Protein AF-A0A433PWE5-F1 (afdb_monomer)

Radius of gyration: 25.53 Å; Cα contacts (8 Å, |Δi|>4): 578; chains: 1; bounding box: 63×80×83 Å

pLDDT: mean 72.57, std 22.25, range [23.22, 97.75]

Nearest PDB structures (foldseek):
  6fn4-assembly1_A  TM=9.255E-01  e=8.788E-30  Homo sapiens
  5kpi-assembly2_B  TM=9.242E-01  e=2.710E-29  Mus musculus
  4m2s-assembly1_A  TM=9.228E-01  e=1.204E-27  Mus musculus
  4m2t-assembly2_B  TM=9.145E-01  e=4.396E-28  Mus musculus
  4m1m-assembly1_A  TM=9.199E-01  e=1.526E-27  Mus musculus

Mean predicted aligned error: 13.02 Å

Secondary structure (DSSP, 8-state):
-HHHHHHHHHHHHHHHHHHHHHHHHHHHHTPPPSS-SS-SB--S-----EEEEEEEEE-TTSTTSEEEEEEEEEE-TT-EEEEE---S-SS--HHHHHHHTTT---SHHHHHHHHTTSS--SEEEEEETTEEGGGB-HHHHHHHEEEE-SS----SSBHHHHHHTT-TT--HHHHHHHHHHTT-HHHHTTSTTGGG-BBSTTSB---HHHHHHHHHHHHHHHSGGGS---S--------EEEEE--HHHHHHHHHHHHHHHHHHHHHHHHTT---TTHHHHHHHHHHHHHHHHHHHHHHHHHHTTSEEEEE--SHHHHHH-SEEEEE-TTTT-EEEEEETTEEE-SSS-------HHHHHHHT-HHHHH-

Foldseek 3Di:
DVVVVVVVVVVVVVVVVVVVVVVVVVVVVPDDDPQDQWDFDDDLDAQFKKWFAQFWDDDPVGNVATLAGGATDIFDFLFEEEEAEFPPDDDDDPVVVVVSVVPFDLCQVVVVCVQLPVDDTPDTFMDGNNHTPSRDTSNLSVLLEQEQALQADADQFFLQVRLCVLPVPDDSVLLLLLLVLLVQQVVLVVDPCRRRFTDDPPGDDDDRLNSLSSSLSSSSSSAPVSDDDDDDDRDSGSAEYEAEHNPVPLVCCLVVCVVVVVVVVVVCVVVVHDDPPPPVVVVVNVVSVVSVVSNVSSVVSSSGRHRYYYHDDDPVSQLPGQKYFYFYRGNRYGQWIDHAFDTDGPDDDDDPTDGSVVVVVVCPPSNVSD

Sequence (370 aa):
MYWLHGSLGVLFGQTIKAMGSAARVFEFIHLQPVIPTHGGIIPDSIEGNIEFRNVYFSYPTRPDHQVLSNFSLIIRKGTMVALCGPSGMVNMSIALQIVCLFVTGSGKSTVGSLIERFYEANKGGIYVDGLPIESLDPAWLRQQIGYINQEPTLFATTILENIRYGRPQATKEEVVAAARRANADAFIESFPDEYDTIVGERGVTLSGGQKQRIAIARAILKDPKSSIKKIYQEKVDLLILILDEATSALGMISYFILFEFSDICYRAHNANMRIYGHLMITTNIILDTQSEELVQEALDKLMEGRTVIVIAHRLSTIQAADTIIVMGRVAGNIIEQVVSGHLLLLSYILCPEGSHKELLSKRGLYFQLY

Structure (mmCIF, N/CA/C/O backbone):
data_AF-A0A433PWE5-F1
#
_entry.id   AF-A0A433PWE5-F1
#
loop_
_atom_site.group_PDB
_atom_site.id
_atom_site.type_symbol
_atom_site.label_atom_id
_atom_site.label_alt_id
_atom_site.label_comp_id
_atom_site.label_asym_id
_atom_site.label_entity_id
_atom_site.label_seq_id
_atom_site.pdbx_PD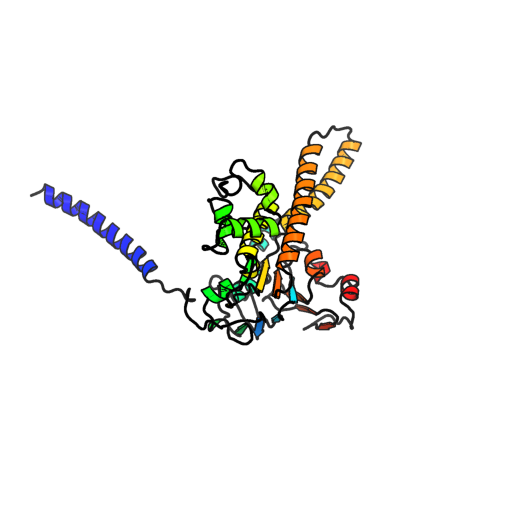B_ins_code
_atom_site.Cartn_x
_atom_site.Cartn_y
_atom_site.Cartn_z
_atom_site.occupancy
_atom_site.B_iso_or_equiv
_atom_site.auth_seq_id
_atom_site.auth_comp_id
_atom_site.auth_asym_id
_atom_site.auth_atom_id
_atom_site.pdbx_PDB_model_num
ATOM 1 N N . MET A 1 1 ? 32.394 46.634 -34.255 1.00 55.91 1 MET A N 1
ATOM 2 C CA . MET A 1 1 ? 32.719 45.246 -34.664 1.00 55.91 1 MET A CA 1
ATOM 3 C C . MET A 1 1 ? 33.329 44.414 -33.531 1.00 55.91 1 MET A C 1
ATOM 5 O O . MET A 1 1 ? 32.814 43.338 -33.273 1.00 55.91 1 MET A O 1
ATOM 9 N N . TYR A 1 2 ? 34.335 44.900 -32.791 1.00 58.41 2 TYR A N 1
ATOM 10 C CA . TYR A 1 2 ? 35.007 44.125 -31.725 1.00 58.41 2 TYR A CA 1
ATOM 11 C C . TYR A 1 2 ? 34.113 43.671 -30.545 1.00 58.41 2 TYR A C 1
ATOM 13 O O . TYR A 1 2 ? 34.262 42.553 -30.061 1.00 58.41 2 TYR A O 1
ATOM 21 N N . TRP A 1 3 ? 33.124 44.474 -30.135 1.00 59.31 3 TRP A N 1
ATOM 22 C CA . TRP A 1 3 ? 32.178 44.120 -29.059 1.00 59.31 3 TRP A CA 1
ATOM 23 C C . TRP A 1 3 ? 31.237 42.951 -29.400 1.00 59.31 3 TRP A C 1
ATOM 25 O O . TRP A 1 3 ? 30.878 42.160 -28.526 1.00 59.31 3 TRP A O 1
ATOM 35 N N . LEU A 1 4 ? 30.868 42.806 -30.676 1.00 61.75 4 LEU A N 1
ATOM 36 C CA . LEU A 1 4 ? 30.011 41.714 -31.149 1.00 61.75 4 LEU A CA 1
ATOM 37 C C . LEU A 1 4 ? 30.746 40.367 -31.109 1.00 61.75 4 LEU A C 1
ATOM 39 O O . LEU A 1 4 ? 30.163 39.376 -30.683 1.00 61.75 4 LEU A O 1
ATOM 43 N N . HIS A 1 5 ? 32.035 40.336 -31.464 1.00 64.25 5 HIS A N 1
ATOM 44 C CA . HIS A 1 5 ? 32.844 39.113 -31.402 1.00 64.25 5 HIS A CA 1
ATOM 45 C C . HIS A 1 5 ? 33.061 38.616 -29.966 1.00 64.25 5 HIS A C 1
ATOM 47 O O . HIS A 1 5 ? 32.918 37.421 -29.712 1.00 64.25 5 HIS A O 1
ATOM 53 N N . GLY A 1 6 ? 33.335 39.519 -29.016 1.00 70.06 6 GLY A N 1
ATOM 54 C CA . GLY A 1 6 ? 33.438 39.158 -27.595 1.00 70.06 6 GLY A CA 1
ATOM 55 C C . GLY A 1 6 ? 32.120 38.617 -27.027 1.00 70.06 6 GLY A C 1
ATOM 56 O O . GLY A 1 6 ? 32.112 37.609 -26.322 1.00 70.06 6 GLY A O 1
ATOM 57 N N . SER A 1 7 ? 30.995 39.227 -27.410 1.00 73.12 7 SER A N 1
ATOM 58 C CA . SER A 1 7 ? 29.654 38.782 -27.001 1.00 73.12 7 SER A CA 1
ATOM 59 C C . SER A 1 7 ? 29.300 37.397 -27.563 1.00 73.12 7 SER A C 1
ATOM 61 O O . SER A 1 7 ? 28.714 36.575 -26.858 1.00 73.12 7 SER A O 1
ATOM 63 N N . LEU A 1 8 ? 29.710 37.095 -28.802 1.00 79.69 8 LEU A N 1
ATOM 64 C CA . LEU A 1 8 ? 29.503 35.783 -29.424 1.00 79.69 8 LEU A CA 1
ATOM 65 C C . LEU A 1 8 ? 30.302 34.671 -28.718 1.00 79.69 8 LEU A C 1
ATOM 67 O O . LEU A 1 8 ? 29.793 33.567 -28.539 1.00 79.69 8 LEU A O 1
ATOM 71 N N . GLY A 1 9 ? 31.528 34.968 -28.270 1.00 82.44 9 GLY A N 1
ATOM 72 C CA . GLY A 1 9 ? 32.357 34.025 -27.510 1.00 82.44 9 GLY A CA 1
ATOM 73 C C . GLY A 1 9 ? 31.742 33.639 -26.160 1.00 82.44 9 GLY A C 1
ATOM 74 O O . GLY A 1 9 ? 31.738 32.464 -25.792 1.00 82.44 9 GLY A O 1
ATOM 75 N N . VAL A 1 10 ? 31.144 34.604 -25.451 1.00 83.69 10 VAL A N 1
ATOM 76 C CA . VAL A 1 10 ? 30.406 34.345 -24.200 1.00 83.69 10 VAL A CA 1
ATOM 77 C C . VAL A 1 10 ? 29.159 33.492 -24.463 1.00 83.69 10 VAL A C 1
ATOM 79 O O . VAL A 1 10 ? 28.909 32.526 -23.737 1.00 83.69 10 VAL A O 1
ATOM 82 N N . LEU A 1 11 ? 28.402 33.799 -25.521 1.00 89.56 11 LEU A N 1
ATOM 83 C CA . LEU A 1 11 ? 27.211 33.035 -25.910 1.00 89.56 11 LEU A CA 1
ATOM 84 C C . LEU A 1 11 ? 27.539 31.601 -26.331 1.00 89.56 11 LEU A C 1
ATOM 86 O O . LEU A 1 11 ? 26.770 30.693 -26.022 1.00 89.56 11 LEU A O 1
ATOM 90 N N . PHE A 1 12 ? 28.679 31.365 -26.981 1.00 88.88 12 PHE A N 1
ATOM 91 C CA . PHE A 1 12 ? 29.096 30.021 -27.380 1.00 88.88 12 PHE A CA 1
ATOM 92 C C . PHE A 1 12 ? 29.260 29.097 -26.166 1.00 88.88 12 PHE A C 1
ATOM 94 O O . PHE A 1 12 ? 28.680 28.012 -26.129 1.00 88.88 12 PHE A O 1
ATOM 101 N N . GLY A 1 13 ? 29.959 29.557 -25.121 1.00 89.75 13 GLY A N 1
ATOM 102 C CA . GLY A 1 13 ? 30.114 28.790 -23.881 1.00 89.75 13 GLY A CA 1
ATOM 103 C C . GLY A 1 13 ? 28.778 28.482 -23.195 1.00 89.75 13 GLY A C 1
ATOM 104 O O . GLY A 1 13 ? 28.579 27.373 -22.699 1.00 89.75 13 GLY A O 1
ATOM 105 N N . GLN A 1 14 ? 27.836 29.433 -23.204 1.00 93.81 14 GLN A N 1
ATOM 106 C CA . GLN A 1 14 ? 26.481 29.212 -22.682 1.00 93.81 14 GLN A CA 1
ATOM 107 C C . GLN A 1 14 ? 25.681 28.237 -23.548 1.00 93.81 14 GLN A C 1
ATOM 109 O O . GLN A 1 14 ? 24.983 27.383 -23.013 1.00 93.81 14 GLN A O 1
ATOM 114 N N . THR A 1 15 ? 25.832 28.303 -24.870 1.00 94.38 15 THR A N 1
ATOM 115 C CA . THR A 1 15 ? 25.149 27.409 -25.813 1.00 94.38 15 THR A CA 1
ATOM 116 C C . THR A 1 15 ? 25.595 25.964 -25.613 1.00 94.38 15 THR A C 1
ATOM 118 O O . THR A 1 15 ? 24.752 25.083 -25.499 1.00 94.38 15 THR A O 1
ATOM 121 N N . ILE A 1 16 ? 26.899 25.707 -25.463 1.00 94.81 16 ILE A N 1
ATOM 122 C CA . ILE A 1 16 ? 27.406 24.354 -25.182 1.00 94.81 16 ILE A CA 1
ATOM 123 C C . ILE A 1 16 ? 26.899 23.836 -23.829 1.00 94.81 16 ILE A C 1
ATOM 125 O O . ILE A 1 16 ? 26.464 22.688 -23.736 1.00 94.81 16 ILE A O 1
ATOM 129 N N . LYS A 1 17 ? 26.880 24.678 -22.784 1.00 93.81 17 LYS A N 1
ATOM 130 C CA . LYS A 1 17 ? 26.294 24.312 -21.480 1.00 93.81 17 LYS A CA 1
ATOM 131 C C . LYS A 1 17 ? 24.801 24.004 -21.592 1.00 93.81 17 LYS A C 1
ATOM 133 O O . LYS A 1 17 ? 24.337 23.030 -20.996 1.00 93.81 17 LYS A O 1
ATOM 138 N N . ALA A 1 18 ? 24.065 24.807 -22.357 1.00 96.12 18 ALA A N 1
ATOM 139 C CA . ALA A 1 18 ? 22.642 24.620 -22.600 1.00 96.12 18 ALA A CA 1
ATOM 140 C C . ALA A 1 18 ? 22.389 23.315 -23.359 1.00 96.12 18 ALA A C 1
ATOM 142 O O . ALA A 1 18 ? 21.561 22.527 -22.922 1.00 96.12 18 ALA A O 1
ATOM 143 N N . MET A 1 19 ? 23.156 23.030 -24.415 1.00 95.00 19 MET A N 1
ATOM 144 C CA . MET A 1 19 ? 23.063 21.778 -25.169 1.00 95.00 19 MET A CA 1
ATOM 145 C C . MET A 1 19 ? 23.388 20.559 -24.300 1.00 95.00 19 MET A C 1
ATOM 147 O O . MET A 1 19 ? 22.625 19.599 -24.298 1.00 95.00 19 MET A O 1
ATOM 151 N N . GLY A 1 20 ? 24.466 20.601 -23.511 1.00 94.88 20 GLY A N 1
ATOM 152 C CA . GLY A 1 20 ? 24.820 19.504 -22.602 1.00 94.88 20 GLY A CA 1
ATOM 153 C C . GLY A 1 20 ? 23.793 19.288 -21.483 1.00 94.88 20 GLY A C 1
ATOM 154 O O . GLY A 1 20 ? 23.542 18.160 -21.063 1.00 94.88 20 GLY A O 1
ATOM 155 N N . SER A 1 21 ? 23.160 20.361 -21.006 1.00 96.00 21 SER A N 1
ATOM 156 C CA . SER A 1 21 ? 22.075 20.270 -20.021 1.00 96.00 21 SER A CA 1
ATOM 157 C C . SER A 1 21 ? 20.792 19.737 -20.655 1.00 96.00 21 SER A C 1
ATOM 159 O O . SER A 1 21 ? 20.177 18.835 -20.097 1.00 96.00 21 SER A O 1
ATOM 161 N N . ALA A 1 22 ? 20.436 20.227 -21.844 1.00 96.44 22 ALA A N 1
ATOM 162 C CA . ALA A 1 22 ? 19.278 19.773 -22.602 1.00 96.44 22 ALA A CA 1
ATOM 163 C C . ALA A 1 22 ? 19.387 18.288 -22.965 1.00 96.44 22 ALA A C 1
ATOM 165 O O . ALA A 1 22 ? 18.412 17.566 -22.795 1.00 96.44 22 ALA A O 1
ATOM 166 N N . ALA A 1 23 ? 20.566 17.809 -23.378 1.00 95.06 23 ALA A N 1
ATOM 167 C CA . ALA A 1 23 ? 20.791 16.397 -23.685 1.00 95.06 23 ALA A CA 1
ATOM 168 C C . ALA A 1 23 ? 20.420 15.480 -22.506 1.00 95.06 23 ALA A C 1
ATOM 170 O O . ALA A 1 23 ? 19.684 14.518 -22.698 1.00 95.06 23 ALA A O 1
ATOM 171 N N . ARG A 1 24 ? 20.836 15.831 -21.278 1.00 94.94 24 ARG A N 1
ATOM 172 C CA . ARG A 1 24 ? 20.459 15.089 -20.060 1.00 94.94 24 ARG A CA 1
ATOM 173 C C . ARG A 1 24 ? 18.961 15.164 -19.763 1.00 94.94 24 ARG A C 1
ATOM 175 O O . ARG A 1 24 ? 18.384 14.185 -19.315 1.00 94.94 24 ARG A O 1
ATOM 182 N N . VAL A 1 25 ? 18.312 16.305 -20.010 1.00 96.00 25 VAL A N 1
ATOM 183 C CA . VAL A 1 25 ? 16.852 16.426 -19.833 1.00 96.00 25 VAL A CA 1
ATOM 184 C C . VAL A 1 25 ? 16.111 15.515 -20.816 1.00 96.00 25 VAL A C 1
ATOM 186 O O . VAL A 1 25 ? 15.214 14.780 -20.406 1.00 96.00 25 VAL A O 1
ATOM 189 N N . PHE A 1 26 ? 16.499 15.521 -22.095 1.00 95.25 26 PHE A N 1
ATOM 190 C CA . PHE A 1 26 ? 15.879 14.671 -23.114 1.00 95.25 26 PHE A CA 1
ATOM 191 C C . PHE A 1 26 ? 16.127 13.178 -22.871 1.00 95.25 26 PHE A C 1
ATOM 193 O O . PHE A 1 26 ? 15.234 12.378 -23.135 1.00 95.25 26 PHE A O 1
ATOM 200 N N . GLU A 1 27 ? 17.280 12.804 -22.309 1.00 94.75 27 GLU A N 1
ATOM 201 C CA . GLU A 1 27 ? 17.560 11.427 -21.883 1.00 94.75 27 GLU A CA 1
ATOM 202 C C . GLU A 1 27 ? 16.487 10.899 -20.913 1.00 94.75 27 GLU A C 1
ATOM 204 O O . GLU A 1 27 ? 15.970 9.802 -21.113 1.00 94.75 27 GLU A O 1
ATOM 209 N N . PHE A 1 28 ? 16.068 11.703 -19.927 1.00 93.19 28 PHE A N 1
ATOM 210 C CA . PHE A 1 28 ? 15.002 11.319 -18.993 1.00 93.19 28 PHE A CA 1
ATOM 211 C C . PHE A 1 28 ? 13.597 11.390 -19.599 1.00 93.19 28 PHE A C 1
ATOM 213 O O . PHE A 1 28 ? 12.779 10.520 -19.317 1.00 93.19 28 PHE A O 1
ATOM 220 N N . ILE A 1 29 ? 13.302 12.395 -20.433 1.00 94.00 29 ILE A N 1
ATOM 221 C CA . ILE A 1 29 ? 11.980 12.539 -21.076 1.00 94.00 29 ILE A CA 1
ATOM 222 C C . ILE A 1 29 ? 11.655 11.328 -21.957 1.00 94.00 29 ILE A C 1
ATOM 224 O O . ILE A 1 29 ? 10.500 10.916 -22.046 1.00 94.00 29 ILE A O 1
ATOM 228 N N . HIS A 1 30 ? 12.663 10.764 -22.622 1.00 92.81 30 HIS A N 1
ATOM 229 C CA . HIS A 1 30 ? 12.481 9.638 -23.534 1.00 92.81 30 HIS A CA 1
ATOM 230 C C . HIS A 1 30 ? 12.608 8.266 -22.863 1.00 92.81 30 HIS A C 1
ATOM 232 O O . HIS A 1 30 ? 12.393 7.250 -23.528 1.00 92.81 30 HIS A O 1
ATOM 238 N N . LEU A 1 31 ? 12.915 8.215 -21.564 1.00 93.06 31 LEU A N 1
ATOM 239 C CA . LEU A 1 31 ? 13.055 6.968 -20.825 1.00 93.06 31 LEU A CA 1
ATOM 240 C C . LEU A 1 31 ? 11.688 6.282 -20.694 1.00 93.06 31 LEU A C 1
ATOM 242 O O . LEU A 1 31 ? 10.749 6.832 -20.123 1.00 93.06 31 LEU A O 1
ATOM 246 N N . GLN A 1 32 ? 11.577 5.071 -21.238 1.00 89.75 32 GLN A N 1
ATOM 247 C CA . GLN A 1 32 ? 10.371 4.253 -21.122 1.00 89.75 32 GLN A CA 1
ATOM 248 C C . GLN A 1 32 ? 10.494 3.335 -19.900 1.00 89.75 32 GLN A C 1
ATOM 250 O O . GLN A 1 32 ? 11.486 2.606 -19.796 1.00 89.75 32 GLN A O 1
ATOM 255 N N . PRO A 1 33 ? 9.530 3.355 -18.962 1.00 91.75 33 PRO A N 1
ATOM 256 C CA . PRO A 1 33 ? 9.556 2.452 -17.823 1.00 91.75 33 PRO A CA 1
ATOM 257 C C . PRO A 1 33 ? 9.312 1.010 -18.283 1.00 91.75 33 PRO A C 1
ATOM 259 O O . PRO A 1 33 ? 8.540 0.766 -19.207 1.00 91.75 33 PRO A O 1
ATOM 262 N N . VAL A 1 34 ? 9.952 0.049 -17.611 1.00 90.56 34 VAL A N 1
ATOM 263 C CA . VAL A 1 34 ? 9.774 -1.386 -17.903 1.00 90.56 34 VAL A CA 1
ATOM 264 C C . VAL A 1 34 ? 8.329 -1.817 -17.651 1.00 90.56 34 VAL A C 1
ATOM 266 O O . VAL A 1 34 ? 7.742 -2.522 -18.465 1.00 90.56 34 VAL A O 1
ATOM 269 N N . ILE A 1 35 ? 7.753 -1.359 -16.538 1.00 92.19 35 ILE A N 1
ATOM 270 C CA . ILE A 1 35 ? 6.352 -1.590 -16.188 1.00 92.19 35 ILE A CA 1
ATOM 271 C C . ILE A 1 35 ? 5.592 -0.293 -16.482 1.00 92.19 35 ILE A C 1
ATOM 273 O O . ILE A 1 35 ? 5.941 0.747 -15.911 1.00 92.19 35 ILE A O 1
ATOM 277 N N . PRO A 1 36 ? 4.569 -0.313 -17.349 1.00 90.88 36 PRO A N 1
ATOM 278 C CA . PRO A 1 36 ? 3.788 0.879 -17.633 1.00 90.88 36 PRO A CA 1
ATOM 279 C C . PRO A 1 36 ? 2.953 1.288 -16.409 1.00 90.88 36 PRO A C 1
ATOM 281 O O . PRO A 1 36 ? 2.682 0.492 -15.512 1.00 90.88 36 PRO A O 1
ATOM 284 N N . THR A 1 37 ? 2.530 2.548 -16.342 1.00 89.25 37 THR A N 1
ATOM 285 C CA . THR A 1 37 ? 1.638 3.015 -15.264 1.00 89.25 37 THR A CA 1
ATOM 286 C C . THR A 1 37 ? 0.185 2.605 -15.492 1.00 89.25 37 THR A C 1
ATOM 288 O O . THR A 1 37 ? -0.536 2.383 -14.524 1.00 89.25 37 THR A O 1
ATOM 291 N N . HIS A 1 38 ? -0.206 2.473 -16.760 1.00 91.25 38 HIS A N 1
ATOM 292 C CA . HIS A 1 38 ? -1.532 2.093 -17.238 1.00 91.25 38 HIS A CA 1
ATOM 293 C C . HIS A 1 38 ? -1.406 1.188 -18.470 1.00 91.25 38 HIS A C 1
ATOM 295 O O . HIS A 1 38 ? -0.377 1.187 -19.145 1.00 91.25 38 HIS A O 1
ATOM 301 N N . GLY A 1 39 ? -2.478 0.483 -18.806 1.00 88.31 39 GLY A N 1
ATOM 302 C CA . GLY A 1 39 ? -2.557 -0.457 -19.915 1.00 88.31 39 GLY A CA 1
ATOM 303 C C . GLY A 1 39 ? -2.621 -1.900 -19.427 1.00 88.31 39 GLY A C 1
ATOM 304 O O . GLY A 1 39 ? -1.941 -2.284 -18.480 1.00 88.31 39 GLY A O 1
ATOM 305 N N . GLY A 1 40 ? -3.448 -2.698 -20.096 1.00 92.00 40 GLY A N 1
ATOM 306 C CA . GLY A 1 40 ? -3.767 -4.064 -19.696 1.00 92.00 40 GLY A CA 1
ATOM 307 C C . GLY A 1 40 ? -5.273 -4.271 -19.598 1.00 92.00 40 GLY A C 1
ATOM 308 O O . GLY A 1 40 ? -6.070 -3.450 -20.055 1.00 92.00 40 GLY A O 1
ATOM 309 N N . ILE A 1 41 ? -5.652 -5.399 -19.018 1.00 92.00 41 ILE A N 1
ATOM 310 C CA . ILE A 1 41 ? -7.034 -5.795 -18.780 1.00 92.00 41 ILE A CA 1
ATOM 311 C C . ILE A 1 41 ? -7.503 -5.158 -17.470 1.00 92.00 41 ILE A C 1
ATOM 313 O O . ILE A 1 41 ? -6.782 -5.164 -16.471 1.00 92.00 41 ILE A O 1
ATOM 317 N N . ILE A 1 42 ? -8.729 -4.641 -17.480 1.00 92.19 42 ILE A N 1
ATOM 318 C CA . ILE A 1 42 ? -9.447 -4.174 -16.294 1.00 92.19 42 ILE A CA 1
ATOM 319 C C . ILE A 1 42 ? -10.637 -5.122 -16.100 1.00 92.19 42 ILE A C 1
ATOM 321 O O . ILE A 1 42 ? -11.611 -5.016 -16.843 1.00 92.19 42 ILE A O 1
ATOM 325 N N . PRO A 1 43 ? -10.545 -6.099 -15.184 1.00 86.56 43 PRO A N 1
ATOM 326 C CA . PRO A 1 43 ? -11.657 -6.983 -14.857 1.00 86.56 43 PRO A CA 1
ATOM 327 C C . PRO A 1 43 ? -12.837 -6.218 -14.247 1.00 86.56 43 PRO A C 1
ATOM 329 O O . PRO A 1 43 ? -12.635 -5.316 -13.436 1.00 86.56 43 PRO A O 1
ATOM 332 N N . ASP A 1 44 ? -14.065 -6.650 -14.553 1.00 80.81 44 ASP A N 1
ATOM 333 C CA . ASP A 1 44 ? -15.288 -6.082 -13.960 1.00 80.81 44 ASP A CA 1
ATOM 334 C C . ASP A 1 44 ? -15.334 -6.267 -12.434 1.00 80.81 44 ASP A C 1
ATOM 336 O O . ASP A 1 44 ? -15.885 -5.449 -11.699 1.00 80.81 44 ASP A O 1
ATOM 340 N N . SER A 1 45 ? -14.766 -7.371 -11.941 1.00 75.25 45 SER A N 1
ATOM 341 C CA . SER A 1 45 ? -14.579 -7.615 -10.514 1.00 75.25 45 SER A CA 1
ATOM 342 C C . SER A 1 45 ? -13.516 -8.679 -10.276 1.00 75.25 45 SER A C 1
ATOM 344 O O . SER A 1 45 ? -13.332 -9.572 -11.103 1.00 75.25 45 SER A O 1
ATOM 346 N N . ILE A 1 46 ? -12.881 -8.609 -9.112 1.00 83.50 46 ILE A N 1
ATOM 347 C CA . ILE A 1 46 ? -12.051 -9.678 -8.558 1.00 83.50 46 ILE A CA 1
ATOM 348 C C . ILE A 1 46 ? -12.658 -10.165 -7.238 1.00 83.50 46 ILE A C 1
ATOM 350 O O . ILE A 1 46 ? -13.452 -9.471 -6.605 1.00 83.50 46 ILE A O 1
ATOM 354 N N . GLU A 1 47 ? -12.330 -11.387 -6.846 1.00 84.62 47 GLU A N 1
ATOM 355 C CA . GLU A 1 47 ? -12.676 -11.965 -5.550 1.00 84.62 47 GLU A CA 1
ATOM 356 C C . GLU A 1 47 ? -11.533 -11.843 -4.535 1.00 84.62 47 GLU A C 1
ATOM 358 O O . GLU A 1 47 ? -11.783 -11.921 -3.333 1.00 84.62 47 GLU A O 1
ATOM 363 N N . GLY A 1 48 ? -10.295 -11.648 -5.003 1.00 86.56 48 GLY A N 1
ATOM 364 C CA . GLY A 1 48 ? -9.123 -11.444 -4.154 1.00 86.56 48 GLY A CA 1
ATOM 365 C C . GLY A 1 48 ? -8.356 -12.722 -3.809 1.00 86.56 48 GLY A C 1
ATOM 366 O O . GLY A 1 48 ? -7.701 -12.758 -2.767 1.00 86.56 48 GLY A O 1
ATOM 367 N N . ASN A 1 49 ? -8.425 -13.771 -4.638 1.00 90.44 49 ASN A N 1
ATOM 368 C CA . ASN A 1 49 ? -7.503 -14.905 -4.530 1.00 90.44 49 ASN A CA 1
ATOM 369 C C . ASN A 1 49 ? -6.167 -14.550 -5.195 1.00 90.44 49 ASN A C 1
ATOM 371 O O . ASN A 1 49 ? -6.151 -14.031 -6.310 1.00 90.44 49 ASN A O 1
ATOM 375 N N . ILE A 1 50 ? -5.048 -14.868 -4.544 1.00 94.00 50 ILE A N 1
ATOM 376 C CA . ILE A 1 50 ? -3.698 -14.613 -5.065 1.00 94.00 50 ILE A CA 1
ATOM 377 C C . ILE A 1 50 ? -2.931 -15.929 -5.112 1.00 94.00 50 ILE A C 1
ATOM 379 O O . ILE A 1 50 ? -2.932 -16.696 -4.150 1.00 94.00 50 ILE A O 1
ATOM 383 N N . GLU A 1 51 ? -2.248 -16.187 -6.220 1.00 94.75 51 GLU A N 1
ATOM 384 C CA . GLU A 1 51 ? -1.472 -17.404 -6.415 1.00 94.75 51 GLU A CA 1
ATOM 385 C C . GLU A 1 51 ? -0.091 -17.099 -6.998 1.00 94.75 51 GLU A C 1
ATOM 387 O O . GLU A 1 51 ? 0.041 -16.510 -8.067 1.00 94.75 51 GLU A O 1
ATOM 392 N N . PHE A 1 52 ? 0.949 -17.557 -6.308 1.00 94.31 52 PHE A N 1
ATOM 393 C CA . PHE A 1 52 ? 2.321 -17.604 -6.796 1.00 94.31 52 PHE A CA 1
ATOM 394 C C . PHE A 1 52 ? 2.608 -19.014 -7.310 1.00 94.31 52 PHE A C 1
ATOM 396 O O . PHE A 1 52 ? 2.448 -19.983 -6.564 1.00 94.31 52 PHE A O 1
ATOM 403 N N . ARG A 1 53 ? 3.070 -19.136 -8.559 1.00 94.00 53 ARG A N 1
ATOM 404 C CA . ARG A 1 53 ? 3.455 -20.413 -9.177 1.00 94.00 53 ARG A CA 1
ATOM 405 C C . ARG A 1 53 ? 4.936 -20.409 -9.534 1.00 94.00 53 ARG A C 1
ATOM 407 O O . ARG A 1 53 ? 5.332 -19.752 -10.498 1.00 94.00 53 ARG A O 1
ATOM 414 N N . ASN A 1 54 ? 5.737 -21.159 -8.774 1.00 92.88 54 ASN A N 1
ATOM 415 C CA . ASN A 1 54 ? 7.161 -21.401 -9.037 1.00 92.88 54 ASN A CA 1
ATOM 416 C C . ASN A 1 54 ? 7.961 -20.112 -9.292 1.00 92.88 54 ASN A C 1
ATOM 418 O O . ASN A 1 54 ? 8.731 -20.030 -10.247 1.00 92.88 54 ASN A O 1
ATOM 422 N N . VAL A 1 55 ? 7.750 -19.090 -8.463 1.00 93.06 55 VAL A N 1
ATOM 423 C CA . VAL A 1 55 ? 8.291 -17.745 -8.669 1.00 93.06 55 VAL A CA 1
ATOM 424 C C . VAL A 1 55 ? 9.771 -17.667 -8.296 1.00 93.06 55 VAL A C 1
ATOM 426 O O . VAL A 1 55 ? 10.188 -18.092 -7.218 1.00 93.06 55 VAL A O 1
ATOM 429 N N . TYR A 1 56 ? 10.565 -17.084 -9.192 1.00 92.69 56 TYR A N 1
ATOM 430 C CA . TYR A 1 56 ? 11.967 -16.731 -8.971 1.00 92.69 56 TYR A CA 1
ATOM 431 C C . TYR A 1 56 ? 12.124 -15.224 -9.106 1.00 92.69 56 TYR A C 1
ATOM 433 O O . TYR A 1 56 ? 11.638 -14.645 -10.080 1.00 92.69 56 TYR A O 1
ATOM 441 N N . PHE A 1 57 ? 12.818 -14.594 -8.160 1.00 93.06 57 PHE A N 1
ATOM 442 C CA . PHE A 1 57 ? 12.993 -13.146 -8.169 1.00 93.06 57 PHE A CA 1
ATOM 443 C C . PHE A 1 57 ? 14.339 -12.689 -7.590 1.00 93.06 57 PHE A C 1
ATOM 445 O O . PHE A 1 57 ? 14.736 -13.131 -6.510 1.00 93.06 57 PHE A O 1
ATOM 452 N N . SER A 1 58 ? 14.970 -11.738 -8.278 1.00 89.00 58 SER A N 1
ATOM 453 C CA . SER A 1 58 ? 16.125 -10.936 -7.873 1.00 89.00 58 SER A CA 1
ATOM 454 C C . SER A 1 58 ? 15.842 -9.467 -8.191 1.00 89.00 58 SER A C 1
ATOM 456 O O . SER A 1 58 ? 15.337 -9.144 -9.269 1.00 89.00 58 SER A O 1
ATOM 458 N N . TYR A 1 59 ? 16.221 -8.555 -7.294 1.00 88.88 59 TYR A N 1
ATOM 459 C CA . TYR A 1 59 ? 16.105 -7.122 -7.577 1.00 88.88 59 TYR A CA 1
ATOM 460 C C . TYR A 1 59 ? 17.061 -6.707 -8.709 1.00 88.88 59 TYR A C 1
ATOM 462 O O . TYR A 1 59 ? 18.218 -7.136 -8.696 1.00 88.88 59 TYR A O 1
ATOM 470 N N . PRO A 1 60 ? 16.657 -5.804 -9.628 1.00 88.38 60 PRO A N 1
ATOM 471 C CA . PRO A 1 60 ? 17.521 -5.344 -10.722 1.00 88.38 60 PRO A CA 1
ATOM 472 C C . PRO A 1 60 ? 18.846 -4.721 -10.261 1.00 88.38 60 PRO A C 1
ATOM 474 O O . PRO A 1 60 ? 19.849 -4.800 -10.961 1.00 88.38 60 PRO A O 1
ATOM 477 N N . THR A 1 61 ? 18.867 -4.119 -9.069 1.00 88.00 61 THR A N 1
ATOM 478 C CA . THR A 1 61 ? 20.068 -3.523 -8.461 1.00 88.00 61 THR A CA 1
ATOM 479 C C . THR A 1 61 ? 21.052 -4.557 -7.907 1.00 88.00 61 THR A C 1
ATOM 481 O O . THR A 1 61 ? 22.205 -4.217 -7.650 1.00 88.00 61 THR A O 1
ATOM 484 N N . ARG A 1 62 ? 20.613 -5.805 -7.694 1.00 86.25 62 ARG A N 1
ATOM 485 C CA . ARG A 1 62 ? 21.415 -6.927 -7.178 1.00 86.25 62 ARG A CA 1
ATOM 486 C C . ARG A 1 62 ? 21.005 -8.236 -7.882 1.00 86.25 62 ARG A C 1
ATOM 488 O O . ARG A 1 62 ? 20.455 -9.123 -7.228 1.00 86.25 62 ARG A O 1
ATOM 495 N N . PRO A 1 63 ? 21.252 -8.375 -9.198 1.00 85.00 63 PRO A N 1
ATOM 496 C CA . PRO A 1 63 ? 20.750 -9.503 -9.991 1.00 85.00 63 PRO A CA 1
ATOM 497 C C . PRO A 1 63 ? 21.305 -10.859 -9.526 1.00 85.00 63 PRO A C 1
ATOM 499 O O . PRO A 1 63 ? 20.579 -11.853 -9.533 1.00 85.00 63 PRO A O 1
ATOM 502 N N . ASP A 1 64 ? 22.553 -10.880 -9.048 1.00 83.38 64 ASP A N 1
ATOM 503 C CA . ASP A 1 64 ? 23.233 -12.086 -8.552 1.00 83.38 64 ASP A CA 1
ATOM 504 C C . ASP A 1 64 ? 22.702 -12.568 -7.193 1.00 83.38 64 ASP A C 1
ATOM 506 O O . ASP A 1 64 ? 22.993 -13.682 -6.757 1.00 83.38 64 ASP A O 1
ATOM 510 N N . HIS A 1 65 ? 21.923 -11.733 -6.500 1.00 82.69 65 HIS A N 1
ATOM 511 C CA . HIS A 1 65 ? 21.356 -12.061 -5.201 1.00 82.69 65 HIS A CA 1
ATOM 512 C C . HIS A 1 65 ? 19.888 -12.464 -5.343 1.00 82.69 65 HIS A C 1
ATOM 514 O O . HIS A 1 65 ? 18.977 -11.630 -5.299 1.00 82.69 65 HIS A O 1
ATOM 520 N N . GLN A 1 66 ? 19.660 -13.769 -5.453 1.00 82.19 66 GLN A N 1
ATOM 521 C CA . GLN A 1 66 ? 18.319 -14.319 -5.559 1.00 82.19 66 GLN A CA 1
ATOM 522 C C . GLN A 1 66 ? 17.541 -14.185 -4.243 1.00 82.19 66 GLN A C 1
ATOM 524 O O . GLN A 1 66 ? 17.940 -14.712 -3.204 1.00 82.19 66 GLN A O 1
ATOM 529 N N . VAL A 1 67 ? 16.415 -13.474 -4.300 1.00 85.19 67 VAL A N 1
ATOM 530 C CA . VAL A 1 67 ? 15.554 -13.181 -3.147 1.00 85.19 67 VAL A CA 1
ATOM 531 C C . VAL A 1 67 ? 14.465 -14.231 -2.976 1.00 85.19 67 VAL A C 1
ATOM 533 O O . VAL A 1 67 ? 14.229 -14.640 -1.847 1.00 85.19 67 VAL A O 1
ATOM 536 N N . LEU A 1 68 ? 13.830 -14.674 -4.066 1.00 84.62 68 LEU A N 1
ATOM 537 C CA . LEU A 1 68 ? 12.844 -15.763 -4.071 1.00 84.62 68 LEU A CA 1
ATOM 538 C C . LEU A 1 68 ? 13.305 -16.881 -5.016 1.00 84.62 68 LEU A C 1
ATOM 540 O O . LEU A 1 68 ? 13.734 -16.604 -6.139 1.00 84.62 68 LEU A O 1
ATOM 544 N N . SER A 1 69 ? 13.207 -18.140 -4.591 1.00 85.38 69 SER A N 1
ATOM 545 C CA . SER A 1 69 ? 13.495 -19.327 -5.400 1.00 85.38 69 SER A CA 1
ATOM 546 C C . SER A 1 69 ? 12.353 -20.317 -5.322 1.00 85.38 69 SER A C 1
ATOM 548 O O . SER A 1 69 ? 11.985 -20.768 -4.243 1.00 85.38 69 SER A O 1
ATOM 550 N N . ASN A 1 70 ? 11.798 -20.672 -6.481 1.00 85.25 70 ASN A N 1
ATOM 551 C CA . ASN A 1 70 ? 10.691 -21.619 -6.584 1.00 85.25 70 ASN A CA 1
ATOM 552 C C . ASN A 1 70 ? 9.524 -21.318 -5.615 1.00 85.25 70 ASN A C 1
ATOM 554 O O . ASN A 1 70 ? 8.881 -22.228 -5.089 1.00 85.25 70 ASN A O 1
ATOM 558 N N . PHE A 1 71 ? 9.266 -20.039 -5.346 1.00 85.25 71 PHE A N 1
ATOM 559 C CA . PHE A 1 71 ? 8.284 -19.611 -4.361 1.00 85.25 71 PHE A CA 1
ATOM 560 C C . PHE A 1 71 ? 6.871 -19.886 -4.884 1.00 85.25 71 PHE A C 1
ATOM 562 O O . PHE A 1 71 ? 6.494 -19.397 -5.950 1.00 85.25 71 PHE A O 1
ATOM 569 N N . SER A 1 72 ? 6.099 -20.690 -4.152 1.00 85.62 72 SER A N 1
ATOM 570 C CA . SER A 1 72 ? 4.724 -21.041 -4.516 1.00 85.62 72 SER A CA 1
ATOM 571 C C . SER A 1 72 ? 3.818 -20.902 -3.304 1.00 85.62 72 SER A C 1
ATOM 573 O O . SER A 1 72 ? 4.086 -21.496 -2.266 1.00 85.62 72 SER A O 1
ATOM 575 N N . LEU A 1 73 ? 2.760 -20.108 -3.428 1.00 87.06 73 LEU A N 1
ATOM 576 C CA . LEU A 1 73 ? 1.864 -19.762 -2.328 1.00 87.06 73 LEU A CA 1
ATOM 577 C C . LEU A 1 73 ? 0.467 -19.505 -2.882 1.00 87.06 73 LEU A C 1
ATOM 579 O O . LEU A 1 73 ? 0.324 -18.804 -3.879 1.00 87.06 73 LEU A O 1
ATOM 583 N N . ILE A 1 74 ? -0.553 -20.033 -2.211 1.00 87.94 74 ILE A N 1
ATOM 584 C CA . ILE A 1 74 ? -1.957 -19.764 -2.525 1.00 87.94 74 ILE A CA 1
ATOM 585 C C . ILE A 1 74 ? -2.570 -19.028 -1.339 1.00 87.94 74 ILE A C 1
ATOM 587 O O . ILE A 1 74 ? -2.574 -19.541 -0.221 1.00 87.94 74 ILE A O 1
ATOM 591 N N . ILE A 1 75 ? -3.109 -17.845 -1.602 1.00 88.50 75 ILE A N 1
ATOM 592 C CA . ILE A 1 75 ? -3.805 -16.991 -0.645 1.00 88.50 75 ILE A CA 1
ATOM 593 C C . ILE A 1 75 ? -5.265 -16.949 -1.084 1.00 88.50 75 ILE A C 1
ATOM 595 O O . ILE A 1 75 ? -5.586 -16.480 -2.178 1.00 88.50 75 ILE A O 1
ATOM 599 N N . ARG A 1 76 ? -6.154 -17.490 -0.251 1.00 88.12 76 ARG A N 1
ATOM 600 C CA . ARG A 1 76 ? -7.585 -17.562 -0.564 1.00 88.12 76 ARG A CA 1
ATOM 601 C C . ARG A 1 76 ? -8.288 -16.282 -0.140 1.00 88.12 76 ARG A C 1
ATOM 603 O O . ARG A 1 76 ? -7.905 -15.656 0.851 1.00 88.12 76 ARG A O 1
ATOM 610 N N . LYS A 1 77 ? -9.353 -15.935 -0.859 1.00 89.00 77 LYS A N 1
ATOM 611 C CA . LYS A 1 77 ? -10.176 -14.777 -0.522 1.00 89.00 77 LYS A CA 1
ATOM 612 C C . LYS A 1 77 ? -10.663 -14.812 0.927 1.00 89.00 77 LYS A C 1
ATOM 614 O O . LYS A 1 77 ? -11.077 -15.867 1.408 1.00 89.00 77 LYS A O 1
ATOM 619 N N . GLY A 1 78 ? -10.628 -13.664 1.600 1.00 85.50 78 GLY A N 1
ATOM 620 C CA . GLY A 1 78 ? -11.151 -13.525 2.964 1.00 85.50 78 GLY A CA 1
ATOM 621 C C . GLY A 1 78 ? -10.328 -14.220 4.054 1.00 85.50 78 GLY A C 1
ATOM 622 O O . GLY A 1 78 ? -10.831 -14.362 5.163 1.00 85.50 78 GLY A O 1
ATOM 623 N N . THR A 1 79 ? -9.113 -14.686 3.740 1.00 84.56 79 THR A N 1
ATOM 624 C CA . THR A 1 79 ? -8.197 -15.286 4.724 1.00 84.56 79 THR A CA 1
ATOM 625 C C . THR A 1 79 ? -7.070 -14.327 5.089 1.00 84.56 79 THR A C 1
ATOM 627 O O . THR A 1 79 ? -6.639 -13.517 4.263 1.00 84.56 79 THR A O 1
ATOM 630 N N . MET A 1 80 ? -6.578 -14.446 6.320 1.00 84.06 80 MET A N 1
ATOM 631 C CA . MET A 1 80 ? -5.394 -13.761 6.822 1.00 84.06 80 MET A CA 1
ATOM 632 C C . MET A 1 80 ? -4.175 -14.685 6.740 1.00 84.06 80 MET A C 1
ATOM 634 O O . MET A 1 80 ? -4.105 -15.717 7.411 1.00 84.06 80 MET A O 1
ATOM 638 N N . VAL A 1 81 ? -3.185 -14.299 5.937 1.00 84.56 81 VAL A N 1
ATOM 639 C CA . VAL A 1 81 ? -1.915 -15.016 5.779 1.00 84.56 81 VAL A CA 1
ATOM 640 C C . VAL A 1 81 ? -0.785 -14.209 6.409 1.00 84.56 81 VAL A C 1
ATOM 642 O O . VAL A 1 81 ? -0.477 -13.107 5.959 1.00 84.56 81 VAL A O 1
ATOM 645 N N . ALA A 1 82 ? -0.131 -14.768 7.425 1.00 77.44 82 ALA A N 1
ATOM 646 C CA . ALA A 1 82 ? 1.044 -14.181 8.057 1.00 77.44 82 ALA A CA 1
ATOM 647 C C . ALA A 1 82 ? 2.336 -14.684 7.395 1.00 77.44 82 ALA A C 1
ATOM 649 O O . ALA A 1 82 ? 2.668 -15.867 7.465 1.00 77.44 82 ALA A O 1
ATOM 650 N N . LEU A 1 83 ? 3.098 -13.774 6.793 1.00 76.31 83 LEU A N 1
ATOM 651 C CA . LEU A 1 83 ? 4.455 -13.997 6.310 1.00 7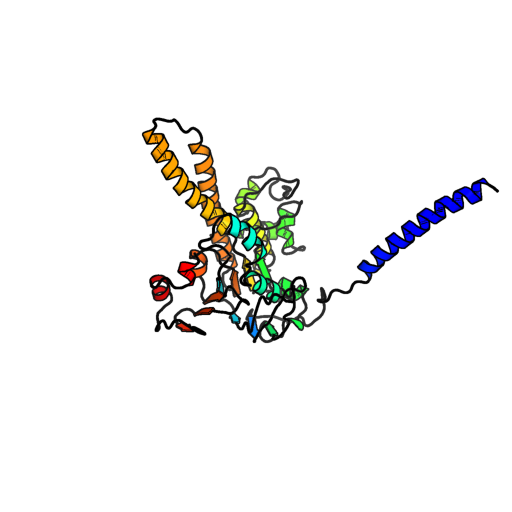6.31 83 LEU A CA 1
ATOM 652 C C . LEU A 1 83 ? 5.443 -13.731 7.447 1.00 76.31 83 LEU A C 1
ATOM 654 O O . LEU A 1 83 ? 5.686 -12.593 7.845 1.00 76.31 83 LEU A O 1
ATOM 658 N N . CYS A 1 84 ? 6.038 -14.805 7.940 1.00 71.31 84 CYS A N 1
ATOM 659 C CA . CYS A 1 84 ? 7.066 -14.812 8.965 1.00 71.31 84 CYS A CA 1
ATOM 660 C C . CYS A 1 84 ? 8.394 -15.206 8.336 1.00 71.31 84 CYS A C 1
ATOM 662 O O . CYS A 1 84 ? 8.459 -15.801 7.266 1.00 71.31 84 CYS A O 1
ATOM 664 N N . GLY A 1 85 ? 9.489 -14.917 9.011 1.00 64.31 85 GLY A N 1
ATOM 665 C CA . GLY A 1 85 ? 10.796 -15.379 8.574 1.00 64.31 85 GLY A CA 1
ATOM 666 C C . GLY A 1 85 ? 11.872 -14.523 9.200 1.00 64.31 85 GLY A C 1
ATOM 667 O O . GLY A 1 85 ? 11.567 -13.397 9.602 1.00 64.31 85 GLY A O 1
ATOM 668 N N . PRO A 1 86 ? 13.117 -15.010 9.280 1.00 56.22 86 PRO A N 1
ATOM 669 C CA . PRO A 1 86 ? 14.161 -14.339 10.031 1.00 56.22 86 PRO A CA 1
ATOM 670 C C . PRO A 1 86 ? 14.391 -12.937 9.469 1.00 56.22 86 PRO A C 1
ATOM 672 O O . PRO A 1 86 ? 15.029 -12.753 8.436 1.00 56.22 86 PRO A O 1
ATOM 675 N N . SER A 1 87 ? 13.835 -11.942 10.147 1.00 49.12 87 SER A N 1
ATOM 676 C CA . SER A 1 87 ? 14.300 -10.566 10.078 1.00 49.12 87 SER A CA 1
ATOM 677 C C . SER A 1 87 ? 15.633 -10.605 10.797 1.00 49.12 87 SER A C 1
ATOM 679 O O . SER A 1 87 ? 15.670 -11.115 11.912 1.00 49.12 87 SER A O 1
ATOM 681 N N . GLY A 1 88 ? 16.737 -10.257 10.138 1.00 48.41 88 GLY A N 1
ATOM 682 C CA . GLY A 1 88 ? 18.075 -10.494 10.678 1.00 48.41 88 GLY A CA 1
ATOM 683 C C . GLY A 1 88 ? 18.243 -9.960 12.099 1.00 48.41 88 GLY A C 1
ATOM 684 O O . GLY A 1 88 ? 18.540 -8.792 12.256 1.00 48.41 88 GLY A O 1
ATOM 685 N N . MET A 1 89 ? 18.038 -10.806 13.111 1.00 41.31 89 MET A N 1
ATOM 686 C CA . MET A 1 89 ? 18.263 -10.553 14.534 1.00 41.31 89 MET A CA 1
ATOM 687 C C . MET A 1 89 ? 17.913 -11.827 15.306 1.00 41.31 89 MET A C 1
ATOM 689 O O . MET A 1 89 ? 16.809 -12.005 15.794 1.00 41.31 89 MET A O 1
ATOM 693 N N . VAL A 1 90 ? 18.873 -12.740 15.409 1.00 32.94 90 VAL A N 1
ATOM 694 C CA . VAL A 1 90 ? 18.938 -13.678 16.538 1.00 32.94 90 VAL A CA 1
ATOM 695 C C . VAL A 1 90 ? 20.409 -14.026 16.750 1.00 32.94 90 VAL A C 1
ATOM 697 O O . VAL A 1 90 ? 21.056 -14.570 15.855 1.00 32.94 90 VAL A O 1
ATOM 700 N N . ASN A 1 91 ? 20.909 -13.649 17.931 1.00 35.47 91 ASN A N 1
ATOM 701 C CA . ASN A 1 91 ? 22.233 -13.928 18.501 1.00 35.47 91 ASN A CA 1
ATOM 702 C C . ASN A 1 91 ? 23.450 -13.446 17.700 1.00 35.47 91 ASN A C 1
ATOM 704 O O . ASN A 1 91 ? 24.284 -14.247 17.281 1.00 35.47 91 ASN A O 1
ATOM 708 N N . MET A 1 92 ? 23.607 -12.130 17.539 1.00 36.62 92 MET A N 1
ATOM 709 C CA . MET A 1 92 ? 24.829 -11.579 16.955 1.00 36.62 92 MET A CA 1
ATOM 710 C C . MET A 1 92 ? 25.286 -10.297 17.645 1.00 36.62 92 MET A C 1
ATOM 712 O O . MET A 1 92 ? 24.471 -9.467 18.032 1.00 36.62 92 MET A O 1
ATOM 716 N N . SER A 1 93 ? 26.605 -10.166 17.809 1.00 35.62 93 SER A N 1
ATOM 717 C CA . SER A 1 93 ? 27.258 -8.992 18.400 1.00 35.62 93 SER A CA 1
ATOM 718 C C . SER A 1 93 ? 26.865 -7.703 17.661 1.00 35.62 93 SER A C 1
ATOM 720 O O . SER A 1 93 ? 26.631 -7.740 16.452 1.00 35.62 93 SER A O 1
ATOM 722 N N . ILE A 1 94 ? 26.851 -6.564 18.365 1.00 40.12 94 ILE A N 1
ATOM 723 C CA . ILE A 1 94 ? 26.453 -5.227 17.866 1.00 40.12 94 ILE A CA 1
ATOM 724 C C . ILE A 1 94 ? 27.150 -4.870 16.535 1.00 40.12 94 ILE A C 1
ATOM 726 O O . ILE A 1 94 ? 26.553 -4.256 15.653 1.00 40.12 94 ILE A O 1
ATOM 730 N N . ALA A 1 95 ? 28.387 -5.335 16.330 1.00 34.22 95 ALA A N 1
ATOM 731 C CA . ALA A 1 95 ? 29.122 -5.143 15.079 1.00 34.22 95 ALA A CA 1
ATOM 732 C C . ALA A 1 95 ? 28.513 -5.889 13.866 1.00 34.22 95 ALA A C 1
ATOM 734 O O . ALA A 1 95 ? 28.579 -5.382 12.749 1.00 34.22 95 ALA A O 1
ATOM 735 N N . LEU A 1 96 ? 27.888 -7.061 14.058 1.00 31.94 96 LEU A N 1
ATOM 736 C CA . LEU A 1 96 ? 27.219 -7.811 12.982 1.00 31.94 96 LEU A CA 1
ATOM 737 C C . LEU A 1 96 ? 25.793 -7.313 12.704 1.00 31.94 96 LEU A C 1
ATOM 739 O O . LEU A 1 96 ? 25.315 -7.474 11.583 1.00 31.94 96 LEU A O 1
ATOM 743 N N . GLN A 1 97 ? 25.132 -6.672 13.675 1.00 36.78 97 GLN A N 1
ATOM 744 C CA . GLN A 1 97 ? 23.832 -6.015 13.471 1.00 36.78 97 GLN A CA 1
ATOM 745 C C . GLN A 1 97 ? 23.921 -4.879 12.441 1.00 36.78 97 GLN A C 1
ATOM 747 O O . GLN A 1 97 ? 23.070 -4.786 11.559 1.00 36.78 97 GLN A O 1
ATOM 752 N N . ILE A 1 98 ? 24.996 -4.084 12.481 1.00 31.94 98 ILE A N 1
ATOM 753 C CA . ILE A 1 98 ? 25.228 -2.980 11.532 1.00 31.94 98 ILE A CA 1
ATOM 754 C C . ILE A 1 98 ? 25.479 -3.505 10.106 1.00 31.94 98 ILE A C 1
ATOM 756 O O . ILE A 1 98 ? 25.060 -2.881 9.136 1.00 31.94 98 ILE A O 1
ATOM 760 N N . VAL A 1 99 ? 26.093 -4.685 9.962 1.00 27.83 99 VAL A N 1
ATOM 761 C CA . VAL A 1 99 ? 26.320 -5.335 8.657 1.00 27.83 99 VAL A CA 1
ATOM 762 C C . VAL A 1 99 ? 25.050 -6.030 8.136 1.00 27.83 99 VAL A C 1
ATOM 764 O O . VAL A 1 99 ? 24.759 -5.975 6.941 1.00 27.83 99 VAL A O 1
ATOM 767 N N . CYS A 1 100 ? 24.248 -6.644 9.014 1.00 30.78 100 CYS A N 1
ATOM 768 C CA . CYS A 1 100 ? 23.034 -7.380 8.629 1.00 30.78 100 CYS A CA 1
ATOM 769 C C . CYS A 1 100 ? 21.843 -6.481 8.265 1.00 30.78 100 CYS A C 1
ATOM 771 O O . CYS A 1 100 ? 21.001 -6.918 7.472 1.00 30.78 100 CYS A O 1
ATOM 773 N N . LEU A 1 101 ? 21.821 -5.230 8.750 1.00 34.72 101 LEU A N 1
ATOM 774 C CA . LEU A 1 101 ? 20.893 -4.176 8.312 1.00 34.72 101 LEU A CA 1
ATOM 775 C C . LEU A 1 101 ? 20.898 -3.976 6.784 1.00 34.72 101 LEU A C 1
ATOM 777 O O . LEU A 1 101 ? 19.894 -3.554 6.220 1.00 34.72 101 LEU A O 1
ATOM 781 N N . PHE A 1 102 ? 21.988 -4.339 6.095 1.00 31.44 102 PHE A N 1
ATOM 782 C CA . PHE A 1 102 ? 22.123 -4.179 4.642 1.00 31.44 102 PHE A CA 1
ATOM 783 C C . PHE A 1 102 ? 21.971 -5.479 3.825 1.00 31.44 102 PHE A C 1
ATOM 785 O O . PHE A 1 102 ? 21.985 -5.419 2.586 1.00 31.44 102 PHE A O 1
ATOM 792 N N . VAL A 1 103 ? 21.846 -6.648 4.477 1.00 30.81 103 VAL A N 1
ATOM 793 C CA . VAL A 1 103 ? 22.067 -7.957 3.817 1.00 30.81 103 VAL A CA 1
ATOM 794 C C . VAL A 1 103 ? 20.986 -9.021 4.080 1.00 30.81 103 VAL A C 1
ATOM 796 O O . VAL A 1 103 ? 20.944 -10.008 3.357 1.00 30.81 103 VAL A O 1
ATOM 799 N N . THR A 1 104 ? 20.051 -8.860 5.021 1.00 39.62 104 THR A N 1
ATOM 800 C CA . THR A 1 104 ? 19.113 -9.963 5.353 1.00 39.62 104 THR A CA 1
ATOM 801 C C . THR A 1 104 ? 17.639 -9.569 5.306 1.00 39.62 104 THR A C 1
ATOM 803 O O . THR A 1 104 ? 16.967 -9.453 6.325 1.00 39.62 104 THR A O 1
ATOM 806 N N . GLY A 1 105 ? 17.113 -9.404 4.091 1.00 53.94 105 GLY A N 1
ATOM 807 C CA . GLY A 1 105 ? 15.673 -9.409 3.845 1.00 53.94 105 GLY A CA 1
ATOM 808 C C . GLY A 1 105 ? 15.248 -10.802 3.399 1.00 53.94 105 GLY A C 1
ATOM 809 O O . GLY A 1 105 ? 15.511 -11.172 2.261 1.00 53.94 105 GLY A O 1
ATOM 810 N N . SER A 1 106 ? 14.569 -11.572 4.251 1.00 58.16 106 SER A N 1
ATOM 811 C CA . SER A 1 106 ? 14.042 -12.915 3.933 1.00 58.16 106 SER A CA 1
ATOM 812 C C . SER A 1 106 ? 12.955 -12.929 2.835 1.00 58.16 106 SER A C 1
ATOM 814 O O . SER A 1 106 ? 12.191 -13.880 2.739 1.00 58.16 106 SER A O 1
ATOM 816 N N . GLY A 1 107 ? 12.829 -11.855 2.049 1.00 70.44 107 GLY A N 1
ATOM 817 C CA . GLY A 1 107 ? 11.879 -11.717 0.948 1.00 70.44 107 GLY A CA 1
ATOM 818 C C . GLY A 1 107 ? 10.451 -11.329 1.341 1.00 70.44 107 GLY A C 1
ATOM 819 O O . GLY A 1 107 ? 9.621 -11.236 0.448 1.00 70.44 107 GLY A O 1
ATOM 820 N N . LYS A 1 108 ? 10.145 -11.064 2.621 1.00 77.56 108 LYS A N 1
ATOM 821 C CA . LYS A 1 108 ? 8.764 -10.799 3.084 1.00 77.56 108 LYS A CA 1
ATOM 822 C C . LYS A 1 108 ? 8.115 -9.600 2.381 1.00 77.56 108 LYS A C 1
ATOM 824 O O . LYS A 1 108 ? 7.128 -9.774 1.676 1.00 77.56 108 LYS A O 1
ATOM 829 N N . SER A 1 109 ? 8.717 -8.413 2.479 1.00 82.19 109 SER A N 1
ATOM 830 C CA . SER A 1 109 ? 8.213 -7.203 1.801 1.00 82.19 109 SER A CA 1
ATOM 831 C C . SER A 1 109 ? 8.300 -7.300 0.273 1.00 82.19 109 SER A C 1
ATOM 833 O O . SER A 1 109 ? 7.520 -6.674 -0.443 1.00 82.19 109 SER A O 1
ATOM 835 N N . THR A 1 110 ? 9.187 -8.159 -0.246 1.00 88.12 110 THR A N 1
ATOM 836 C CA . THR A 1 110 ? 9.260 -8.466 -1.681 1.00 88.12 110 THR A CA 1
ATOM 837 C C . THR A 1 110 ? 7.978 -9.130 -2.183 1.00 88.12 110 THR A C 1
ATOM 839 O O . THR A 1 110 ? 7.558 -8.836 -3.297 1.00 88.12 110 THR A O 1
ATOM 842 N N . VAL A 1 111 ? 7.322 -9.975 -1.375 1.00 89.25 111 VAL A N 1
ATOM 843 C CA . VAL A 1 111 ? 6.022 -10.570 -1.736 1.00 89.25 111 VAL A CA 1
ATOM 844 C C . VAL A 1 111 ? 4.988 -9.470 -1.981 1.00 89.25 111 VAL A C 1
ATOM 846 O O . VAL A 1 111 ? 4.329 -9.486 -3.018 1.00 89.25 111 VAL A O 1
ATOM 849 N N . GLY A 1 112 ? 4.906 -8.473 -1.093 1.00 90.75 112 GLY A N 1
ATOM 850 C CA . GLY A 1 112 ? 4.015 -7.324 -1.273 1.00 90.75 112 GLY A CA 1
ATOM 851 C C . GLY A 1 112 ? 4.349 -6.508 -2.524 1.00 90.75 112 GLY A C 1
ATOM 852 O O . GLY A 1 112 ? 3.473 -6.251 -3.345 1.00 90.75 112 GLY A O 1
ATOM 853 N N . SER A 1 113 ? 5.636 -6.219 -2.744 1.00 91.75 113 SER A N 1
ATOM 854 C CA . SER A 1 113 ? 6.099 -5.472 -3.925 1.00 91.75 113 SER A CA 1
ATOM 855 C C . SER A 1 113 ? 5.783 -6.167 -5.257 1.00 91.75 113 SER A C 1
ATOM 857 O O . SER A 1 113 ? 5.546 -5.499 -6.265 1.00 91.75 113 SER A O 1
ATOM 859 N N . LEU A 1 114 ? 5.789 -7.503 -5.279 1.00 94.50 114 LEU A N 1
ATOM 860 C CA . LEU A 1 114 ? 5.412 -8.289 -6.454 1.00 94.50 114 LEU A CA 1
ATOM 861 C C . LEU A 1 114 ? 3.889 -8.303 -6.673 1.00 94.50 114 LEU A C 1
ATOM 863 O O . LEU A 1 114 ? 3.447 -8.216 -7.815 1.00 94.50 114 LEU A O 1
ATOM 867 N N . ILE A 1 115 ? 3.086 -8.339 -5.602 1.00 94.06 115 ILE A N 1
ATOM 868 C CA . ILE A 1 115 ? 1.612 -8.239 -5.680 1.00 94.06 115 ILE A CA 1
ATOM 869 C C . ILE A 1 115 ? 1.171 -6.848 -6.146 1.00 94.06 115 ILE A C 1
ATOM 871 O O . ILE A 1 115 ? 0.217 -6.724 -6.904 1.00 94.06 115 ILE A O 1
ATOM 875 N N . GLU A 1 116 ? 1.883 -5.792 -5.756 1.00 93.38 116 GLU A N 1
ATOM 876 C CA . GLU A 1 116 ? 1.650 -4.429 -6.260 1.00 93.38 116 GLU A CA 1
ATOM 877 C C . GLU A 1 116 ? 2.229 -4.192 -7.665 1.00 93.38 116 GLU A C 1
ATOM 879 O O . GLU A 1 116 ? 2.126 -3.085 -8.214 1.00 93.38 116 GLU A O 1
ATOM 884 N N . ARG A 1 117 ? 2.852 -5.225 -8.252 1.00 95.12 117 ARG A N 1
ATOM 885 C CA . ARG A 1 117 ? 3.530 -5.186 -9.550 1.00 95.12 117 ARG A CA 1
ATOM 886 C C . ARG A 1 117 ? 4.486 -3.989 -9.650 1.00 95.12 117 ARG A C 1
ATOM 888 O O . ARG A 1 117 ? 4.488 -3.252 -10.637 1.00 95.12 117 ARG A O 1
ATOM 895 N N . PHE A 1 118 ? 5.267 -3.734 -8.598 1.00 94.00 118 PHE A N 1
ATOM 896 C CA . PHE A 1 118 ? 6.413 -2.816 -8.675 1.00 94.00 118 PHE A CA 1
ATOM 897 C C . PHE A 1 118 ? 7.608 -3.467 -9.366 1.00 94.00 118 PHE A C 1
ATOM 899 O O . PHE A 1 118 ? 8.442 -2.777 -9.948 1.00 94.00 118 PHE A O 1
ATOM 906 N N . TYR A 1 119 ? 7.657 -4.797 -9.328 1.00 94.25 119 TYR A N 1
ATOM 907 C CA . TYR A 1 119 ? 8.610 -5.617 -10.051 1.00 94.25 119 TYR A CA 1
ATOM 908 C C . TYR A 1 119 ? 7.880 -6.798 -10.690 1.00 94.25 119 TYR A C 1
ATOM 910 O O . TYR A 1 119 ? 6.815 -7.201 -10.221 1.00 94.25 119 TYR A O 1
ATOM 918 N N . GLU A 1 120 ? 8.472 -7.364 -11.735 1.00 93.50 120 GLU A N 1
ATOM 919 C CA . GLU A 1 120 ? 8.013 -8.609 -12.352 1.00 93.50 120 GLU A CA 1
ATOM 920 C C . GLU A 1 120 ? 8.962 -9.751 -11.971 1.00 93.50 120 GLU A C 1
ATOM 922 O O . GLU A 1 120 ? 10.160 -9.545 -11.745 1.00 93.50 120 GLU A O 1
ATOM 927 N N . ALA A 1 121 ? 8.418 -10.962 -11.855 1.00 94.00 121 ALA A N 1
ATOM 928 C CA . ALA A 1 121 ? 9.206 -12.144 -11.538 1.00 94.00 121 ALA A CA 1
ATOM 929 C C . ALA A 1 121 ? 10.194 -12.471 -12.673 1.00 94.00 121 ALA A C 1
ATOM 931 O O . ALA A 1 121 ? 9.884 -12.315 -13.850 1.00 94.00 121 ALA A O 1
ATOM 932 N N . ASN A 1 122 ? 11.380 -12.992 -12.339 1.00 94.00 122 ASN A N 1
ATOM 933 C CA . ASN A 1 122 ? 12.326 -13.459 -13.357 1.00 94.00 122 ASN A CA 1
ATOM 934 C C . ASN A 1 122 ? 11.864 -14.773 -14.009 1.00 94.00 122 ASN A C 1
ATOM 936 O O . ASN A 1 122 ? 12.160 -15.011 -15.179 1.00 94.00 122 ASN A O 1
ATOM 940 N N . LYS A 1 123 ? 11.199 -15.651 -13.242 1.00 94.88 123 LYS A N 1
ATOM 941 C CA . LYS A 1 123 ? 10.569 -16.902 -13.706 1.00 94.88 123 LYS A CA 1
ATOM 942 C C . LYS A 1 123 ? 9.339 -17.219 -12.856 1.00 94.88 123 LYS A C 1
ATOM 944 O O . LYS A 1 123 ? 9.235 -16.735 -11.730 1.00 94.88 123 LYS A O 1
ATOM 949 N N . GLY A 1 124 ? 8.479 -18.098 -13.364 1.00 94.81 124 GLY A N 1
ATOM 950 C CA . GLY A 1 124 ? 7.195 -18.419 -12.740 1.00 94.81 124 GLY A CA 1
ATOM 951 C C . GLY A 1 124 ? 6.130 -17.394 -13.116 1.00 94.81 124 GLY A C 1
ATOM 952 O O . GLY A 1 124 ? 6.298 -16.665 -14.089 1.00 94.81 124 GLY A O 1
ATOM 953 N N . GLY A 1 125 ? 5.037 -17.353 -12.360 1.00 95.12 125 GLY A N 1
ATOM 954 C CA . GLY A 1 125 ? 3.979 -16.366 -12.575 1.00 95.12 125 GLY A CA 1
ATOM 955 C C . GLY A 1 125 ? 3.175 -16.093 -11.314 1.00 95.12 125 GLY A C 1
ATOM 956 O O . GLY A 1 125 ? 3.094 -16.942 -10.421 1.00 95.12 125 GLY A O 1
ATOM 957 N N . ILE A 1 126 ? 2.588 -14.902 -11.260 1.00 96.94 126 ILE A N 1
ATOM 958 C CA . ILE A 1 126 ? 1.715 -14.459 -10.173 1.00 96.94 126 ILE A CA 1
ATOM 959 C C . ILE A 1 126 ? 0.334 -14.217 -10.765 1.00 96.94 126 ILE A C 1
ATOM 961 O O . ILE A 1 126 ? 0.206 -13.599 -11.818 1.00 96.94 126 ILE A O 1
ATOM 965 N N . TYR A 1 127 ? -0.697 -14.713 -10.093 1.00 95.81 127 TYR A N 1
ATOM 966 C CA . TYR A 1 127 ? -2.064 -14.687 -10.586 1.00 95.81 127 TYR A CA 1
ATOM 967 C C . TYR A 1 127 ? -2.994 -14.075 -9.544 1.00 95.81 127 TYR A C 1
ATOM 969 O O . TYR A 1 127 ? -2.892 -14.393 -8.359 1.00 95.81 127 TYR A O 1
ATOM 977 N N . VAL A 1 128 ? -3.926 -13.240 -9.998 1.00 93.94 128 VAL A N 1
ATOM 978 C CA . VAL A 1 128 ? -5.047 -12.725 -9.203 1.00 93.94 128 VAL A CA 1
ATOM 979 C C . VAL A 1 128 ? -6.326 -13.292 -9.806 1.00 93.94 128 VAL A C 1
ATOM 981 O O . VAL A 1 128 ? -6.605 -13.070 -10.981 1.00 93.94 128 VAL A O 1
ATOM 984 N N . ASP A 1 129 ? -7.052 -14.105 -9.039 1.00 91.62 129 ASP A N 1
ATOM 985 C CA . ASP A 1 129 ? -8.240 -14.852 -9.491 1.00 91.62 129 ASP A CA 1
ATOM 986 C C . ASP A 1 129 ? -8.027 -15.634 -10.802 1.00 91.62 129 ASP A C 1
ATOM 988 O O . ASP A 1 129 ? -8.903 -15.742 -11.658 1.00 91.62 129 ASP A O 1
ATOM 992 N N . GLY A 1 130 ? -6.824 -16.194 -10.961 1.00 91.88 130 GLY A N 1
ATOM 993 C CA . GLY A 1 130 ? -6.426 -16.972 -12.134 1.00 91.88 130 GLY A CA 1
ATOM 994 C C . GLY A 1 130 ? -5.954 -16.143 -13.334 1.00 91.88 130 GLY A C 1
ATOM 995 O O . GLY A 1 130 ? -5.440 -16.729 -14.287 1.00 91.88 130 GLY A O 1
ATOM 996 N N . LEU A 1 131 ? -6.054 -14.811 -13.289 1.00 94.00 131 LEU A N 1
ATOM 997 C CA . LEU A 1 131 ? -5.499 -13.920 -14.309 1.00 94.00 131 LEU A CA 1
ATOM 998 C C . LEU A 1 131 ? -4.031 -13.598 -13.997 1.00 94.00 131 LEU A C 1
ATOM 1000 O O . LEU A 1 131 ? -3.743 -13.214 -12.862 1.00 94.00 131 LEU A O 1
ATOM 1004 N N . PRO A 1 132 ? -3.100 -13.711 -14.964 1.00 96.06 132 PRO A N 1
ATOM 1005 C CA . PRO A 1 132 ? -1.716 -13.284 -14.767 1.00 96.06 132 PRO A CA 1
ATOM 1006 C C . PRO A 1 132 ? -1.655 -11.803 -14.394 1.00 96.06 132 PRO A C 1
ATOM 1008 O O . PRO A 1 132 ? -2.254 -10.968 -15.082 1.00 96.06 132 PRO A O 1
ATOM 1011 N N . ILE A 1 133 ? -0.914 -11.462 -13.342 1.00 94.94 133 ILE A N 1
ATOM 1012 C CA . ILE A 1 133 ? -0.788 -10.082 -12.857 1.00 94.94 133 ILE A CA 1
ATOM 1013 C C . ILE A 1 133 ? -0.198 -9.153 -13.928 1.00 94.94 133 ILE A C 1
ATOM 1015 O O . ILE A 1 133 ? -0.521 -7.968 -13.984 1.00 94.94 133 ILE A O 1
ATOM 1019 N N . GLU A 1 134 ? 0.626 -9.704 -14.823 1.00 94.25 134 GLU A N 1
ATOM 1020 C CA . GLU A 1 134 ? 1.280 -8.990 -15.917 1.00 94.25 134 GLU A CA 1
ATOM 1021 C C . GLU A 1 134 ? 0.281 -8.515 -16.983 1.00 94.25 134 GLU A C 1
ATOM 1023 O O . GLU A 1 134 ? 0.539 -7.546 -17.702 1.00 94.25 134 GLU A O 1
ATOM 1028 N N . SER A 1 135 ? -0.876 -9.179 -17.070 1.00 94.44 135 SER A N 1
ATOM 1029 C CA . SER A 1 135 ? -1.950 -8.828 -18.001 1.00 94.44 135 SER A CA 1
ATOM 1030 C C . SER A 1 135 ? -2.866 -7.717 -17.485 1.00 94.44 135 SER A C 1
ATOM 1032 O O . SER A 1 135 ? -3.587 -7.120 -18.281 1.00 94.44 135 SER A O 1
ATOM 1034 N N . LEU A 1 136 ? -2.843 -7.427 -16.179 1.00 93.50 136 LEU A N 1
ATOM 1035 C CA . LEU A 1 136 ? -3.727 -6.458 -15.531 1.00 93.50 136 LEU A CA 1
ATOM 1036 C C . LEU A 1 136 ? -3.186 -5.032 -15.642 1.00 93.50 136 LEU A C 1
ATOM 1038 O O . LEU A 1 136 ? -1.973 -4.821 -15.596 1.00 93.50 136 LEU A O 1
ATOM 1042 N N . ASP A 1 137 ? -4.085 -4.049 -15.712 1.00 93.56 137 ASP A N 1
ATOM 1043 C CA . ASP A 1 137 ? -3.706 -2.638 -15.596 1.00 93.56 137 ASP A CA 1
ATOM 1044 C C . ASP A 1 137 ? -3.088 -2.347 -14.209 1.00 93.56 137 ASP A C 1
ATOM 1046 O O . ASP A 1 137 ? -3.741 -2.583 -13.184 1.00 93.56 137 ASP A O 1
ATOM 1050 N N . PRO A 1 138 ? -1.841 -1.834 -14.128 1.00 93.50 138 PRO A N 1
ATOM 1051 C CA . PRO A 1 138 ? -1.166 -1.632 -12.845 1.00 93.50 138 PRO A CA 1
ATOM 1052 C C . PRO A 1 138 ? -1.825 -0.589 -11.938 1.00 93.50 138 PRO A C 1
ATOM 1054 O O . PRO A 1 138 ? -1.782 -0.732 -10.715 1.00 93.50 138 PRO A O 1
ATOM 1057 N N . ALA A 1 139 ? -2.423 0.467 -12.494 1.00 90.94 139 ALA A N 1
ATOM 1058 C CA . ALA A 1 139 ? -3.106 1.474 -11.689 1.00 90.94 139 ALA A CA 1
ATOM 1059 C C . ALA A 1 139 ? -4.404 0.917 -11.102 1.00 90.94 139 ALA A C 1
ATOM 1061 O O . ALA A 1 139 ? -4.660 1.106 -9.912 1.00 90.94 139 ALA A O 1
ATOM 1062 N N . TRP A 1 140 ? -5.183 0.189 -11.903 1.00 90.38 140 TRP A N 1
ATOM 1063 C CA . TRP A 1 140 ? -6.390 -0.493 -11.446 1.00 90.38 140 TRP A CA 1
ATOM 1064 C C . TRP A 1 140 ? -6.077 -1.556 -10.387 1.00 90.38 140 TRP A C 1
ATOM 1066 O O . TRP A 1 140 ? -6.725 -1.580 -9.342 1.00 90.38 140 TRP A O 1
ATOM 1076 N N . LEU A 1 141 ? -5.044 -2.381 -10.597 1.00 91.44 141 LEU A N 1
ATOM 1077 C CA . LEU A 1 141 ? -4.615 -3.401 -9.634 1.00 91.44 141 LEU A CA 1
ATOM 1078 C C . LEU A 1 141 ? -4.276 -2.770 -8.280 1.00 91.44 141 LEU A C 1
ATOM 1080 O O . LEU A 1 141 ? -4.782 -3.190 -7.239 1.00 91.44 141 LEU A O 1
ATOM 1084 N N . ARG A 1 142 ? -3.464 -1.708 -8.292 1.00 91.12 142 ARG A N 1
ATOM 1085 C CA . ARG A 1 142 ? -3.077 -0.990 -7.072 1.00 91.12 142 ARG A CA 1
ATOM 1086 C C . ARG A 1 142 ? -4.256 -0.285 -6.416 1.00 91.12 142 ARG A C 1
ATOM 1088 O O . ARG A 1 142 ? -4.194 -0.037 -5.218 1.00 91.12 142 ARG A O 1
ATOM 1095 N N . GLN A 1 143 ? -5.338 0.027 -7.132 1.00 87.00 143 GLN A N 1
ATOM 1096 C CA . GLN A 1 143 ? -6.574 0.517 -6.510 1.00 87.00 143 GLN A CA 1
ATOM 1097 C C . GLN A 1 143 ? -7.284 -0.567 -5.686 1.00 87.00 143 GLN A C 1
ATOM 1099 O O . GLN A 1 143 ? -7.916 -0.219 -4.693 1.00 87.00 143 GLN A O 1
ATOM 1104 N N . GLN A 1 144 ? -7.115 -1.852 -6.017 1.00 86.19 144 GLN A N 1
ATOM 1105 C CA . GLN A 1 144 ? -7.711 -2.965 -5.261 1.00 86.19 144 GLN A CA 1
ATOM 1106 C C . GLN A 1 144 ? -6.917 -3.350 -4.001 1.00 86.19 144 GLN A C 1
ATOM 1108 O O . GLN A 1 144 ? -7.416 -4.104 -3.162 1.00 86.19 144 GLN A O 1
ATOM 1113 N N . ILE A 1 145 ? -5.684 -2.845 -3.869 1.00 89.38 145 ILE A N 1
ATOM 1114 C CA . ILE A 1 145 ? -4.747 -3.193 -2.795 1.00 89.38 145 ILE A CA 1
ATOM 1115 C C . ILE A 1 145 ? -4.621 -2.030 -1.809 1.00 89.38 145 ILE A C 1
ATOM 1117 O O . ILE A 1 145 ? -4.262 -0.911 -2.177 1.00 89.38 145 ILE A O 1
ATOM 1121 N N . GLY A 1 146 ? -4.894 -2.273 -0.531 1.00 88.88 146 GLY A N 1
ATOM 1122 C CA . GLY A 1 146 ? -4.536 -1.363 0.552 1.00 88.88 146 GLY A CA 1
ATOM 1123 C C . GLY A 1 146 ? -3.181 -1.764 1.119 1.00 88.88 146 GLY A C 1
ATOM 1124 O O . GLY A 1 146 ? -3.083 -2.833 1.706 1.00 88.88 146 GLY A O 1
ATOM 1125 N N . TYR A 1 147 ? -2.153 -0.931 0.966 1.00 88.31 147 TYR A N 1
ATOM 1126 C CA . TYR A 1 147 ? -0.856 -1.163 1.602 1.00 88.31 147 TYR A CA 1
ATOM 1127 C C . TYR A 1 147 ? -0.707 -0.247 2.815 1.00 88.31 147 TYR A C 1
ATOM 1129 O O . TYR A 1 147 ? -0.852 0.974 2.698 1.00 88.31 147 TYR A O 1
ATOM 1137 N N . ILE A 1 148 ? -0.419 -0.823 3.979 1.00 87.56 148 ILE A N 1
ATOM 1138 C CA . ILE A 1 148 ? -0.119 -0.076 5.201 1.00 87.56 148 ILE A CA 1
ATOM 1139 C C . ILE A 1 148 ? 1.326 -0.364 5.583 1.00 87.56 148 ILE A C 1
ATOM 1141 O O . ILE A 1 148 ? 1.664 -1.465 6.010 1.00 87.56 148 ILE A O 1
ATOM 1145 N N . ASN A 1 149 ? 2.166 0.657 5.403 1.00 81.19 149 ASN A N 1
ATOM 1146 C CA . ASN A 1 149 ? 3.585 0.607 5.727 1.00 81.19 149 ASN A CA 1
ATOM 1147 C C . ASN A 1 149 ? 3.824 0.512 7.229 1.00 81.19 149 ASN A C 1
ATOM 1149 O O . ASN A 1 149 ? 3.065 1.061 8.033 1.00 81.19 149 ASN A O 1
ATOM 1153 N N . GLN A 1 150 ? 5.001 -0.022 7.548 1.00 74.00 150 GLN A N 1
ATOM 1154 C CA . GLN A 1 150 ? 5.562 0.002 8.880 1.00 74.00 150 GLN A CA 1
ATOM 1155 C C . GLN A 1 150 ? 5.591 1.434 9.462 1.00 74.00 150 GLN A C 1
ATOM 1157 O O . GLN A 1 150 ? 4.976 1.721 10.493 1.00 74.00 150 GLN A O 1
ATOM 1162 N N . GLU A 1 151 ? 6.266 2.349 8.771 1.00 76.75 151 GLU A N 1
ATOM 1163 C CA . GLU A 1 151 ? 6.272 3.773 9.097 1.00 76.75 151 GLU A CA 1
ATOM 1164 C C . GLU A 1 151 ? 5.464 4.534 8.042 1.00 76.75 151 GLU A C 1
ATOM 1166 O O . GLU A 1 151 ? 5.932 4.726 6.915 1.00 76.75 151 GLU A O 1
ATOM 1171 N N . PRO A 1 152 ? 4.234 4.972 8.358 1.00 83.25 152 PRO A N 1
ATOM 1172 C CA . PRO A 1 152 ? 3.428 5.674 7.380 1.00 83.25 152 PRO A CA 1
ATOM 1173 C C . PRO A 1 152 ? 4.006 7.042 7.034 1.00 83.25 152 PRO A C 1
ATOM 1175 O O . PRO A 1 152 ? 4.230 7.892 7.901 1.00 83.25 152 PRO A O 1
ATOM 1178 N N . THR A 1 153 ? 4.180 7.287 5.739 1.00 87.44 153 THR A N 1
ATOM 1179 C CA . THR A 1 153 ? 4.611 8.585 5.224 1.00 87.44 153 THR A CA 1
ATOM 1180 C C . THR A 1 153 ? 3.420 9.535 5.127 1.00 87.44 153 THR A C 1
ATOM 1182 O O . THR A 1 153 ? 2.418 9.236 4.472 1.00 87.44 153 THR A O 1
ATOM 1185 N N . LEU A 1 154 ? 3.529 10.703 5.757 1.00 91.00 154 LEU A N 1
ATOM 1186 C CA . LEU A 1 154 ? 2.568 11.795 5.618 1.00 91.00 154 LEU A CA 1
ATOM 1187 C C . LEU A 1 154 ? 3.186 12.916 4.783 1.00 91.00 154 LEU A C 1
ATOM 1189 O O . LEU A 1 154 ? 4.348 13.271 4.978 1.00 91.00 154 LEU A O 1
ATOM 1193 N N . PHE A 1 155 ? 2.408 13.459 3.853 1.00 93.81 155 PHE A N 1
ATOM 1194 C CA . PHE A 1 155 ? 2.822 14.580 3.023 1.00 93.81 155 PHE A CA 1
ATOM 1195 C C . PHE A 1 155 ? 2.739 15.885 3.817 1.00 93.81 155 PHE A C 1
ATOM 1197 O O . PHE A 1 155 ? 1.928 16.008 4.739 1.00 93.81 155 PHE A O 1
ATOM 1204 N N . ALA A 1 156 ? 3.554 16.865 3.416 1.00 95.12 156 ALA A N 1
ATOM 1205 C CA . ALA A 1 156 ? 3.571 18.213 3.979 1.00 95.12 156 ALA A CA 1
ATOM 1206 C C . ALA A 1 156 ? 2.323 19.027 3.568 1.00 95.12 156 ALA A C 1
ATOM 1208 O O . ALA A 1 156 ? 2.407 19.960 2.773 1.00 95.12 156 ALA A O 1
ATOM 1209 N N . THR A 1 157 ? 1.155 18.616 4.057 1.00 95.88 157 THR A N 1
ATOM 1210 C CA . THR A 1 157 ? -0.177 19.174 3.770 1.00 95.88 157 THR A CA 1
ATOM 1211 C C . THR A 1 157 ? -1.104 18.943 4.972 1.00 95.88 157 THR A C 1
ATOM 1213 O O . THR A 1 157 ? -0.659 18.448 6.011 1.00 95.88 157 THR A O 1
ATOM 1216 N N . THR A 1 158 ? -2.380 19.308 4.865 1.00 97.44 158 THR A N 1
ATOM 1217 C CA . THR A 1 158 ? -3.366 19.137 5.939 1.00 97.44 158 THR A CA 1
ATOM 1218 C C . THR A 1 158 ? -3.634 17.661 6.247 1.00 97.44 158 THR A C 1
ATOM 1220 O O . THR A 1 158 ? -3.430 16.784 5.398 1.00 97.44 158 THR A O 1
ATOM 1223 N N . ILE A 1 159 ? -4.100 17.348 7.459 1.00 97.69 159 ILE A N 1
ATOM 1224 C CA . ILE A 1 159 ? -4.526 15.985 7.821 1.00 97.69 159 ILE A CA 1
ATOM 1225 C C . ILE A 1 159 ? -5.634 15.501 6.875 1.00 97.69 159 ILE A C 1
ATOM 1227 O O . ILE A 1 159 ? -5.603 14.357 6.419 1.00 97.69 159 ILE A O 1
ATOM 1231 N N . LEU A 1 160 ? -6.567 16.385 6.522 1.00 97.75 160 LEU A N 1
ATOM 1232 C CA . LEU A 1 160 ? -7.642 16.120 5.572 1.00 97.75 160 LEU A CA 1
ATOM 1233 C C . LEU A 1 160 ? -7.120 15.657 4.212 1.00 97.75 160 LEU A C 1
ATOM 1235 O O . LEU A 1 160 ? -7.545 14.609 3.731 1.00 97.75 160 LEU A O 1
ATOM 1239 N N . GLU A 1 161 ? -6.174 16.387 3.619 1.00 97.38 161 GLU A N 1
ATOM 1240 C CA . GLU A 1 161 ? -5.584 16.022 2.325 1.00 97.38 161 GLU A CA 1
ATOM 1241 C C . GLU A 1 161 ? -4.725 14.762 2.426 1.00 97.38 161 GLU A C 1
ATOM 1243 O O . GLU A 1 161 ? -4.717 13.921 1.525 1.00 97.38 161 GLU A O 1
ATOM 1248 N N . ASN A 1 162 ? -4.063 14.568 3.567 1.00 96.31 162 ASN A N 1
ATOM 1249 C CA . ASN A 1 162 ? -3.382 13.319 3.847 1.00 96.31 162 ASN A CA 1
ATOM 1250 C C . ASN A 1 162 ? -4.366 12.139 3.811 1.00 96.31 162 ASN A C 1
ATOM 1252 O O . ASN A 1 162 ? -4.051 11.154 3.158 1.00 96.31 162 ASN A O 1
ATOM 1256 N N . ILE A 1 163 ? -5.536 12.202 4.452 1.00 95.81 163 ILE A N 1
ATOM 1257 C CA . ILE A 1 163 ? -6.521 11.102 4.419 1.00 95.81 163 ILE A CA 1
ATOM 1258 C C . ILE A 1 163 ? -7.160 10.970 3.024 1.00 95.81 163 ILE A C 1
ATOM 1260 O O . ILE A 1 163 ? -7.241 9.861 2.488 1.00 95.81 163 ILE A O 1
ATOM 1264 N N . ARG A 1 164 ? -7.534 12.097 2.400 1.00 95.25 164 ARG A N 1
ATOM 1265 C CA . ARG A 1 164 ? -8.126 12.173 1.050 1.00 95.25 164 ARG A CA 1
ATOM 1266 C C . ARG A 1 164 ? -7.228 11.583 -0.035 1.00 95.25 164 ARG A C 1
ATOM 1268 O O . ARG A 1 164 ? -7.739 11.126 -1.052 1.00 95.25 164 ARG A O 1
ATOM 1275 N N . TYR A 1 165 ? -5.921 11.484 0.199 1.00 93.12 165 TYR A N 1
ATOM 1276 C CA . TYR A 1 165 ? -4.993 10.789 -0.693 1.00 93.12 165 TYR A CA 1
ATOM 1277 C C . TYR A 1 165 ? -5.439 9.361 -1.062 1.00 93.12 165 TYR A C 1
ATOM 1279 O O . TYR A 1 165 ? -5.170 8.906 -2.170 1.00 93.12 165 TYR A O 1
ATOM 1287 N N . GLY A 1 166 ? -6.162 8.662 -0.172 1.00 89.19 166 GLY A N 1
ATOM 1288 C CA . GLY A 1 166 ? -6.722 7.337 -0.471 1.00 89.19 166 GLY A CA 1
ATOM 1289 C C . GLY A 1 166 ? -7.763 7.344 -1.599 1.00 89.19 166 GLY A C 1
ATOM 1290 O O . GLY A 1 166 ? -7.842 6.384 -2.364 1.00 89.19 166 GLY A O 1
ATOM 1291 N N . ARG A 1 167 ? -8.526 8.437 -1.737 1.00 89.38 167 ARG A N 1
ATOM 1292 C CA . ARG A 1 167 ? -9.497 8.668 -2.813 1.00 89.38 167 ARG A CA 1
ATOM 1293 C C . ARG A 1 167 ? -9.648 10.178 -3.065 1.00 89.38 167 ARG A C 1
ATOM 1295 O O . ARG A 1 167 ? -10.440 10.823 -2.377 1.00 89.38 167 ARG A O 1
ATOM 1302 N N . PRO A 1 168 ? -8.955 10.750 -4.071 1.00 89.81 168 PRO A N 1
ATOM 1303 C CA . PRO A 1 168 ? -8.894 12.202 -4.279 1.00 89.81 168 PRO A CA 1
ATOM 1304 C C . PRO A 1 168 ? -10.247 12.905 -4.455 1.00 89.81 168 PRO A C 1
ATOM 1306 O O . PRO A 1 168 ? -10.380 14.073 -4.113 1.00 89.81 168 PRO A O 1
ATOM 1309 N N . GLN A 1 169 ? -11.255 12.193 -4.968 1.00 89.00 169 GLN A N 1
ATOM 1310 C CA . GLN A 1 169 ? -12.607 12.722 -5.194 1.00 89.00 169 GLN A CA 1
ATOM 1311 C C . GLN A 1 169 ? -13.509 12.667 -3.946 1.00 89.00 169 GLN A C 1
ATOM 1313 O O . GLN A 1 169 ? -14.684 13.014 -4.029 1.00 89.00 169 GLN A O 1
ATOM 1318 N N . ALA A 1 170 ? -13.003 12.195 -2.801 1.00 89.12 170 ALA A N 1
ATOM 1319 C CA . ALA A 1 170 ? -13.808 12.023 -1.598 1.00 89.12 170 ALA A CA 1
ATOM 1320 C C . ALA A 1 170 ? -14.192 13.357 -0.943 1.00 89.12 170 ALA A C 1
ATOM 1322 O O . ALA A 1 170 ? -13.353 14.253 -0.769 1.00 89.12 170 ALA A O 1
ATOM 1323 N N . THR A 1 171 ? -15.444 13.465 -0.496 1.00 93.00 171 THR A N 1
ATOM 1324 C CA . THR A 1 171 ? -15.924 14.671 0.195 1.00 93.00 171 THR A CA 1
ATOM 1325 C C . THR A 1 171 ? -15.322 14.786 1.601 1.00 93.00 171 THR A C 1
ATOM 1327 O O . THR A 1 171 ? -14.737 13.839 2.134 1.00 93.00 171 THR A O 1
ATOM 1330 N N . LYS A 1 172 ? -15.424 15.965 2.232 1.00 94.19 172 LYS A N 1
ATOM 1331 C CA . LYS A 1 172 ? -14.924 16.165 3.608 1.00 94.19 172 LYS A CA 1
ATOM 1332 C C . LYS A 1 172 ? -15.637 15.233 4.596 1.00 94.19 172 LYS A C 1
ATOM 1334 O O . LYS A 1 172 ? -15.005 14.708 5.505 1.00 94.19 172 LYS A O 1
ATOM 1339 N N . GLU A 1 173 ? -16.921 14.973 4.381 1.00 92.69 173 GLU A N 1
ATOM 1340 C CA . GLU A 1 173 ? -17.744 14.094 5.214 1.00 92.69 173 GLU A CA 1
ATOM 1341 C C . GLU A 1 173 ? -17.258 12.643 5.147 1.00 92.69 173 GLU A C 1
ATOM 1343 O O . GLU A 1 173 ? -17.170 11.975 6.176 1.00 92.69 173 GLU A O 1
ATOM 1348 N N . GLU A 1 174 ? -16.892 12.165 3.956 1.00 90.69 174 GLU A N 1
ATOM 1349 C CA . GLU A 1 174 ? -16.338 10.821 3.769 1.00 90.69 174 GLU A CA 1
ATOM 1350 C C . GLU A 1 174 ? -14.961 10.683 4.426 1.00 90.69 174 GLU A C 1
ATOM 1352 O O . GLU A 1 174 ? -14.685 9.677 5.080 1.00 90.69 174 GLU A O 1
ATOM 1357 N N . VAL A 1 175 ? -14.120 11.718 4.320 1.00 94.38 175 VAL A N 1
ATOM 1358 C CA . VAL A 1 175 ? -12.812 11.774 4.992 1.00 94.38 175 VAL A CA 1
ATOM 1359 C C . VAL A 1 175 ? -12.970 11.692 6.513 1.00 94.38 175 VAL A C 1
ATOM 1361 O O . VAL A 1 175 ? -12.303 10.885 7.160 1.00 94.38 175 VAL A O 1
ATOM 1364 N N . VAL A 1 176 ? -13.881 12.482 7.085 1.00 94.88 176 VAL A N 1
ATOM 1365 C CA . VAL A 1 176 ? -14.172 12.480 8.529 1.00 94.88 176 VAL A CA 1
ATOM 1366 C C . VAL A 1 176 ? -14.744 11.127 8.964 1.00 94.88 176 VAL A C 1
ATOM 1368 O O . VAL A 1 176 ? -14.355 10.591 10.000 1.00 94.88 176 VAL A O 1
ATOM 1371 N N . ALA A 1 177 ? -15.628 10.521 8.166 1.00 91.19 177 ALA A N 1
ATOM 1372 C CA . ALA A 1 177 ? -16.163 9.192 8.451 1.00 91.19 177 ALA A CA 1
ATOM 1373 C C . ALA A 1 177 ? -15.068 8.109 8.451 1.00 91.19 177 ALA A C 1
ATOM 1375 O O . ALA A 1 177 ? -15.058 7.246 9.333 1.00 91.19 177 ALA A O 1
ATOM 1376 N N . ALA A 1 178 ? -14.122 8.167 7.510 1.00 91.44 178 ALA A N 1
ATOM 1377 C CA . ALA A 1 178 ? -12.976 7.262 7.477 1.00 91.44 178 ALA A CA 1
ATOM 1378 C C . ALA A 1 178 ? -12.050 7.464 8.688 1.00 91.44 178 ALA A C 1
ATOM 1380 O O . ALA A 1 178 ? -11.623 6.484 9.300 1.00 91.44 178 ALA A O 1
ATOM 1381 N N . ALA A 1 179 ? -11.800 8.716 9.084 1.00 95.12 179 ALA A N 1
ATOM 1382 C CA . ALA A 1 179 ? -11.022 9.047 10.276 1.00 95.12 179 ALA A CA 1
ATOM 1383 C C . ALA A 1 179 ? -11.665 8.498 11.561 1.00 95.12 179 ALA A C 1
ATOM 1385 O O . ALA A 1 179 ? -10.973 7.884 12.368 1.00 95.12 179 ALA A O 1
ATOM 1386 N N . ARG A 1 180 ? -12.990 8.628 11.717 1.00 93.38 180 ARG A N 1
ATOM 1387 C CA . ARG A 1 180 ? -13.743 8.043 12.844 1.00 93.38 180 ARG A CA 1
ATOM 1388 C C . ARG A 1 180 ? -13.604 6.530 12.911 1.00 93.38 180 ARG A C 1
ATOM 1390 O O . ARG A 1 180 ? -13.321 5.973 13.964 1.00 93.38 180 ARG A O 1
ATOM 1397 N N . ARG A 1 181 ? -13.762 5.847 11.774 1.00 90.19 181 ARG A N 1
ATOM 1398 C CA . ARG A 1 181 ? -13.598 4.385 11.705 1.00 90.19 181 ARG A CA 1
ATOM 1399 C C . ARG A 1 181 ? -12.174 3.935 12.035 1.00 90.19 181 ARG A C 1
ATOM 1401 O O . ARG A 1 181 ? -12.002 2.818 12.511 1.00 90.19 181 ARG A O 1
ATOM 1408 N N . ALA A 1 182 ? -11.189 4.795 11.788 1.00 90.44 182 ALA A N 1
ATOM 1409 C CA . ALA A 1 182 ? -9.792 4.567 12.124 1.00 90.44 182 ALA A CA 1
ATOM 1410 C C . ALA A 1 182 ? -9.407 5.020 13.544 1.00 90.44 182 ALA A C 1
ATOM 1412 O O . ALA A 1 182 ? -8.216 5.034 13.852 1.00 90.44 182 ALA A O 1
ATOM 1413 N N . ASN A 1 183 ? -10.365 5.438 14.384 1.00 92.44 183 ASN A N 1
ATOM 1414 C CA . ASN A 1 183 ? -10.111 6.017 15.709 1.00 92.44 183 ASN A CA 1
ATOM 1415 C C . ASN A 1 183 ? -9.152 7.234 15.662 1.00 92.44 183 ASN A C 1
ATOM 1417 O O . ASN A 1 183 ? -8.327 7.450 16.558 1.00 92.44 183 ASN A O 1
ATOM 1421 N N . ALA A 1 184 ? -9.191 8.003 14.570 1.00 94.44 184 ALA A N 1
ATOM 1422 C CA . ALA A 1 184 ? -8.321 9.153 14.341 1.00 94.44 184 ALA A CA 1
ATOM 1423 C C . ALA A 1 184 ? -8.994 10.499 14.642 1.00 94.44 184 ALA A C 1
ATOM 1425 O O . ALA A 1 184 ? -8.306 11.471 14.928 1.00 94.44 184 ALA A O 1
ATOM 1426 N N . ASP A 1 185 ? -10.322 10.559 14.605 1.00 95.12 185 ASP A N 1
ATOM 1427 C CA . ASP A 1 185 ? -11.107 11.782 14.782 1.00 95.12 185 ASP A CA 1
ATOM 1428 C C . ASP A 1 185 ? -10.809 12.503 16.101 1.00 95.12 185 ASP A C 1
ATOM 1430 O O . ASP A 1 185 ? -10.489 13.687 16.077 1.00 95.12 185 ASP A O 1
ATOM 1434 N N . ALA A 1 186 ? -10.810 11.788 17.228 1.00 92.88 186 ALA A N 1
ATOM 1435 C CA . ALA A 1 186 ? -10.701 12.398 18.552 1.00 92.88 186 ALA A CA 1
ATOM 1436 C C . ALA A 1 186 ? -9.394 13.184 18.757 1.00 92.88 186 ALA A C 1
ATOM 1438 O O . ALA A 1 186 ? -9.391 14.242 19.384 1.00 92.88 186 ALA A O 1
ATOM 1439 N N . PHE A 1 187 ? -8.267 12.690 18.224 1.00 93.44 187 PHE A N 1
ATOM 1440 C CA . PHE A 1 187 ? -7.003 13.424 18.327 1.00 93.44 187 PHE A CA 1
ATOM 1441 C C . PHE A 1 187 ? -6.891 14.522 17.267 1.00 93.44 187 PHE A C 1
ATOM 1443 O O . PHE A 1 187 ? -6.233 15.528 17.515 1.00 93.44 187 PHE A O 1
ATOM 1450 N N . ILE A 1 188 ? -7.521 14.354 16.101 1.00 96.50 188 ILE A N 1
ATOM 1451 C CA . ILE A 1 188 ? -7.552 15.393 15.070 1.00 96.50 188 ILE A CA 1
ATOM 1452 C C . ILE A 1 188 ? -8.334 16.602 15.590 1.00 96.50 188 ILE A C 1
ATOM 1454 O O . ILE A 1 188 ? -7.827 17.714 15.521 1.00 96.50 188 ILE A O 1
ATOM 1458 N N . GLU A 1 189 ? -9.503 16.378 16.194 1.00 95.31 189 GLU A N 1
ATOM 1459 C CA . GLU A 1 189 ? -10.345 17.414 16.814 1.00 95.31 189 GLU A CA 1
ATOM 1460 C C . GLU A 1 189 ? -9.670 18.101 18.017 1.00 95.31 189 GLU A C 1
ATOM 1462 O O . GLU A 1 189 ? -10.085 19.178 18.434 1.00 95.31 189 GLU A O 1
ATOM 1467 N N . SER A 1 190 ? -8.599 17.516 18.567 1.00 94.69 190 SER A N 1
ATOM 1468 C CA . SER A 1 190 ? -7.812 18.150 19.633 1.00 94.69 190 SER A CA 1
ATOM 1469 C C . SER A 1 190 ? -6.846 19.231 19.130 1.00 94.69 190 SER A C 1
ATOM 1471 O O . SER A 1 190 ? -6.347 20.024 19.933 1.00 94.69 190 SER A O 1
ATOM 1473 N N . PHE A 1 191 ? -6.562 19.279 17.822 1.00 95.44 191 PHE A N 1
ATOM 1474 C CA . PHE A 1 191 ? -5.735 20.333 17.238 1.00 95.44 191 PHE A CA 1
ATOM 1475 C C . PHE A 1 191 ? -6.537 21.623 17.014 1.00 95.44 191 PHE A C 1
ATOM 1477 O O . PHE A 1 191 ? -7.709 21.544 16.657 1.00 95.44 191 PHE A O 1
ATOM 1484 N N . PRO A 1 192 ? -5.910 22.814 17.123 1.00 95.38 192 PRO A N 1
ATOM 1485 C CA . PRO A 1 192 ? -6.595 24.091 16.899 1.00 95.38 192 PRO A CA 1
ATOM 1486 C C . PRO A 1 192 ? -7.259 24.225 15.523 1.00 95.38 192 PRO A C 1
ATOM 1488 O O . PRO A 1 192 ? -8.340 24.794 15.427 1.00 95.38 192 PRO A O 1
ATOM 1491 N N . ASP A 1 193 ? -6.616 23.688 14.480 1.00 96.12 193 ASP A N 1
ATOM 1492 C CA . ASP A 1 193 ? -7.098 23.735 13.093 1.00 96.12 193 ASP A CA 1
ATOM 1493 C C . ASP A 1 193 ? -7.767 22.414 12.666 1.00 96.12 193 ASP A C 1
ATOM 1495 O O . ASP A 1 193 ? -8.048 22.200 11.487 1.00 96.12 193 ASP A O 1
ATOM 1499 N N . GLU A 1 194 ? -7.997 21.496 13.610 1.00 97.25 194 GLU A N 1
ATOM 1500 C CA . GLU A 1 194 ? -8.630 20.194 13.392 1.00 97.25 194 GLU A CA 1
ATOM 1501 C C . GLU A 1 194 ? -8.067 19.457 12.151 1.00 97.25 194 GLU A C 1
ATOM 1503 O O . GLU A 1 194 ? -6.867 19.191 12.040 1.00 97.25 194 GLU A O 1
ATOM 1508 N N . TYR A 1 195 ? -8.929 19.157 11.176 1.00 97.44 195 TYR A N 1
ATOM 1509 C CA . TYR A 1 195 ? -8.609 18.492 9.912 1.00 97.44 195 TYR A CA 1
ATOM 1510 C C . TYR A 1 195 ? -7.738 19.331 8.965 1.00 97.44 195 TYR A C 1
ATOM 1512 O O . TYR A 1 195 ? -7.063 18.767 8.099 1.00 97.44 195 TYR A O 1
ATOM 1520 N N . ASP A 1 196 ? -7.729 20.651 9.132 1.00 97.56 196 ASP A N 1
ATOM 1521 C CA . ASP A 1 196 ? -6.932 21.586 8.338 1.00 97.56 196 ASP A CA 1
ATOM 1522 C C . ASP A 1 196 ? -5.510 21.775 8.915 1.00 97.56 196 ASP A C 1
ATOM 1524 O O . ASP A 1 196 ? -4.661 22.412 8.292 1.00 97.56 196 ASP A O 1
ATOM 1528 N N . THR A 1 197 ? -5.198 21.127 10.046 1.00 97.25 197 THR A N 1
ATOM 1529 C CA . THR A 1 197 ? -3.853 21.086 10.642 1.00 97.25 197 THR A CA 1
ATOM 1530 C C . THR A 1 197 ? -2.820 20.551 9.651 1.00 97.25 197 THR A C 1
ATOM 1532 O O . THR A 1 197 ? -2.955 19.440 9.134 1.00 97.25 197 THR A O 1
ATOM 1535 N N . ILE A 1 198 ? -1.747 21.309 9.419 1.00 96.31 198 ILE A N 1
ATOM 1536 C CA . ILE A 1 198 ? -0.636 20.907 8.545 1.00 96.31 198 ILE A CA 1
ATOM 1537 C C . ILE A 1 198 ? 0.294 19.945 9.291 1.00 96.31 198 ILE A C 1
ATOM 1539 O O . ILE A 1 198 ? 0.763 20.245 10.388 1.00 96.31 198 ILE A O 1
ATOM 1543 N N . VAL A 1 199 ? 0.614 18.812 8.667 1.00 94.12 199 VAL A N 1
ATOM 1544 C CA . VAL A 1 199 ? 1.558 17.795 9.169 1.00 94.12 199 VAL A CA 1
ATOM 1545 C C . VAL A 1 199 ? 2.714 17.598 8.182 1.00 94.12 199 VAL A C 1
ATOM 1547 O O . VAL A 1 199 ? 2.750 18.245 7.140 1.00 94.12 199 VAL A O 1
ATOM 1550 N N . GLY A 1 200 ? 3.685 16.736 8.500 1.00 87.06 200 GLY A N 1
ATOM 1551 C CA . GLY A 1 200 ? 4.872 16.483 7.664 1.00 87.06 200 GLY A CA 1
ATOM 1552 C C . GLY A 1 200 ? 6.100 17.288 8.110 1.00 87.06 200 GLY A C 1
ATOM 1553 O O . GLY A 1 200 ? 6.139 17.773 9.235 1.00 87.06 200 GLY A O 1
ATOM 1554 N N . GLU A 1 201 ? 7.112 17.438 7.246 1.00 78.56 201 GLU A N 1
ATOM 1555 C CA . GLU A 1 201 ? 8.431 18.011 7.611 1.00 78.56 201 GLU A CA 1
ATOM 1556 C C . GLU A 1 201 ? 8.389 19.426 8.215 1.00 78.56 201 GLU A C 1
ATOM 1558 O O . GLU A 1 201 ? 9.296 19.810 8.949 1.00 78.56 201 GLU A O 1
ATOM 1563 N N . ARG A 1 202 ? 7.356 20.215 7.900 1.00 80.00 202 ARG A N 1
ATOM 1564 C CA . ARG A 1 202 ? 7.181 21.596 8.388 1.00 80.00 202 ARG A CA 1
ATOM 1565 C C . ARG A 1 202 ? 5.897 21.797 9.197 1.00 80.00 202 ARG A C 1
ATOM 1567 O O . ARG A 1 202 ? 5.537 22.935 9.477 1.00 80.00 202 ARG A O 1
ATOM 1574 N N . GLY A 1 203 ? 5.191 20.713 9.503 1.00 85.88 203 GLY A N 1
ATOM 1575 C CA . GLY A 1 203 ? 3.916 20.741 10.211 1.00 85.88 203 GLY A CA 1
ATOM 1576 C C . GLY A 1 203 ? 4.034 20.287 11.661 1.00 85.88 203 GLY A C 1
ATOM 1577 O O . GLY A 1 203 ? 5.127 20.114 12.201 1.00 85.88 203 GLY A O 1
ATOM 1578 N N . VAL A 1 204 ? 2.880 20.056 12.280 1.00 89.19 204 VAL A N 1
ATOM 1579 C CA . VAL A 1 204 ? 2.783 19.442 13.604 1.00 89.19 204 VAL A CA 1
ATOM 1580 C C . VAL A 1 204 ? 3.363 18.026 13.562 1.00 89.19 204 VAL A C 1
ATOM 1582 O O . VAL A 1 204 ? 3.129 17.255 12.623 1.00 89.19 204 VAL A O 1
ATOM 1585 N N . THR A 1 205 ? 4.128 17.673 14.593 1.00 86.94 205 THR A N 1
ATOM 1586 C CA . THR A 1 205 ? 4.661 16.325 14.773 1.00 86.94 205 THR A CA 1
ATOM 1587 C C . THR A 1 205 ? 3.586 15.400 15.338 1.00 86.94 205 THR A C 1
ATOM 1589 O O . THR A 1 205 ? 2.906 15.721 16.308 1.00 86.94 205 THR A O 1
ATOM 1592 N N . LEU A 1 206 ? 3.443 14.227 14.724 1.00 86.69 206 LEU A N 1
ATOM 1593 C CA . LEU A 1 206 ? 2.502 13.191 15.147 1.00 86.69 206 LEU A CA 1
ATOM 1594 C C . LEU A 1 206 ? 3.246 11.991 15.733 1.00 86.69 206 LEU A C 1
ATOM 1596 O O . LEU A 1 206 ? 4.326 11.637 15.245 1.00 86.69 206 LEU A O 1
ATOM 1600 N N . SER A 1 207 ? 2.642 11.335 16.726 1.00 85.50 207 SER A N 1
ATOM 1601 C CA . SER A 1 207 ? 3.134 10.058 17.255 1.00 85.50 207 SER A CA 1
ATOM 1602 C C . SER A 1 207 ? 3.031 8.941 16.208 1.00 85.50 207 SER A C 1
ATOM 1604 O O . SER A 1 207 ? 2.302 9.056 15.218 1.00 85.50 207 SER A O 1
ATOM 1606 N N . GLY A 1 208 ? 3.746 7.830 16.422 1.00 81.19 208 GLY A N 1
ATOM 1607 C CA . GLY A 1 208 ? 3.677 6.662 15.535 1.00 81.19 208 GLY A CA 1
ATOM 1608 C C . GLY A 1 208 ? 2.246 6.136 15.377 1.00 81.19 208 GLY A C 1
ATOM 1609 O O . GLY A 1 208 ? 1.767 5.984 14.253 1.00 81.19 208 GLY A O 1
ATOM 1610 N N . GLY A 1 209 ? 1.524 5.980 16.494 1.00 82.81 209 GLY A N 1
ATOM 1611 C CA . GLY A 1 209 ? 0.124 5.547 16.491 1.00 82.81 209 GLY A CA 1
ATOM 1612 C C . GLY A 1 209 ? -0.815 6.526 15.776 1.00 82.81 209 GLY A C 1
ATOM 1613 O O . GLY A 1 209 ? -1.678 6.102 15.013 1.00 82.81 209 GLY A O 1
ATOM 1614 N N . GLN A 1 210 ? -0.622 7.842 15.932 1.00 90.19 210 GLN A N 1
ATOM 1615 C CA . GLN A 1 210 ? -1.405 8.847 15.194 1.00 90.19 210 GLN A CA 1
ATOM 1616 C C . GLN A 1 210 ? -1.172 8.756 13.679 1.00 90.19 210 GLN A C 1
ATOM 1618 O O . GLN A 1 210 ? -2.130 8.771 12.902 1.00 90.19 210 GLN A O 1
ATOM 1623 N N . LYS A 1 211 ? 0.089 8.608 13.245 1.00 90.12 211 LYS A N 1
ATOM 1624 C CA . LYS A 1 211 ? 0.432 8.414 11.825 1.00 90.12 211 LYS A CA 1
ATOM 1625 C C . LYS A 1 211 ? -0.188 7.133 11.265 1.00 90.12 211 LYS A C 1
ATOM 1627 O O . LYS A 1 211 ? -0.721 7.155 10.156 1.00 90.12 211 LYS A O 1
ATOM 1632 N N . GLN A 1 212 ? -0.160 6.041 12.031 1.00 88.44 212 GLN A N 1
ATOM 1633 C CA . GLN A 1 212 ? -0.794 4.774 11.657 1.00 88.44 212 GLN A CA 1
ATOM 1634 C C . GLN A 1 212 ? -2.306 4.906 11.520 1.00 88.44 212 GLN A C 1
ATOM 1636 O O . GLN A 1 212 ? -2.841 4.500 10.494 1.00 88.44 212 GLN A O 1
ATOM 1641 N N . ARG A 1 213 ? -2.998 5.552 12.465 1.00 92.00 213 ARG A N 1
ATOM 1642 C CA . ARG A 1 213 ? -4.450 5.771 12.355 1.00 92.00 213 ARG A CA 1
ATOM 1643 C C . ARG A 1 213 ? -4.829 6.639 11.150 1.00 92.00 213 ARG A C 1
ATOM 1645 O O . ARG A 1 213 ? -5.811 6.338 10.479 1.00 92.00 213 ARG A O 1
ATOM 1652 N N . ILE A 1 214 ? -4.017 7.635 10.779 1.00 94.44 214 ILE A N 1
ATOM 1653 C CA . ILE A 1 214 ? -4.204 8.381 9.516 1.00 94.44 214 ILE A CA 1
ATOM 1654 C C . ILE A 1 214 ? -4.004 7.471 8.294 1.00 94.44 214 ILE A C 1
ATOM 1656 O O . ILE A 1 214 ? -4.770 7.550 7.335 1.00 94.44 214 ILE A O 1
ATOM 1660 N N . ALA A 1 215 ? -3.008 6.585 8.311 1.00 91.75 215 ALA A N 1
ATOM 1661 C CA . ALA A 1 215 ? -2.773 5.633 7.225 1.00 91.75 215 ALA A CA 1
ATOM 1662 C C . ALA A 1 215 ? -3.903 4.602 7.082 1.00 91.75 215 ALA A C 1
ATOM 1664 O O . ALA A 1 215 ? -4.334 4.305 5.969 1.00 91.75 215 ALA A O 1
ATOM 1665 N N . ILE A 1 216 ? -4.438 4.122 8.205 1.00 90.38 216 ILE A N 1
ATOM 1666 C CA . ILE A 1 216 ? -5.618 3.257 8.248 1.00 90.38 216 ILE A CA 1
ATOM 1667 C C . ILE A 1 216 ? -6.831 4.012 7.700 1.00 90.38 216 ILE A C 1
ATOM 1669 O O . ILE A 1 216 ? -7.530 3.480 6.843 1.00 90.38 216 ILE A O 1
ATOM 1673 N N . ALA A 1 217 ? -7.040 5.276 8.087 1.00 92.75 217 ALA A N 1
ATOM 1674 C CA . ALA A 1 217 ? -8.106 6.109 7.529 1.00 92.75 217 ALA A CA 1
ATOM 1675 C C . ALA A 1 217 ? -7.986 6.261 6.002 1.00 92.75 217 ALA A C 1
ATOM 1677 O O . ALA A 1 217 ? -8.993 6.159 5.305 1.00 92.75 217 ALA A O 1
ATOM 1678 N N . ARG A 1 218 ? -6.769 6.426 5.455 1.00 91.69 218 ARG A N 1
ATOM 1679 C CA . ARG A 1 218 ? -6.538 6.426 3.994 1.00 91.69 218 ARG A CA 1
ATOM 1680 C C . ARG A 1 218 ? -6.968 5.111 3.350 1.00 91.69 218 ARG A C 1
ATOM 1682 O O . ARG A 1 218 ? -7.627 5.130 2.313 1.00 91.69 218 ARG A O 1
ATOM 1689 N N . ALA A 1 219 ? -6.601 3.980 3.952 1.00 88.94 219 ALA A N 1
ATOM 1690 C CA . ALA A 1 219 ? -6.966 2.656 3.454 1.00 88.94 219 ALA A CA 1
ATOM 1691 C C . ALA A 1 219 ? -8.481 2.395 3.553 1.00 88.94 219 ALA A C 1
ATOM 1693 O O . ALA A 1 219 ? -9.058 1.796 2.648 1.00 88.94 219 ALA A O 1
ATOM 1694 N N . ILE A 1 220 ? -9.142 2.884 4.610 1.00 87.19 220 ILE A N 1
ATOM 1695 C CA . ILE A 1 220 ? -10.605 2.845 4.757 1.00 87.19 220 ILE A CA 1
ATOM 1696 C C . ILE A 1 220 ? -11.278 3.709 3.689 1.00 87.19 220 ILE A C 1
ATOM 1698 O O . ILE A 1 220 ? -12.240 3.262 3.077 1.00 87.19 220 ILE A O 1
ATOM 1702 N N . LEU A 1 221 ? -10.784 4.925 3.443 1.00 87.88 221 LEU A N 1
ATOM 1703 C CA . LEU A 1 221 ? -11.376 5.843 2.465 1.00 87.88 221 LEU A CA 1
ATOM 1704 C C . LEU A 1 221 ? -11.242 5.332 1.026 1.00 87.88 221 LEU A C 1
ATOM 1706 O O . LEU A 1 221 ? -12.106 5.577 0.183 1.00 87.88 221 LEU A O 1
ATOM 1710 N N . LYS A 1 222 ? -10.153 4.612 0.752 1.00 85.31 222 LYS A N 1
ATOM 1711 C CA . LYS A 1 222 ? -9.938 3.921 -0.518 1.00 85.31 222 LYS A CA 1
ATOM 1712 C C . LYS A 1 222 ? -11.004 2.847 -0.777 1.00 85.31 222 LYS A C 1
ATOM 1714 O O . LYS A 1 222 ? -11.291 2.570 -1.935 1.00 85.31 222 LYS A O 1
ATOM 1719 N N . ASP A 1 223 ? -11.619 2.290 0.274 1.00 69.56 223 ASP A N 1
ATOM 1720 C CA . ASP A 1 223 ? -12.757 1.372 0.167 1.00 69.56 223 ASP A CA 1
ATOM 1721 C C . ASP A 1 223 ? -14.086 2.143 -0.019 1.00 69.56 223 ASP A C 1
ATOM 1723 O O . ASP A 1 223 ? -14.562 2.812 0.912 1.00 69.56 223 ASP A O 1
ATOM 1727 N N . PRO A 1 224 ? -14.749 2.027 -1.186 1.00 52.53 224 PRO A N 1
ATOM 1728 C CA . PRO A 1 224 ? -16.011 2.705 -1.449 1.00 52.53 224 PRO A CA 1
ATOM 1729 C C . PRO A 1 224 ? -17.181 2.215 -0.585 1.00 52.53 224 PRO A C 1
ATOM 1731 O O . PRO A 1 224 ? -18.185 2.922 -0.514 1.00 52.53 224 PRO A O 1
ATOM 1734 N N . LYS A 1 225 ? -17.075 1.084 0.136 1.00 49.16 225 LYS A N 1
ATOM 1735 C CA . LYS A 1 225 ? -18.119 0.649 1.090 1.00 49.16 225 LYS A CA 1
ATOM 1736 C C . LYS A 1 225 ? -18.297 1.587 2.283 1.00 49.16 225 LYS A C 1
ATOM 1738 O O . LYS A 1 225 ? -19.319 1.510 2.964 1.00 49.16 225 LYS A O 1
ATOM 1743 N N . SER A 1 226 ? -17.310 2.432 2.591 1.00 43.09 226 SER A N 1
ATOM 1744 C CA . SER A 1 226 ? -17.352 3.304 3.771 1.00 43.09 226 SER A CA 1
ATOM 1745 C C . SER A 1 226 ? -18.268 4.526 3.625 1.00 43.09 226 SER A C 1
ATOM 1747 O O . SER A 1 226 ? -18.647 5.115 4.640 1.00 43.09 226 SER A O 1
ATOM 1749 N N . SER A 1 227 ? -18.691 4.848 2.400 1.00 37.09 227 SER A N 1
ATOM 1750 C CA . SER A 1 227 ? -19.627 5.929 2.092 1.00 37.09 227 SER A CA 1
ATOM 1751 C C . SER A 1 227 ? -21.093 5.487 2.232 1.00 37.09 227 SER A C 1
ATOM 1753 O O . SER A 1 227 ? -21.521 4.438 1.753 1.00 37.09 227 SER A O 1
ATOM 1755 N N . ILE A 1 228 ? -21.897 6.315 2.893 1.00 38.97 228 ILE A N 1
ATOM 1756 C CA . ILE A 1 228 ? -23.306 6.078 3.224 1.00 38.97 228 ILE A CA 1
ATOM 1757 C C . ILE A 1 228 ? -24.207 6.014 1.963 1.00 38.97 228 ILE A C 1
ATOM 1759 O O . ILE A 1 228 ? -24.423 7.017 1.300 1.00 38.97 228 ILE A O 1
ATOM 1763 N N . LYS A 1 229 ? -24.837 4.838 1.772 1.00 37.72 229 LYS A N 1
ATOM 1764 C CA . LYS A 1 229 ? -26.121 4.497 1.095 1.00 37.72 229 LYS A CA 1
ATOM 1765 C C . LYS A 1 229 ? -26.309 4.618 -0.437 1.00 37.72 229 LYS A C 1
ATOM 1767 O O . LYS A 1 229 ? -26.274 5.692 -1.007 1.00 37.72 229 LYS A O 1
ATOM 1772 N N . LYS A 1 230 ? -26.837 3.489 -0.959 1.00 39.78 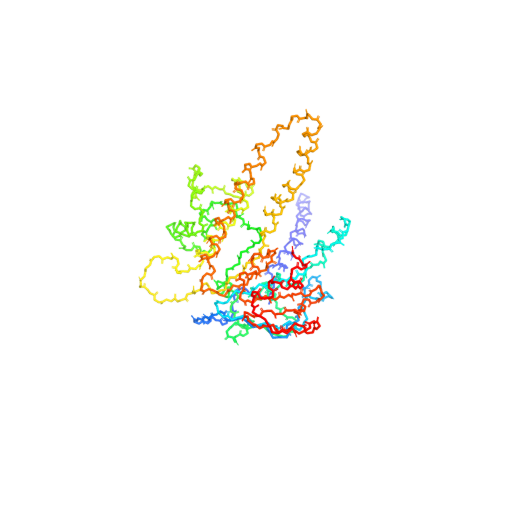230 LYS A N 1
ATOM 1773 C CA . LYS A 1 230 ? -27.949 3.288 -1.926 1.00 39.78 230 LYS A CA 1
ATOM 1774 C C . LYS A 1 230 ? -27.925 4.091 -3.238 1.00 39.78 230 LYS A C 1
ATOM 1776 O O . LYS A 1 230 ? -28.085 5.299 -3.232 1.00 39.78 230 LYS A O 1
ATOM 1781 N N . ILE A 1 231 ? -28.044 3.329 -4.333 1.00 36.19 231 ILE A N 1
ATOM 1782 C CA . ILE A 1 231 ? -28.299 3.754 -5.723 1.00 36.19 231 ILE A CA 1
ATOM 1783 C C . ILE A 1 231 ? -27.001 4.084 -6.465 1.00 36.19 231 ILE A C 1
ATOM 1785 O O . ILE A 1 231 ? -26.632 5.235 -6.613 1.00 36.19 231 ILE A O 1
ATOM 1789 N N . TYR A 1 232 ? -26.276 3.032 -6.835 1.00 36.06 232 TYR A N 1
ATOM 1790 C CA . TYR A 1 232 ? -25.758 2.705 -8.171 1.00 36.06 232 TYR A CA 1
ATOM 1791 C C . TYR A 1 232 ? -24.734 1.583 -7.958 1.00 36.06 232 TYR A C 1
ATOM 1793 O O . TYR A 1 232 ? -23.780 1.717 -7.196 1.00 36.06 232 TYR A O 1
ATOM 1801 N N . GLN A 1 233 ? -25.021 0.417 -8.537 1.00 37.50 233 GLN A N 1
ATOM 1802 C CA . GLN A 1 233 ? -24.059 -0.670 -8.659 1.00 37.50 233 GLN A CA 1
ATOM 1803 C C . GLN A 1 233 ? -22.918 -0.173 -9.540 1.00 37.50 233 GLN A C 1
ATOM 1805 O O . GLN A 1 233 ? -23.161 0.086 -10.707 1.00 37.50 233 GLN A O 1
ATOM 1810 N N . GLU A 1 234 ? -21.714 -0.071 -8.988 1.00 35.50 234 GLU A N 1
ATOM 1811 C CA . GLU A 1 234 ? -20.484 -0.502 -9.653 1.00 35.50 234 GLU A CA 1
ATOM 1812 C C . GLU A 1 234 ? -19.388 -0.656 -8.590 1.00 35.50 234 GLU A C 1
ATOM 1814 O O . GLU A 1 234 ? -19.087 0.231 -7.794 1.00 35.50 234 GLU A O 1
ATOM 1819 N N . LYS A 1 235 ? -18.934 -1.901 -8.490 1.00 40.56 235 LYS A N 1
ATOM 1820 C CA . LYS A 1 235 ? -18.131 -2.506 -7.433 1.00 40.56 235 LYS A CA 1
ATOM 1821 C C . LYS A 1 235 ? -16.668 -2.125 -7.648 1.00 40.56 235 LYS A C 1
ATOM 1823 O O . LYS A 1 235 ? -16.112 -2.463 -8.683 1.00 40.56 235 LYS A O 1
ATOM 1828 N N . VAL A 1 236 ? -16.025 -1.527 -6.652 1.00 44.00 236 VAL A N 1
ATOM 1829 C CA . VAL A 1 236 ? -14.560 -1.575 -6.532 1.00 44.00 236 VAL A CA 1
ATOM 1830 C C . VAL A 1 236 ? -14.250 -1.895 -5.081 1.00 44.00 236 VAL A C 1
ATOM 1832 O O . VAL A 1 236 ? -14.053 -1.015 -4.257 1.00 44.00 236 VAL A O 1
ATOM 1835 N N . ASP A 1 237 ? -14.350 -3.170 -4.730 1.00 54.62 237 ASP A N 1
ATOM 1836 C CA . ASP A 1 237 ? -14.074 -3.624 -3.374 1.00 54.62 237 ASP A CA 1
ATOM 1837 C C . ASP A 1 237 ? -12.558 -3.493 -3.107 1.00 54.62 237 ASP A C 1
ATOM 1839 O O . ASP A 1 237 ? -11.751 -4.028 -3.866 1.00 54.62 237 ASP A O 1
ATOM 1843 N N . LEU A 1 238 ? -12.138 -2.827 -2.021 1.00 60.25 238 LEU A N 1
ATOM 1844 C CA . LEU A 1 238 ? -10.759 -2.991 -1.541 1.00 60.25 238 LEU A CA 1
ATOM 1845 C C . LEU A 1 238 ? -10.638 -4.412 -0.976 1.00 60.25 238 LEU A C 1
ATOM 1847 O O . LEU A 1 238 ? -11.021 -4.669 0.165 1.00 60.25 238 LEU A O 1
ATOM 1851 N N . LEU A 1 239 ? -10.184 -5.348 -1.806 1.00 70.06 239 LEU A N 1
ATOM 1852 C CA . LEU A 1 239 ? -10.250 -6.786 -1.519 1.00 70.06 239 LEU A CA 1
ATOM 1853 C C . LEU A 1 239 ? -8.981 -7.323 -0.880 1.00 70.06 239 LEU A C 1
ATOM 1855 O O . LEU A 1 239 ? -9.047 -8.306 -0.144 1.00 70.06 239 LEU A O 1
ATOM 1859 N N . ILE A 1 240 ? -7.843 -6.686 -1.158 1.00 86.06 240 ILE A N 1
ATOM 1860 C CA . ILE A 1 240 ? -6.532 -7.143 -0.712 1.00 86.06 240 ILE A CA 1
ATOM 1861 C C . ILE A 1 240 ? -5.943 -6.088 0.221 1.00 86.06 240 ILE A C 1
ATOM 1863 O O . ILE A 1 240 ? -5.825 -4.918 -0.140 1.00 86.06 240 ILE A O 1
ATOM 1867 N N . LEU A 1 241 ? -5.559 -6.499 1.424 1.00 89.00 241 LEU A N 1
ATOM 1868 C CA . LEU A 1 241 ? -4.856 -5.667 2.391 1.00 89.00 241 LEU A CA 1
ATOM 1869 C C . LEU A 1 241 ? -3.469 -6.256 2.633 1.00 89.00 241 LEU A C 1
ATOM 1871 O O . LEU A 1 241 ? -3.346 -7.432 2.960 1.00 89.00 241 LEU A O 1
ATOM 1875 N N . ILE A 1 242 ? -2.434 -5.438 2.486 1.00 89.88 242 ILE A N 1
ATOM 1876 C CA . ILE A 1 242 ? -1.057 -5.788 2.819 1.00 89.88 242 ILE A CA 1
ATOM 1877 C C . ILE A 1 242 ? -0.653 -4.938 4.018 1.00 89.88 242 ILE A C 1
ATOM 1879 O O . ILE A 1 242 ? -0.632 -3.708 3.947 1.00 89.88 242 ILE A O 1
ATOM 1883 N N . LEU A 1 243 ? -0.372 -5.605 5.130 1.00 85.56 243 LEU A N 1
ATOM 1884 C CA . LEU A 1 243 ? 0.083 -4.994 6.369 1.00 85.56 243 LEU A CA 1
ATOM 1885 C C . LEU A 1 243 ? 1.567 -5.299 6.536 1.00 85.56 243 LEU A C 1
ATOM 1887 O O . LEU A 1 243 ? 1.945 -6.452 6.737 1.00 85.56 243 LEU A O 1
ATOM 1891 N N . ASP A 1 244 ? 2.403 -4.272 6.447 1.00 80.12 244 ASP A N 1
ATOM 1892 C CA . ASP A 1 244 ? 3.835 -4.380 6.713 1.00 80.12 244 ASP A CA 1
ATOM 1893 C C . ASP A 1 244 ? 4.083 -3.984 8.174 1.00 80.12 244 ASP A C 1
ATOM 1895 O O .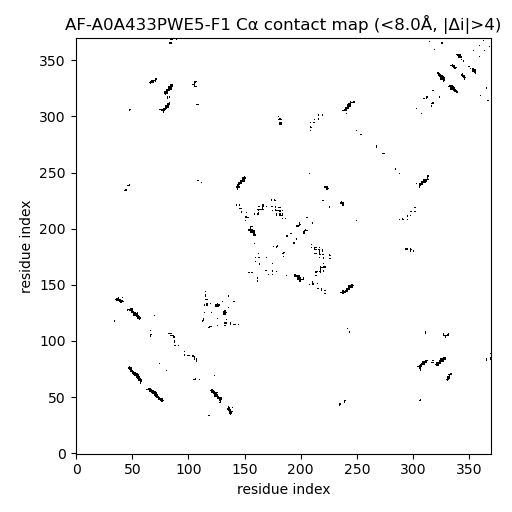 ASP A 1 244 ? 4.113 -2.798 8.507 1.00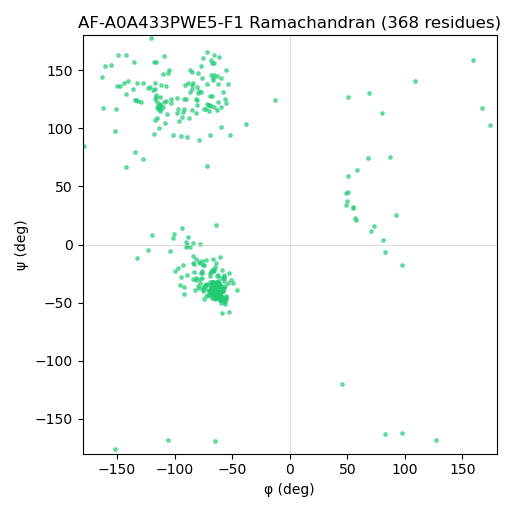 80.12 244 ASP A O 1
ATOM 1899 N N . GLU A 1 245 ? 4.114 -4.955 9.097 1.00 65.19 245 GLU A N 1
ATOM 1900 C CA . GLU A 1 245 ? 4.068 -4.645 10.530 1.00 65.19 245 GLU A CA 1
ATOM 1901 C C . GLU A 1 245 ? 5.348 -3.979 11.065 1.00 65.19 245 GLU A C 1
ATOM 1903 O O . GLU A 1 245 ? 6.378 -4.622 11.266 1.00 65.19 245 GLU A O 1
ATOM 1908 N N . ALA A 1 246 ? 5.200 -2.719 11.494 1.00 41.56 246 ALA A N 1
ATOM 1909 C CA . ALA A 1 246 ? 6.094 -2.000 12.421 1.00 41.56 246 ALA A CA 1
ATOM 1910 C C . ALA A 1 246 ? 5.705 -2.058 13.872 1.00 41.56 246 ALA A C 1
ATOM 1912 O O . ALA A 1 246 ? 6.157 -1.242 14.684 1.00 41.56 246 ALA A O 1
ATOM 1913 N N . THR A 1 247 ? 4.811 -2.953 14.235 1.00 43.03 247 THR A N 1
ATOM 1914 C CA . THR A 1 247 ? 4.440 -3.047 15.634 1.00 43.03 247 THR A CA 1
ATOM 1915 C C . THR A 1 247 ? 5.711 -3.401 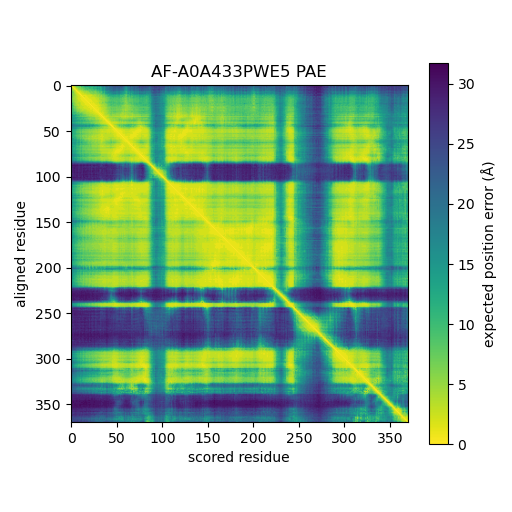16.474 1.00 43.03 247 THR A C 1
ATOM 1917 O O . THR A 1 247 ? 5.772 -3.182 17.678 1.00 43.03 247 THR A O 1
ATOM 1920 N N . SER A 1 248 ? 6.835 -3.765 15.845 1.00 42.41 248 SER A N 1
ATOM 1921 C CA . SER A 1 248 ? 8.187 -3.836 16.422 1.00 42.41 248 SER A CA 1
ATOM 1922 C C . SER A 1 248 ? 8.734 -2.572 17.125 1.00 42.41 248 SER A C 1
ATOM 1924 O O . SER A 1 248 ? 9.455 -2.732 18.109 1.00 42.41 248 SER A O 1
ATOM 1926 N N . ALA A 1 249 ? 8.415 -1.338 16.709 1.00 36.09 249 ALA A N 1
ATOM 1927 C CA . ALA A 1 249 ? 9.055 -0.151 17.306 1.00 36.09 249 ALA A CA 1
ATOM 1928 C C . ALA A 1 249 ? 8.430 0.294 18.642 1.00 36.09 249 ALA A C 1
ATOM 1930 O O . ALA A 1 249 ? 9.131 0.816 19.502 1.00 36.09 249 ALA A O 1
ATOM 1931 N N . LEU A 1 250 ? 7.131 0.074 18.845 1.00 39.41 250 LEU A N 1
ATOM 1932 C CA . LEU A 1 250 ? 6.400 0.667 19.975 1.00 39.41 250 LEU A CA 1
ATOM 1933 C C . LEU A 1 250 ? 6.300 -0.280 21.191 1.00 39.41 250 LEU A C 1
ATOM 1935 O O . LEU A 1 250 ? 6.486 0.141 22.332 1.00 39.41 250 LEU A O 1
ATOM 1939 N N . GLY A 1 251 ? 6.176 -1.592 20.959 1.00 38.34 251 GLY A N 1
ATOM 1940 C CA . GLY A 1 251 ? 6.104 -2.591 22.034 1.00 38.34 251 GLY A CA 1
ATOM 1941 C C . GLY A 1 251 ? 7.469 -2.963 22.627 1.00 38.34 251 GLY A C 1
ATOM 1942 O O . GLY A 1 251 ? 7.591 -3.180 23.832 1.00 38.34 251 GLY A O 1
ATOM 1943 N N . MET A 1 252 ? 8.523 -3.011 21.803 1.00 37.69 252 MET A N 1
ATOM 1944 C CA . MET A 1 252 ? 9.853 -3.435 22.259 1.00 37.69 252 MET A CA 1
ATOM 1945 C C . MET A 1 252 ? 10.534 -2.360 23.111 1.00 37.69 252 MET A C 1
ATOM 1947 O O . MET A 1 252 ? 11.171 -2.693 24.107 1.00 37.69 252 MET A O 1
ATOM 1951 N N . ILE A 1 253 ? 10.327 -1.079 22.782 1.00 37.81 253 ILE A N 1
ATOM 1952 C CA . ILE A 1 253 ? 10.747 0.045 23.628 1.00 37.81 253 ILE A CA 1
ATOM 1953 C C . ILE A 1 253 ? 10.048 -0.054 24.989 1.00 37.81 253 ILE A C 1
ATOM 1955 O O . ILE A 1 253 ? 10.711 0.050 26.013 1.00 37.81 253 ILE A O 1
ATOM 1959 N N . SER A 1 254 ? 8.748 -0.360 25.012 1.00 40.00 254 SER A N 1
ATOM 1960 C CA . SER A 1 254 ? 7.978 -0.508 26.250 1.00 40.00 254 SER A CA 1
ATOM 1961 C C . SER A 1 254 ? 8.537 -1.609 27.172 1.00 40.00 254 SER A C 1
ATOM 1963 O O . SER A 1 254 ? 8.845 -1.348 28.335 1.00 40.00 254 SER A O 1
ATOM 1965 N N . TYR A 1 255 ? 8.778 -2.821 26.654 1.00 39.41 255 TYR A N 1
ATOM 1966 C CA . TYR A 1 255 ? 9.292 -3.943 27.458 1.00 39.41 255 TYR A CA 1
ATOM 1967 C C . TYR A 1 255 ? 10.782 -3.838 27.809 1.00 39.41 255 TYR A C 1
ATOM 1969 O O . TYR A 1 255 ? 11.167 -4.173 28.930 1.00 39.41 255 TYR A O 1
ATOM 1977 N N . PHE A 1 256 ? 11.627 -3.379 26.880 1.00 37.47 256 PHE A N 1
ATOM 1978 C CA . PHE A 1 256 ? 13.069 -3.259 27.112 1.00 37.47 256 PHE A CA 1
ATOM 1979 C C . PHE A 1 256 ? 13.377 -2.145 28.120 1.00 37.47 256 PHE A C 1
ATOM 1981 O O . PHE A 1 256 ? 14.161 -2.355 29.046 1.00 37.47 256 PHE A O 1
ATOM 1988 N N . ILE A 1 257 ? 12.683 -1.002 28.011 1.00 43.59 257 ILE A N 1
ATOM 1989 C CA . ILE A 1 257 ? 12.762 0.074 29.003 1.00 43.59 257 ILE A CA 1
ATOM 1990 C C . ILE A 1 257 ? 12.248 -0.425 30.352 1.00 43.59 257 ILE A C 1
ATOM 1992 O O . ILE A 1 257 ? 12.934 -0.222 31.342 1.00 43.59 257 ILE A O 1
ATOM 1996 N N . LEU A 1 258 ? 11.117 -1.136 30.436 1.00 45.84 258 LEU A N 1
ATOM 1997 C CA . LEU A 1 258 ? 10.634 -1.676 31.718 1.00 45.84 258 LEU A CA 1
ATOM 1998 C C . LEU A 1 258 ? 11.648 -2.612 32.402 1.00 45.84 258 LEU A C 1
ATOM 2000 O O . LEU A 1 258 ? 11.778 -2.572 33.627 1.00 45.84 258 LEU A O 1
ATOM 2004 N N . PHE A 1 259 ? 12.386 -3.424 31.638 1.00 43.22 259 PHE A N 1
ATOM 2005 C CA . PHE A 1 259 ? 13.363 -4.368 32.188 1.00 43.22 259 PHE A CA 1
ATOM 2006 C C . PHE A 1 259 ? 14.646 -3.674 32.678 1.00 43.22 259 PHE A C 1
ATOM 2008 O O . PHE A 1 259 ? 15.073 -3.915 33.809 1.00 43.22 259 PHE A O 1
ATOM 2015 N N . GLU A 1 260 ? 15.228 -2.763 31.887 1.00 47.53 260 GLU A N 1
ATOM 2016 C CA . GLU A 1 260 ? 16.371 -1.952 32.341 1.00 47.53 260 GLU A CA 1
ATOM 2017 C C . GLU A 1 260 ? 15.977 -1.002 33.478 1.00 47.53 260 GLU A C 1
ATOM 2019 O O . GLU A 1 260 ? 16.731 -0.847 34.438 1.00 47.53 260 GLU A O 1
ATOM 2024 N N . PHE A 1 261 ? 14.781 -0.406 33.432 1.00 47.41 261 PHE A N 1
ATOM 2025 C CA . PHE A 1 261 ? 14.295 0.463 34.503 1.00 47.41 261 PHE A CA 1
ATOM 2026 C C . PHE A 1 261 ? 14.021 -0.307 35.789 1.00 47.41 261 PHE A C 1
ATOM 2028 O O . PHE A 1 261 ? 14.334 0.209 36.853 1.00 47.41 261 PHE A O 1
ATOM 2035 N N . SER A 1 262 ? 13.507 -1.539 35.729 1.00 49.88 262 SER A N 1
ATOM 2036 C CA . SER A 1 262 ? 13.391 -2.403 36.910 1.00 49.88 262 SER A CA 1
ATOM 2037 C C . SER A 1 262 ? 14.750 -2.587 37.595 1.00 49.88 262 SER A C 1
ATOM 2039 O O . SER A 1 262 ? 14.857 -2.419 38.810 1.00 49.88 262 SER A O 1
ATOM 2041 N N . ASP A 1 263 ? 15.801 -2.878 36.823 1.00 47.59 263 ASP A N 1
ATOM 2042 C CA . ASP A 1 263 ? 17.151 -3.080 37.360 1.00 47.59 263 ASP A CA 1
ATOM 2043 C C . ASP A 1 263 ? 17.771 -1.757 37.868 1.00 47.59 263 ASP A C 1
ATOM 2045 O O . ASP A 1 263 ? 18.353 -1.705 38.953 1.00 47.59 263 ASP A O 1
ATOM 2049 N N . ILE A 1 264 ? 17.566 -0.638 37.163 1.00 52.81 264 ILE A N 1
ATOM 2050 C CA . ILE A 1 264 ? 18.016 0.699 37.592 1.00 52.81 264 ILE A CA 1
ATOM 2051 C C . ILE A 1 264 ? 17.294 1.156 38.867 1.00 52.81 264 ILE A C 1
ATOM 2053 O O . ILE A 1 264 ? 17.942 1.650 39.788 1.00 52.81 264 ILE A O 1
ATOM 2057 N N . CYS A 1 265 ? 15.976 0.975 38.962 1.00 47.78 265 CYS A N 1
ATOM 2058 C CA . CYS A 1 265 ? 15.183 1.323 40.141 1.00 47.78 265 CYS A CA 1
ATOM 2059 C C . CYS A 1 265 ? 15.547 0.439 41.336 1.00 47.78 265 CYS A C 1
ATOM 2061 O O . CYS A 1 265 ? 15.673 0.949 42.449 1.00 47.78 265 CYS A O 1
ATOM 2063 N N . TYR A 1 266 ? 15.794 -0.855 41.112 1.00 58.00 266 TYR A N 1
ATOM 2064 C CA . TYR A 1 266 ? 16.289 -1.769 42.139 1.00 58.00 266 TYR A CA 1
ATOM 2065 C C . TYR A 1 266 ? 17.663 -1.331 42.673 1.00 58.00 266 TYR A C 1
ATOM 2067 O O . TYR A 1 266 ? 17.876 -1.250 43.886 1.00 58.00 266 TYR A O 1
ATOM 2075 N N . ARG A 1 267 ? 18.589 -0.953 41.783 1.00 54.88 267 ARG A N 1
ATOM 2076 C CA . ARG A 1 267 ? 19.922 -0.450 42.160 1.00 54.88 267 ARG A CA 1
ATOM 2077 C C . ARG A 1 267 ? 19.869 0.917 42.842 1.00 54.88 267 ARG A C 1
ATOM 2079 O O . ARG A 1 267 ? 20.580 1.131 43.819 1.00 54.88 267 ARG A O 1
ATOM 2086 N N . ALA A 1 268 ? 19.017 1.827 42.377 1.00 55.31 268 ALA A N 1
ATOM 2087 C CA . ALA A 1 268 ? 18.853 3.156 42.962 1.00 55.31 268 ALA A CA 1
ATOM 2088 C C . ALA A 1 268 ? 18.159 3.120 44.332 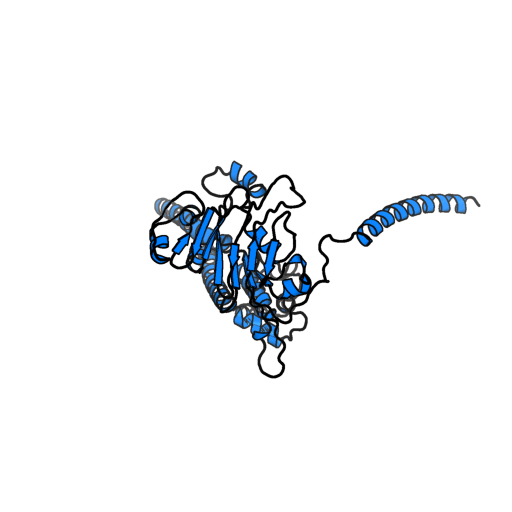1.00 55.31 268 ALA A C 1
ATOM 2090 O O . ALA A 1 268 ? 18.532 3.895 45.214 1.00 55.31 268 ALA A O 1
ATOM 2091 N N . HIS A 1 269 ? 17.209 2.197 44.533 1.00 56.53 269 HIS A N 1
ATOM 2092 C CA . HIS A 1 269 ? 16.592 1.933 45.834 1.00 56.53 269 HIS A CA 1
ATOM 2093 C C . HIS A 1 269 ? 17.628 1.420 46.841 1.00 56.53 269 HIS A C 1
ATOM 2095 O O . HIS A 1 269 ? 17.736 1.961 47.938 1.00 56.53 269 HIS A O 1
ATOM 2101 N N . ASN A 1 270 ? 18.473 0.466 46.434 1.00 61.56 270 ASN A N 1
ATOM 2102 C CA . ASN A 1 270 ? 19.578 -0.028 47.262 1.00 61.56 270 ASN A CA 1
ATOM 2103 C C . ASN A 1 270 ? 20.669 1.034 47.526 1.00 61.56 270 ASN A C 1
ATOM 2105 O O . ASN A 1 270 ? 21.405 0.922 48.503 1.00 61.56 270 ASN A O 1
ATOM 2109 N N . ALA A 1 271 ? 20.764 2.073 46.688 1.00 64.94 271 ALA A N 1
ATOM 2110 C CA . ALA A 1 271 ? 21.735 3.165 46.808 1.00 64.94 271 ALA A CA 1
ATOM 2111 C C . ALA A 1 271 ? 21.164 4.475 47.399 1.00 64.94 271 ALA A C 1
ATOM 2113 O O . ALA A 1 271 ? 21.879 5.475 47.448 1.00 64.94 271 ALA A O 1
ATOM 2114 N N . ASN A 1 272 ? 19.901 4.500 47.851 1.00 57.34 272 ASN A N 1
ATOM 2115 C CA . ASN A 1 272 ? 19.229 5.684 48.417 1.00 57.34 272 ASN A CA 1
ATOM 2116 C C . ASN A 1 272 ? 19.230 6.938 47.500 1.00 57.34 272 ASN A C 1
ATOM 2118 O O . ASN A 1 272 ? 19.230 8.077 47.973 1.00 57.34 272 ASN A O 1
ATOM 2122 N N . MET A 1 273 ? 19.211 6.752 46.174 1.00 50.34 273 MET A N 1
ATOM 2123 C CA . MET A 1 273 ? 19.154 7.854 45.201 1.00 50.34 273 MET A CA 1
ATOM 2124 C C . MET A 1 273 ? 17.706 8.228 44.835 1.00 50.34 273 MET A C 1
ATOM 2126 O O . MET A 1 273 ? 16.874 7.364 44.569 1.00 50.34 273 MET A O 1
ATOM 2130 N N . ARG A 1 274 ? 17.398 9.533 44.759 1.00 47.31 274 ARG A N 1
ATOM 2131 C CA . ARG A 1 274 ? 16.108 10.049 44.254 1.00 47.31 274 ARG A CA 1
ATOM 2132 C C . ARG A 1 274 ? 16.134 10.172 42.726 1.00 47.31 274 ARG A C 1
ATOM 2134 O O . ARG A 1 274 ? 16.869 11.000 42.195 1.00 47.31 274 ARG A O 1
ATOM 2141 N N . ILE A 1 275 ? 15.297 9.402 42.026 1.00 51.69 275 ILE A N 1
ATOM 2142 C CA . ILE A 1 275 ? 15.137 9.474 40.564 1.00 51.69 275 ILE A CA 1
ATOM 2143 C C . ILE A 1 275 ? 13.970 10.414 40.220 1.00 51.69 275 ILE A C 1
ATOM 2145 O O . ILE A 1 275 ? 12.810 10.069 40.421 1.00 51.69 275 ILE A O 1
ATOM 2149 N N . TYR A 1 276 ? 14.266 11.592 39.662 1.00 44.28 276 TYR A N 1
ATOM 2150 C CA . TYR A 1 276 ? 13.256 12.589 39.262 1.00 44.28 276 TYR A CA 1
ATOM 2151 C C . TYR A 1 276 ? 12.741 12.444 37.809 1.00 44.28 276 TYR A C 1
ATOM 2153 O O . TYR A 1 276 ? 11.886 13.214 37.388 1.00 44.28 276 TYR A O 1
ATOM 2161 N N . GLY A 1 277 ? 13.191 11.440 37.042 1.00 43.31 277 GLY A N 1
ATOM 2162 C CA . GLY A 1 277 ? 12.736 11.178 35.658 1.00 43.31 277 GLY A CA 1
ATOM 2163 C C . GLY A 1 277 ? 11.514 10.251 35.518 1.00 43.31 277 GLY A C 1
ATOM 2164 O O . GLY A 1 277 ? 11.066 9.975 34.408 1.00 43.31 277 GLY A O 1
ATOM 2165 N N . HIS A 1 278 ? 10.972 9.756 36.635 1.00 44.75 278 HIS A N 1
ATOM 2166 C CA . HIS A 1 278 ? 10.034 8.625 36.688 1.00 44.75 278 HIS A CA 1
ATOM 2167 C C . HIS A 1 278 ? 8.633 8.895 36.100 1.00 44.75 278 HIS A C 1
ATOM 2169 O O . HIS A 1 278 ? 7.948 7.957 35.688 1.00 44.75 278 HIS A O 1
ATOM 2175 N N . LEU A 1 279 ? 8.197 10.160 36.063 1.00 37.00 279 LEU A N 1
ATOM 2176 C CA . LEU A 1 279 ? 6.828 10.538 35.681 1.00 37.00 279 LEU A CA 1
ATOM 2177 C C . LEU A 1 279 ? 6.662 10.783 34.167 1.00 37.00 279 LEU A C 1
ATOM 2179 O O . LEU A 1 279 ? 5.574 10.611 33.627 1.00 37.00 279 LEU A O 1
ATOM 2183 N N . MET A 1 280 ? 7.736 11.160 33.462 1.00 34.28 280 MET A N 1
ATOM 2184 C CA . MET A 1 280 ? 7.672 11.471 32.023 1.00 34.28 280 MET A CA 1
ATOM 2185 C C . MET A 1 280 ? 7.774 10.229 31.125 1.00 34.28 280 MET A C 1
ATOM 2187 O O . MET A 1 280 ? 7.216 10.201 30.034 1.00 34.28 280 MET A O 1
ATOM 2191 N N . ILE A 1 281 ? 8.474 9.187 31.574 1.00 40.28 281 ILE A N 1
ATOM 2192 C CA . ILE A 1 281 ? 8.687 7.966 30.778 1.00 40.28 281 ILE A CA 1
ATOM 2193 C C . ILE A 1 281 ? 7.471 7.036 30.886 1.00 40.28 281 ILE A C 1
ATOM 2195 O O . ILE A 1 281 ? 7.020 6.480 29.891 1.00 40.28 281 ILE A O 1
ATOM 2199 N N . THR A 1 282 ? 6.874 6.937 32.077 1.00 36.44 282 THR A N 1
ATOM 2200 C CA . THR A 1 282 ? 5.644 6.162 32.310 1.00 36.44 282 THR A CA 1
ATOM 2201 C C . THR A 1 282 ? 4.439 6.740 31.567 1.00 36.44 282 THR A C 1
ATOM 2203 O O . THR A 1 282 ? 3.640 5.979 31.034 1.00 36.44 282 THR A O 1
ATOM 2206 N N . THR A 1 283 ? 4.324 8.067 31.463 1.00 37.25 283 THR A N 1
ATOM 2207 C CA . THR A 1 283 ? 3.235 8.719 30.715 1.00 37.25 283 THR A CA 1
ATOM 2208 C C . THR A 1 283 ? 3.331 8.471 29.211 1.00 37.25 283 THR A C 1
ATOM 2210 O O . THR A 1 283 ? 2.324 8.097 28.618 1.00 37.25 283 THR A O 1
ATOM 2213 N N . ASN A 1 284 ? 4.520 8.570 28.604 1.00 41.66 284 ASN A N 1
ATOM 2214 C CA . ASN A 1 284 ? 4.701 8.225 27.186 1.00 41.66 284 ASN A CA 1
ATOM 2215 C C . ASN A 1 284 ? 4.399 6.744 26.899 1.00 41.66 284 ASN A C 1
ATOM 2217 O O . ASN A 1 284 ? 3.705 6.453 25.935 1.00 41.66 284 ASN A O 1
ATOM 2221 N N . ILE A 1 285 ? 4.822 5.818 27.769 1.00 42.56 285 ILE A N 1
ATOM 2222 C CA . ILE A 1 285 ? 4.544 4.379 27.610 1.00 42.56 285 ILE A CA 1
ATOM 2223 C C . ILE A 1 285 ? 3.039 4.064 27.709 1.00 42.56 285 ILE A C 1
ATOM 2225 O O . ILE A 1 285 ? 2.514 3.263 26.934 1.00 42.56 285 ILE A O 1
ATOM 2229 N N . ILE A 1 286 ? 2.321 4.698 28.644 1.00 39.19 286 ILE A N 1
ATOM 2230 C CA . ILE A 1 286 ? 0.866 4.525 28.797 1.00 39.19 286 ILE A CA 1
ATOM 2231 C C . ILE A 1 286 ? 0.118 5.113 27.589 1.00 39.19 286 ILE A C 1
ATOM 2233 O O . ILE A 1 286 ? -0.812 4.483 27.082 1.00 39.19 286 ILE A O 1
ATOM 2237 N N . LEU A 1 287 ? 0.537 6.291 27.107 1.00 49.03 287 LEU A N 1
ATOM 2238 C CA . LEU A 1 287 ? -0.037 6.931 25.918 1.00 49.03 287 LEU A CA 1
ATOM 2239 C C . LEU A 1 287 ? 0.224 6.120 24.641 1.00 49.03 287 LEU A C 1
ATOM 2241 O O . LEU A 1 287 ? -0.664 6.033 23.788 1.00 49.03 287 LEU A O 1
ATOM 2245 N N . ASP A 1 288 ? 1.392 5.485 24.529 1.00 60.34 288 ASP 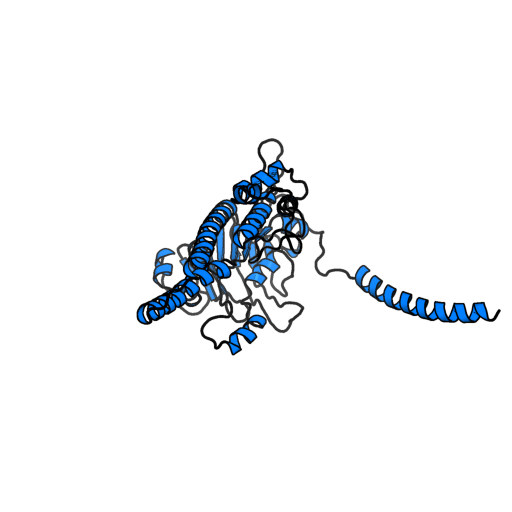A N 1
ATOM 2246 C CA . ASP A 1 288 ? 1.704 4.563 23.434 1.00 60.34 288 ASP A CA 1
ATOM 2247 C C . ASP A 1 288 ? 0.867 3.282 23.527 1.00 60.34 288 ASP A C 1
ATOM 2249 O O . ASP A 1 288 ? 0.332 2.843 22.515 1.00 60.34 288 ASP A O 1
ATOM 2253 N N . THR A 1 289 ? 0.631 2.742 24.726 1.00 62.56 289 THR A N 1
ATOM 2254 C CA . THR A 1 289 ? -0.190 1.528 24.909 1.00 62.56 289 THR A CA 1
ATOM 2255 C C . THR A 1 289 ? -1.656 1.757 24.522 1.00 62.56 289 THR A C 1
ATOM 2257 O O . THR A 1 289 ? -2.223 0.969 23.768 1.00 62.56 289 THR A O 1
ATOM 2260 N N . GLN A 1 290 ? -2.272 2.861 24.968 1.00 66.38 290 GLN A N 1
ATOM 2261 C CA . GLN A 1 290 ? -3.634 3.215 24.537 1.00 66.38 290 GLN A CA 1
ATOM 2262 C C . GLN A 1 290 ? -3.692 3.526 23.037 1.00 66.38 290 GLN A C 1
ATOM 2264 O O . GLN A 1 290 ? -4.658 3.186 22.355 1.00 66.38 290 GLN A O 1
ATOM 2269 N N . SER A 1 291 ? -2.648 4.164 22.499 1.00 72.88 291 SER A N 1
ATOM 2270 C CA . SER A 1 291 ? -2.571 4.424 21.064 1.00 72.88 291 SER A CA 1
ATOM 2271 C C . SER A 1 291 ? -2.469 3.138 20.245 1.00 72.88 291 SER A C 1
ATOM 2273 O O . SER A 1 291 ? -3.069 3.089 19.172 1.00 72.88 291 SER A O 1
ATOM 2275 N N . GLU A 1 292 ? -1.756 2.121 20.736 1.00 72.94 292 GLU A N 1
ATOM 2276 C CA . GLU A 1 292 ? -1.651 0.801 20.106 1.00 72.94 292 GLU A CA 1
ATOM 2277 C C . GLU A 1 292 ? -2.986 0.053 20.102 1.00 72.94 292 GLU A C 1
ATOM 2279 O O . GLU A 1 292 ? -3.360 -0.495 19.069 1.00 72.94 292 GLU A O 1
ATOM 2284 N N . GLU A 1 293 ? -3.731 0.068 21.209 1.00 80.00 293 GLU A N 1
ATOM 2285 C CA . GLU A 1 293 ? -5.044 -0.588 21.287 1.00 80.00 293 GLU A CA 1
ATOM 2286 C C . GLU A 1 293 ? -6.018 -0.009 20.250 1.00 80.00 293 GLU A C 1
ATOM 2288 O O . GLU A 1 293 ? -6.647 -0.748 19.493 1.00 80.00 293 GLU A O 1
ATOM 2293 N N . LEU A 1 294 ? -6.056 1.323 20.123 1.00 84.81 294 LEU A N 1
ATOM 2294 C CA . LEU A 1 294 ? -6.876 2.002 19.116 1.00 84.81 294 LEU A CA 1
ATOM 2295 C C . LEU A 1 294 ? -6.435 1.702 17.678 1.00 84.81 294 LEU A C 1
ATOM 2297 O O . LEU A 1 294 ? -7.279 1.682 16.781 1.00 84.81 294 LEU A O 1
ATOM 2301 N N . VAL A 1 295 ? -5.131 1.518 17.440 1.00 84.69 295 VAL A N 1
ATOM 2302 C CA . VAL A 1 295 ? -4.598 1.111 16.129 1.00 84.69 295 VAL A CA 1
ATOM 2303 C C . VAL A 1 295 ? -5.028 -0.316 15.808 1.00 84.69 295 VAL A C 1
ATOM 2305 O O . VAL A 1 295 ? -5.502 -0.559 14.700 1.00 84.69 295 VAL A O 1
ATOM 2308 N N . GLN A 1 296 ? -4.904 -1.240 16.763 1.00 80.62 296 GLN A N 1
ATOM 2309 C CA . GLN A 1 296 ? -5.286 -2.635 16.570 1.00 80.62 296 GLN A CA 1
ATOM 2310 C C . GLN A 1 296 ? -6.785 -2.763 16.288 1.00 80.62 296 GLN A C 1
ATOM 2312 O O . GLN A 1 296 ? -7.162 -3.394 15.309 1.00 80.62 296 GLN A O 1
ATOM 2317 N N . GLU A 1 297 ? -7.634 -2.081 17.060 1.00 83.56 297 GLU A N 1
ATOM 2318 C CA . GLU A 1 297 ? -9.083 -2.079 16.834 1.00 83.56 297 GLU A CA 1
ATOM 2319 C C . GLU A 1 297 ? -9.444 -1.543 15.434 1.00 83.56 297 GLU A C 1
ATOM 2321 O O . GLU A 1 297 ? -10.330 -2.065 14.751 1.00 83.56 297 GLU A O 1
ATOM 2326 N N . ALA A 1 298 ? -8.747 -0.499 14.978 1.00 84.56 298 ALA A N 1
ATOM 2327 C CA . ALA A 1 298 ? -8.939 0.063 13.647 1.00 84.56 298 ALA A CA 1
ATOM 2328 C C . ALA A 1 298 ? -8.471 -0.893 12.532 1.00 84.56 298 ALA A C 1
ATOM 2330 O O . ALA A 1 298 ? -9.124 -0.978 11.488 1.00 84.56 298 ALA A O 1
ATOM 2331 N N . LEU A 1 299 ? -7.372 -1.627 12.747 1.00 84.19 299 LEU A N 1
ATOM 2332 C CA . LEU A 1 299 ? -6.903 -2.674 11.836 1.00 84.19 299 LEU A CA 1
ATOM 2333 C C . LEU A 1 299 ? -7.883 -3.847 11.785 1.00 84.19 299 LEU A C 1
ATOM 2335 O O . LEU A 1 299 ? -8.220 -4.282 10.689 1.00 84.19 299 LEU A O 1
ATOM 2339 N N . ASP A 1 300 ? -8.399 -4.312 12.922 1.00 82.31 300 ASP A N 1
ATOM 2340 C CA . ASP A 1 300 ? -9.354 -5.426 12.982 1.00 82.31 300 ASP A CA 1
ATOM 2341 C C . ASP A 1 300 ? -10.617 -5.111 12.164 1.00 82.31 300 ASP A C 1
ATOM 2343 O O . ASP A 1 300 ? -11.035 -5.905 11.317 1.00 82.31 300 ASP A O 1
ATOM 2347 N N . LYS A 1 301 ? -11.155 -3.891 12.310 1.00 80.81 301 LYS A N 1
ATOM 2348 C CA . LYS A 1 301 ? -12.274 -3.384 11.492 1.00 80.81 301 LYS A CA 1
ATOM 2349 C C . LYS A 1 301 ? -11.935 -3.274 10.003 1.00 80.81 301 LYS A C 1
ATOM 2351 O O . LYS A 1 301 ? -12.828 -3.357 9.161 1.00 80.81 301 LYS A O 1
ATOM 2356 N N . LEU A 1 302 ? -10.675 -3.001 9.664 1.00 83.62 302 LEU A N 1
ATOM 2357 C CA . LEU A 1 302 ? -10.218 -2.896 8.279 1.00 83.62 302 LEU A CA 1
ATOM 2358 C C . LEU A 1 302 ? -10.017 -4.275 7.636 1.00 83.62 302 LEU A C 1
ATOM 2360 O O . LEU A 1 302 ? -10.229 -4.411 6.435 1.00 83.62 302 LEU A O 1
ATOM 2364 N N . MET A 1 303 ? -9.601 -5.274 8.415 1.00 83.69 303 MET A N 1
ATOM 2365 C CA . MET A 1 303 ? -9.309 -6.635 7.959 1.00 83.69 303 MET A CA 1
ATOM 2366 C C . MET A 1 303 ? -10.571 -7.466 7.689 1.00 83.69 303 MET A C 1
ATOM 2368 O O . MET A 1 303 ? -10.528 -8.398 6.886 1.00 83.69 303 MET A O 1
ATOM 2372 N N . GLU A 1 304 ? -11.695 -7.134 8.327 1.00 81.56 304 GLU A N 1
ATOM 2373 C CA . GLU A 1 304 ? -12.933 -7.911 8.244 1.00 81.56 304 GLU A CA 1
ATOM 2374 C C . GLU A 1 304 ? -13.417 -8.121 6.794 1.00 81.56 304 GLU A C 1
ATOM 2376 O O . GLU A 1 304 ? -13.683 -7.178 6.044 1.00 81.56 304 GLU A O 1
ATOM 2381 N N . GLY A 1 305 ? -13.552 -9.393 6.397 1.00 78.31 305 GLY A N 1
ATOM 2382 C CA . GLY A 1 305 ? -14.069 -9.789 5.084 1.00 78.31 305 GLY A CA 1
ATOM 2383 C C . GLY A 1 305 ? -13.112 -9.556 3.910 1.00 78.31 305 GLY A C 1
ATOM 2384 O O . GLY A 1 305 ? -13.562 -9.578 2.763 1.00 78.31 305 GLY A O 1
ATOM 2385 N N . ARG A 1 306 ? -11.819 -9.329 4.173 1.00 85.44 306 ARG A N 1
ATOM 2386 C CA . ARG A 1 306 ? -10.798 -9.063 3.148 1.00 85.44 306 ARG A CA 1
ATOM 2387 C C . ARG A 1 306 ? -9.737 -10.151 3.102 1.00 85.44 306 ARG A C 1
ATOM 2389 O O . ARG A 1 306 ? -9.505 -10.857 4.077 1.00 85.44 306 ARG A O 1
ATOM 2396 N N . THR A 1 307 ? -9.073 -10.274 1.960 1.00 90.19 307 THR A N 1
ATOM 2397 C CA . THR A 1 307 ? -7.833 -11.041 1.858 1.00 90.19 307 THR A CA 1
ATOM 2398 C C . THR A 1 307 ? -6.721 -10.229 2.500 1.00 90.19 307 THR A C 1
ATOM 2400 O O . THR A 1 307 ? -6.397 -9.145 2.016 1.00 90.19 307 THR A O 1
ATOM 2403 N N . VAL A 1 308 ? -6.134 -10.731 3.582 1.00 89.31 308 VAL A N 1
ATOM 2404 C CA . VAL A 1 308 ? -5.124 -9.995 4.345 1.00 89.31 308 VAL A CA 1
ATOM 2405 C C . VAL A 1 308 ? -3.793 -10.725 4.268 1.00 89.31 308 VAL A C 1
ATOM 2407 O O . VAL A 1 308 ? -3.698 -11.912 4.562 1.00 89.31 308 VAL A O 1
ATOM 2410 N N . ILE A 1 309 ? -2.746 -10.000 3.897 1.00 88.94 309 ILE A N 1
ATOM 2411 C CA . ILE A 1 309 ? -1.363 -10.461 3.942 1.00 88.94 309 ILE A CA 1
ATOM 2412 C C . ILE A 1 309 ? -0.664 -9.631 4.995 1.00 88.94 309 ILE A C 1
ATOM 2414 O O . ILE A 1 309 ? -0.572 -8.413 4.862 1.00 88.94 309 ILE A O 1
ATOM 2418 N N . VAL A 1 310 ? -0.159 -10.283 6.032 1.00 82.81 310 VAL A N 1
ATOM 2419 C CA . VAL A 1 310 ? 0.571 -9.597 7.090 1.00 82.81 310 VAL A CA 1
ATOM 2420 C C . VAL A 1 310 ? 2.019 -10.024 7.067 1.00 82.81 310 VAL A C 1
ATOM 2422 O O . VAL A 1 310 ? 2.333 -11.189 7.279 1.00 82.81 310 VAL A O 1
ATOM 2425 N N . ILE A 1 311 ? 2.918 -9.082 6.817 1.00 80.75 311 ILE A N 1
ATOM 2426 C CA . ILE A 1 311 ? 4.350 -9.267 7.023 1.00 80.75 311 ILE A CA 1
ATOM 2427 C C . ILE A 1 311 ? 4.576 -9.090 8.517 1.00 80.75 311 ILE A C 1
ATOM 2429 O O . ILE A 1 311 ? 4.721 -7.975 9.011 1.00 80.75 311 ILE A O 1
ATOM 2433 N N . ALA A 1 312 ? 4.486 -10.200 9.244 1.00 65.56 312 ALA A N 1
ATOM 2434 C CA . ALA A 1 312 ? 4.340 -10.156 10.684 1.00 65.56 312 ALA A CA 1
ATOM 2435 C C . ALA A 1 312 ? 5.692 -10.015 11.385 1.00 65.56 312 ALA A C 1
ATOM 2437 O O . ALA A 1 312 ? 6.677 -10.678 11.039 1.00 65.56 312 ALA A O 1
ATOM 2438 N N . HIS A 1 313 ? 5.717 -9.184 12.424 1.00 66.44 313 HIS A N 1
ATOM 2439 C CA . HIS A 1 313 ? 6.853 -9.064 13.340 1.00 66.44 313 HIS A CA 1
ATOM 2440 C C . HIS A 1 313 ? 6.476 -9.315 14.807 1.00 66.44 313 HIS A C 1
ATOM 2442 O O . HIS A 1 313 ? 7.356 -9.336 15.668 1.00 66.44 313 HIS A O 1
ATOM 2448 N N . ARG A 1 314 ? 5.185 -9.516 15.100 1.00 59.59 314 ARG A N 1
ATOM 2449 C CA . ARG A 1 314 ? 4.676 -9.824 16.440 1.00 59.59 314 ARG A CA 1
ATOM 2450 C C . ARG A 1 314 ? 4.018 -11.198 16.485 1.00 59.59 314 ARG A C 1
ATOM 2452 O O . ARG A 1 314 ? 3.222 -11.556 15.621 1.00 59.59 314 ARG A O 1
ATOM 2459 N N . LEU A 1 315 ? 4.273 -11.930 17.569 1.00 57.09 315 LEU A N 1
ATOM 2460 C CA . LEU A 1 315 ? 3.654 -13.234 17.816 1.00 57.09 315 LEU A CA 1
ATOM 2461 C C . LEU A 1 315 ? 2.119 -13.151 17.891 1.00 57.09 315 LEU A C 1
ATOM 2463 O O . LEU A 1 315 ? 1.448 -14.057 17.408 1.00 57.09 315 LEU A O 1
ATOM 2467 N N . SER A 1 316 ? 1.564 -12.070 18.448 1.00 58.25 316 SER A N 1
ATOM 2468 C CA . SER A 1 316 ? 0.111 -11.851 18.534 1.00 58.25 316 SER A CA 1
ATOM 2469 C C . SER A 1 316 ? -0.555 -11.829 17.157 1.00 58.25 316 SER A C 1
ATOM 2471 O O . SER A 1 316 ? -1.608 -12.429 16.961 1.00 58.25 316 SER A O 1
ATOM 2473 N N . THR A 1 317 ? 0.091 -11.193 16.184 1.00 63.16 317 THR A N 1
ATOM 2474 C CA . THR A 1 317 ? -0.408 -11.064 14.813 1.00 63.16 317 THR A CA 1
ATOM 2475 C C . THR A 1 317 ? -0.300 -12.382 14.056 1.00 63.16 317 THR A C 1
ATOM 2477 O O . THR A 1 317 ? -1.213 -12.774 13.336 1.00 63.16 317 THR A O 1
ATOM 2480 N N . ILE A 1 318 ? 0.788 -13.121 14.287 1.00 66.31 318 ILE A N 1
ATOM 2481 C CA . ILE A 1 318 ? 0.980 -14.477 13.757 1.00 66.31 318 ILE A CA 1
ATOM 2482 C C . ILE A 1 318 ? -0.088 -15.428 14.309 1.00 66.31 318 ILE A C 1
ATOM 2484 O O . ILE A 1 318 ? -0.633 -16.245 13.574 1.00 66.31 318 ILE A O 1
ATOM 2488 N N . GLN A 1 319 ? -0.408 -15.314 15.601 1.00 63.16 319 GLN A N 1
ATOM 2489 C CA . GLN A 1 319 ? -1.415 -16.136 16.274 1.00 63.16 319 GLN A CA 1
ATOM 2490 C C . GLN A 1 319 ? -2.829 -15.935 15.724 1.00 63.16 319 GLN A C 1
ATOM 2492 O O . GLN A 1 319 ? -3.611 -16.888 15.731 1.00 63.16 319 GLN A O 1
ATOM 2497 N N . ALA A 1 320 ? -3.147 -14.724 15.267 1.00 68.56 320 ALA A N 1
ATOM 2498 C CA . ALA A 1 320 ? -4.452 -14.379 14.715 1.00 68.56 320 ALA A CA 1
ATOM 2499 C C . ALA A 1 320 ? -4.650 -14.841 13.257 1.00 68.56 320 ALA A C 1
ATOM 2501 O O . ALA A 1 320 ? -5.785 -14.873 12.792 1.00 68.56 320 ALA A O 1
ATOM 2502 N N . ALA A 1 321 ? -3.579 -15.208 12.542 1.00 69.44 321 ALA A N 1
ATOM 2503 C CA . ALA A 1 321 ? -3.648 -15.561 11.127 1.00 69.44 321 ALA A CA 1
ATOM 2504 C C . ALA A 1 321 ? -4.235 -16.961 10.870 1.00 69.44 321 ALA A C 1
ATOM 2506 O O . ALA A 1 321 ? -3.932 -17.922 11.579 1.00 69.44 321 ALA A O 1
ATOM 2507 N N . ASP A 1 322 ? -5.010 -17.091 9.787 1.00 76.56 322 ASP A N 1
ATOM 2508 C CA . ASP A 1 322 ? -5.554 -18.368 9.302 1.00 76.56 322 ASP A CA 1
ATOM 2509 C C . ASP A 1 322 ? -4.463 -19.285 8.745 1.00 76.56 322 ASP A C 1
ATOM 2511 O O . ASP A 1 322 ? -4.571 -20.516 8.778 1.00 76.56 322 ASP A O 1
ATOM 2515 N N . THR A 1 323 ? -3.430 -18.678 8.155 1.00 73.12 323 THR A N 1
ATOM 2516 C CA . THR A 1 323 ? -2.273 -19.376 7.597 1.00 73.12 323 THR A CA 1
ATOM 2517 C C . THR A 1 323 ? -0.986 -18.659 7.977 1.00 73.12 323 THR A C 1
ATOM 2519 O O . THR A 1 323 ? -0.875 -17.447 7.816 1.00 73.12 323 THR A O 1
ATOM 2522 N N . ILE A 1 324 ? 0.014 -19.411 8.428 1.00 72.50 324 ILE A N 1
ATOM 2523 C CA . ILE A 1 324 ? 1.349 -18.902 8.753 1.00 72.50 324 ILE A CA 1
ATOM 2524 C C . ILE A 1 324 ? 2.338 -19.484 7.748 1.00 72.50 324 ILE A C 1
ATOM 2526 O O . ILE A 1 324 ? 2.412 -20.699 7.576 1.00 72.50 324 ILE A O 1
ATOM 2530 N N . ILE A 1 325 ? 3.109 -18.618 7.099 1.00 70.38 325 ILE A N 1
ATOM 2531 C CA . ILE A 1 325 ? 4.159 -18.974 6.145 1.00 70.38 325 ILE A CA 1
ATOM 2532 C C . ILE A 1 325 ? 5.495 -18.535 6.722 1.00 70.38 325 ILE A C 1
ATOM 2534 O O . ILE A 1 325 ? 5.723 -17.345 6.917 1.00 70.38 325 ILE A O 1
ATOM 2538 N N . VAL A 1 326 ? 6.402 -19.477 6.964 1.00 67.75 326 VAL A N 1
ATOM 2539 C CA . VAL A 1 326 ? 7.763 -19.182 7.418 1.00 67.75 326 VAL A CA 1
ATOM 2540 C C . VAL A 1 326 ? 8.705 -19.210 6.220 1.00 67.75 326 VAL A C 1
ATOM 2542 O O . VAL A 1 326 ? 8.954 -20.256 5.619 1.00 67.75 326 VAL A O 1
ATOM 2545 N N . MET A 1 327 ? 9.248 -18.046 5.879 1.00 69.69 327 MET A N 1
ATOM 2546 C CA . MET A 1 327 ? 10.228 -17.846 4.818 1.00 69.69 327 MET A CA 1
ATOM 2547 C C . MET A 1 327 ? 11.654 -18.032 5.340 1.00 69.69 327 MET A C 1
ATOM 2549 O O . MET A 1 327 ? 12.023 -17.553 6.416 1.00 69.69 327 MET A O 1
ATOM 2553 N N . GLY A 1 328 ? 12.483 -18.696 4.542 1.00 59.22 328 GLY A N 1
ATOM 2554 C CA . GLY A 1 328 ? 13.888 -18.933 4.828 1.00 59.22 328 GLY A CA 1
ATOM 2555 C C . GLY A 1 328 ? 14.799 -17.727 4.645 1.00 59.22 328 GLY A C 1
ATOM 2556 O O . GLY A 1 328 ? 14.487 -16.774 3.937 1.00 59.22 328 GLY A O 1
ATOM 2557 N N . ARG A 1 329 ? 15.984 -17.797 5.268 1.00 58.53 329 ARG A N 1
ATOM 2558 C CA . ARG A 1 329 ? 17.040 -16.772 5.140 1.00 58.53 329 ARG A CA 1
ATOM 2559 C C . ARG A 1 329 ? 17.636 -16.690 3.741 1.00 58.53 329 ARG A C 1
ATOM 2561 O O . ARG A 1 329 ? 18.032 -15.610 3.324 1.00 58.53 329 ARG A O 1
ATOM 2568 N N . VAL A 1 330 ? 17.749 -17.825 3.055 1.00 57.22 330 VAL A N 1
ATOM 2569 C CA . VAL A 1 330 ? 18.404 -17.920 1.748 1.00 57.22 330 VAL A CA 1
ATOM 2570 C C . VAL A 1 330 ? 17.341 -18.162 0.692 1.00 57.22 330 VAL A C 1
ATOM 2572 O O . VAL A 1 330 ? 16.582 -19.126 0.784 1.00 57.22 330 VAL A O 1
ATOM 2575 N N . ALA A 1 331 ? 17.299 -17.266 -0.292 1.00 59.00 331 ALA A N 1
ATOM 2576 C CA . ALA A 1 331 ? 16.423 -17.336 -1.454 1.00 59.00 331 ALA A CA 1
ATOM 2577 C C . ALA A 1 331 ? 14.915 -17.425 -1.148 1.00 59.00 331 ALA A C 1
ATOM 2579 O O . ALA A 1 331 ? 14.154 -17.901 -1.984 1.00 59.00 331 ALA A O 1
ATOM 2580 N N . GLY A 1 332 ? 14.477 -16.970 0.036 1.00 57.41 332 GLY A N 1
ATOM 2581 C CA . GLY A 1 332 ? 13.061 -16.752 0.356 1.00 57.41 332 GLY A CA 1
ATOM 2582 C C . GLY A 1 332 ? 12.166 -17.984 0.211 1.00 57.41 332 GLY A C 1
ATOM 2583 O O . GLY A 1 332 ? 10.955 -17.840 0.057 1.00 57.41 332 GLY A O 1
ATOM 2584 N N . ASN A 1 333 ? 12.747 -19.187 0.243 1.00 65.31 333 ASN A N 1
ATOM 2585 C CA . ASN A 1 333 ? 12.003 -20.439 0.159 1.00 65.31 333 ASN A CA 1
ATOM 2586 C C . ASN A 1 333 ? 11.012 -20.530 1.321 1.00 65.31 333 ASN A C 1
ATOM 2588 O O . ASN A 1 333 ? 11.342 -20.149 2.445 1.00 65.31 333 ASN A O 1
ATOM 2592 N N . ILE A 1 334 ? 9.831 -21.086 1.074 1.00 56.00 334 ILE A N 1
ATOM 2593 C CA . ILE A 1 334 ? 8.909 -21.438 2.156 1.00 56.00 334 ILE A CA 1
ATOM 2594 C C . ILE A 1 334 ? 9.481 -22.669 2.860 1.00 56.00 334 ILE A C 1
ATOM 2596 O O . ILE A 1 334 ? 9.645 -23.716 2.238 1.00 56.00 334 ILE A O 1
ATOM 2600 N N . ILE A 1 335 ? 9.830 -22.512 4.137 1.00 56.97 335 ILE A N 1
ATOM 2601 C CA . ILE A 1 335 ? 10.374 -23.580 4.987 1.00 56.97 335 ILE A CA 1
ATOM 2602 C C . ILE A 1 335 ? 9.243 -24.285 5.741 1.00 56.97 335 ILE A C 1
ATOM 2604 O O . ILE A 1 335 ? 9.279 -25.495 5.934 1.00 56.97 335 ILE A O 1
ATOM 2608 N N . GLU A 1 336 ? 8.224 -23.537 6.160 1.00 54.69 336 GLU A N 1
ATOM 2609 C CA . GLU A 1 336 ? 7.106 -24.071 6.934 1.00 54.69 336 GLU A CA 1
ATOM 2610 C C . GLU A 1 336 ? 5.809 -23.367 6.530 1.00 54.69 336 GLU A C 1
ATOM 2612 O O . GLU A 1 336 ? 5.791 -22.151 6.325 1.00 54.69 336 GLU A O 1
ATOM 2617 N N . GLN A 1 337 ? 4.728 -24.136 6.413 1.00 54.16 337 GLN A N 1
ATOM 2618 C CA . GLN A 1 337 ? 3.383 -23.629 6.175 1.00 54.16 337 GLN A CA 1
ATOM 2619 C C . GLN A 1 337 ? 2.411 -24.287 7.155 1.00 54.16 337 GLN A C 1
ATOM 2621 O O . GLN A 1 337 ? 2.275 -25.512 7.205 1.00 54.16 337 GLN A O 1
ATOM 2626 N N . VAL A 1 338 ? 1.708 -23.452 7.912 1.00 55.81 338 VAL A N 1
ATOM 2627 C CA . VAL A 1 338 ? 0.652 -23.856 8.840 1.00 55.81 338 VAL A CA 1
ATOM 2628 C C . VAL A 1 338 ? -0.666 -23.333 8.295 1.00 55.81 338 VAL A C 1
ATOM 2630 O O . VAL A 1 338 ? -0.801 -22.127 8.131 1.00 55.81 338 VAL A O 1
ATOM 2633 N N . VAL A 1 339 ? -1.631 -24.209 8.023 1.00 57.06 339 VAL A N 1
ATOM 2634 C CA . VAL A 1 339 ? -3.010 -23.831 7.674 1.00 57.06 339 VAL A CA 1
ATOM 2635 C C . VAL A 1 339 ? -3.898 -24.279 8.826 1.00 57.06 339 VAL A C 1
ATOM 2637 O O . VAL A 1 339 ? -3.692 -25.375 9.341 1.00 57.06 339 VAL A O 1
ATOM 2640 N N . SER A 1 340 ? -4.861 -23.457 9.251 1.00 47.12 340 SER A N 1
ATOM 2641 C CA . SER A 1 340 ? -5.770 -23.753 10.370 1.00 47.12 340 SER A CA 1
ATOM 2642 C C . SER A 1 340 ? -6.195 -25.237 10.430 1.00 47.12 340 SER A C 1
ATOM 2644 O O . SER A 1 340 ? -6.991 -25.719 9.624 1.00 47.12 340 SER A O 1
ATOM 2646 N N . GLY A 1 341 ? -5.598 -25.983 11.373 1.00 40.00 341 GLY A N 1
ATOM 2647 C CA . GLY A 1 341 ? -5.869 -27.401 11.643 1.00 40.00 341 GLY A CA 1
ATOM 2648 C C . GLY A 1 341 ? -4.926 -28.447 11.026 1.00 40.00 341 GLY A C 1
ATOM 2649 O O . GLY A 1 341 ? -4.939 -29.571 11.516 1.00 40.00 341 GLY A O 1
ATOM 2650 N N . HIS A 1 342 ? -4.113 -28.130 10.010 1.00 33.97 342 HIS A N 1
ATOM 2651 C CA . HIS A 1 342 ? -3.194 -29.093 9.382 1.00 33.97 342 HIS A CA 1
ATOM 2652 C C . HIS A 1 342 ? -1.855 -28.451 8.985 1.00 33.97 342 HIS A C 1
ATOM 2654 O O . HIS A 1 342 ? -1.791 -27.423 8.309 1.00 33.97 342 HIS A O 1
ATOM 2660 N N . LEU A 1 343 ? -0.768 -29.103 9.394 1.00 36.16 343 LEU A N 1
ATOM 2661 C CA . LEU A 1 343 ? 0.607 -28.741 9.065 1.00 36.16 343 LEU A CA 1
ATOM 2662 C C . LEU A 1 343 ? 1.026 -29.453 7.770 1.00 36.16 343 LEU A C 1
ATOM 2664 O O . LEU A 1 343 ? 0.969 -30.680 7.701 1.00 36.16 343 LEU A O 1
ATOM 2668 N N . LEU A 1 344 ? 1.489 -28.706 6.766 1.00 35.56 344 LEU A N 1
ATOM 2669 C CA . LEU A 1 344 ? 2.160 -29.266 5.590 1.00 35.56 344 LEU A CA 1
ATOM 2670 C C . LEU A 1 344 ? 3.585 -28.711 5.550 1.00 35.56 344 LEU A C 1
ATOM 2672 O O . LEU A 1 344 ? 3.832 -27.613 5.059 1.00 35.56 344 LEU A O 1
ATOM 2676 N N . LEU A 1 345 ? 4.539 -29.469 6.092 1.00 34.53 345 LEU A N 1
ATOM 2677 C CA . LEU A 1 345 ? 5.959 -29.150 5.948 1.00 34.53 345 LEU A CA 1
ATOM 2678 C C . LEU A 1 345 ? 6.474 -29.612 4.591 1.00 34.53 345 LEU A C 1
ATOM 2680 O O . LEU A 1 345 ? 6.534 -30.811 4.308 1.00 34.53 345 LEU A O 1
ATOM 2684 N N . LEU A 1 346 ? 6.963 -28.663 3.800 1.00 40.03 346 LEU A N 1
ATOM 2685 C CA . LEU A 1 346 ? 7.888 -28.945 2.713 1.00 40.03 346 LEU A CA 1
ATOM 2686 C C . LEU A 1 346 ? 9.315 -28.876 3.268 1.00 40.03 346 LEU A C 1
ATOM 2688 O O . LEU A 1 346 ? 9.964 -27.839 3.283 1.00 40.03 346 LEU A O 1
ATOM 2692 N N . SER A 1 347 ? 9.786 -30.056 3.676 1.00 33.16 347 SER A N 1
ATOM 2693 C CA . SER A 1 347 ? 11.163 -30.427 4.034 1.00 33.16 347 SER A CA 1
ATOM 2694 C C . SER A 1 347 ? 11.679 -30.049 5.440 1.00 33.16 347 SER A C 1
ATOM 2696 O O . SER A 1 347 ? 11.934 -28.900 5.770 1.00 33.16 347 SER A O 1
ATOM 2698 N N . TYR A 1 348 ? 11.915 -31.120 6.217 1.00 28.61 348 TYR A N 1
ATOM 2699 C CA . TYR A 1 348 ? 12.665 -31.235 7.479 1.00 28.61 348 TYR A CA 1
ATOM 2700 C C . TYR A 1 348 ? 12.089 -30.558 8.737 1.00 28.61 348 TYR A C 1
ATOM 2702 O O . TYR A 1 348 ? 12.635 -29.582 9.227 1.00 28.61 348 TYR A O 1
ATOM 2710 N N . ILE A 1 349 ? 11.037 -31.164 9.305 1.00 26.02 349 ILE A N 1
ATOM 2711 C CA . ILE A 1 349 ? 10.868 -31.585 10.721 1.00 26.02 349 ILE A CA 1
ATOM 2712 C C . ILE A 1 349 ? 9.424 -32.086 10.836 1.00 26.02 349 ILE A C 1
ATOM 2714 O O . ILE A 1 349 ? 8.499 -31.295 10.859 1.00 26.02 349 ILE A O 1
ATOM 2718 N N . LEU A 1 350 ? 9.206 -33.402 10.865 1.00 23.22 350 LEU A N 1
ATOM 2719 C CA . LEU A 1 350 ? 7.876 -33.995 11.049 1.00 23.22 350 LEU A CA 1
ATOM 2720 C C . LEU A 1 350 ? 7.275 -33.555 12.396 1.00 23.22 350 LEU A C 1
ATOM 2722 O O . LEU A 1 350 ? 7.805 -33.915 13.445 1.00 23.22 350 LEU A O 1
ATOM 2726 N N . CYS A 1 351 ? 6.144 -32.849 12.379 1.00 25.19 351 CYS A N 1
ATOM 2727 C CA . CYS A 1 351 ? 5.220 -32.824 13.511 1.00 25.19 351 CYS A CA 1
ATOM 2728 C C . CYS A 1 351 ? 3.919 -33.511 13.080 1.00 25.19 351 CYS A C 1
ATOM 2730 O O . CYS A 1 351 ? 3.303 -33.059 12.114 1.00 25.19 351 CYS A O 1
ATOM 2732 N N . PRO A 1 352 ? 3.504 -34.602 13.749 1.00 26.67 352 PRO A N 1
ATOM 2733 C CA . PRO A 1 352 ? 2.229 -35.235 13.466 1.00 26.67 352 PRO A CA 1
ATOM 2734 C C . PRO A 1 352 ? 1.096 -34.287 13.870 1.00 26.67 352 PRO A C 1
ATOM 2736 O O . PRO A 1 352 ? 1.223 -33.534 14.843 1.00 26.67 352 PRO A O 1
ATOM 2739 N N . GLU A 1 353 ? 0.054 -34.331 13.044 1.00 30.45 353 GLU A N 1
ATOM 2740 C CA . GLU A 1 353 ? -1.253 -33.674 13.109 1.00 30.45 353 GLU A CA 1
ATOM 2741 C C . GLU A 1 353 ? -1.592 -33.026 14.459 1.00 30.45 353 GLU A C 1
ATOM 2743 O O . GLU A 1 353 ? -1.583 -33.674 15.504 1.00 30.45 353 GLU A O 1
ATOM 2748 N N . GLY A 1 354 ? -1.911 -31.731 14.429 1.00 34.44 354 GLY A N 1
ATOM 2749 C CA . GLY A 1 354 ? -2.406 -31.010 15.591 1.00 34.44 354 GLY A CA 1
ATOM 2750 C C . GLY A 1 354 ? -3.070 -29.696 15.197 1.00 34.44 354 GLY A C 1
ATOM 2751 O O . GLY A 1 354 ? -2.654 -29.028 14.250 1.00 34.44 354 GLY A O 1
ATOM 2752 N N . SER A 1 355 ? -4.124 -29.337 15.925 1.00 38.28 355 SER A N 1
ATOM 2753 C CA . SER A 1 355 ? -4.882 -28.096 15.712 1.00 38.28 355 SER A CA 1
ATOM 2754 C C . SER A 1 355 ? -4.009 -26.840 15.914 1.00 38.28 355 SER A C 1
ATOM 2756 O O . SER A 1 355 ? -2.982 -26.902 16.587 1.00 38.28 355 SER A O 1
ATOM 2758 N N . HIS A 1 356 ? -4.426 -25.670 15.399 1.00 40.72 356 HIS A N 1
ATOM 2759 C CA . HIS A 1 356 ? -3.726 -24.372 15.578 1.00 40.72 356 HIS A CA 1
ATOM 2760 C C . HIS A 1 356 ? -3.296 -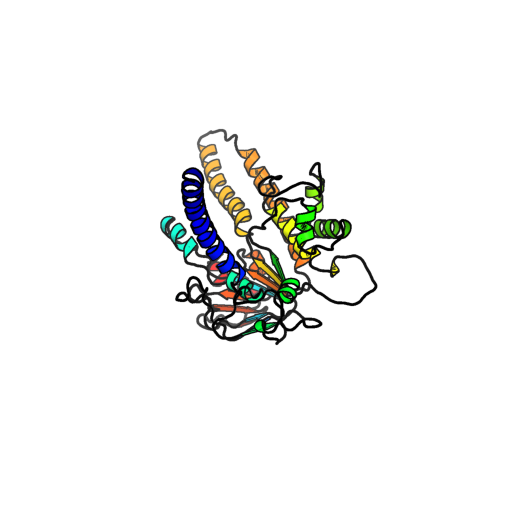24.115 17.038 1.00 40.72 356 HIS A C 1
ATOM 2762 O O . HIS A 1 356 ? -2.177 -23.690 17.310 1.00 40.72 356 HIS A O 1
ATOM 2768 N N . LYS A 1 357 ? -4.147 -24.488 18.006 1.00 42.09 357 LYS A N 1
ATOM 2769 C CA . LYS A 1 357 ? -3.860 -24.403 19.452 1.00 42.09 357 LYS A CA 1
ATOM 2770 C C . LYS A 1 357 ? -2.735 -25.333 19.918 1.00 42.09 357 LYS A C 1
ATOM 2772 O O . LYS A 1 357 ? -1.980 -24.985 20.822 1.00 42.09 357 LYS A O 1
ATOM 2777 N N . GLU A 1 358 ? -2.616 -26.506 19.314 1.00 39.69 358 GLU A N 1
ATOM 2778 C CA . GLU A 1 358 ? -1.598 -27.505 19.634 1.00 39.69 358 GLU A CA 1
ATOM 2779 C C . GLU A 1 358 ? -0.218 -27.077 19.119 1.00 39.69 358 GLU A C 1
ATOM 2781 O O . GLU A 1 358 ? 0.784 -27.273 19.803 1.00 39.69 358 GLU A O 1
ATOM 2786 N N . LEU A 1 359 ? -0.153 -26.395 17.973 1.00 47.44 359 LEU A N 1
ATOM 2787 C CA . LEU A 1 359 ? 1.088 -25.805 17.458 1.00 47.44 359 LEU A CA 1
ATOM 2788 C C . LEU A 1 359 ? 1.562 -24.608 18.293 1.00 47.44 359 LEU A C 1
ATOM 2790 O O . LEU A 1 359 ? 2.742 -24.557 18.643 1.00 47.44 359 LEU A O 1
ATOM 2794 N N . LEU A 1 360 ? 0.649 -23.727 18.730 1.00 49.06 360 LEU A N 1
ATOM 2795 C CA . LEU A 1 360 ? 0.972 -22.663 19.696 1.00 49.06 360 LEU A CA 1
ATOM 2796 C C . LEU A 1 360 ? 1.562 -23.210 21.003 1.00 49.06 360 LEU A C 1
ATOM 2798 O O . LEU A 1 360 ? 2.429 -22.572 21.599 1.00 49.06 360 LEU A O 1
ATOM 2802 N N . SER A 1 361 ? 1.154 -24.413 21.415 1.00 48.81 361 SER A N 1
ATOM 2803 C CA . SER A 1 361 ? 1.730 -25.097 22.576 1.00 48.81 361 SER A CA 1
ATOM 2804 C C . SER A 1 361 ? 3.111 -25.717 22.308 1.00 48.81 361 SER A C 1
ATOM 2806 O O . SER A 1 361 ? 3.934 -25.785 23.220 1.00 48.81 361 SER A O 1
ATOM 2808 N N . LYS A 1 362 ? 3.395 -26.118 21.057 1.00 44.41 362 LYS A N 1
ATOM 2809 C CA . LYS A 1 362 ? 4.637 -26.799 20.643 1.00 44.41 362 LYS A CA 1
ATOM 2810 C C . LYS A 1 362 ? 5.809 -25.852 20.348 1.00 44.41 362 LYS A C 1
ATOM 2812 O O . LYS A 1 362 ? 6.927 -26.342 20.226 1.00 44.41 362 LYS A O 1
ATOM 2817 N N . ARG A 1 363 ? 5.588 -24.528 20.280 1.00 52.31 363 ARG A N 1
ATOM 2818 C CA . ARG A 1 363 ? 6.645 -23.502 20.117 1.00 52.31 363 ARG A CA 1
ATOM 2819 C C . ARG A 1 363 ? 7.609 -23.813 18.948 1.00 52.31 363 ARG A C 1
ATOM 2821 O O . ARG A 1 363 ? 8.809 -23.979 19.160 1.00 52.31 363 ARG A O 1
ATOM 2828 N N . GLY A 1 364 ? 7.070 -23.924 17.727 1.00 53.84 364 GLY A N 1
ATOM 2829 C CA . GLY A 1 364 ? 7.822 -24.235 16.494 1.00 53.84 364 GLY A CA 1
ATOM 2830 C C . GLY A 1 364 ? 8.838 -23.160 16.063 1.00 53.84 364 GLY A C 1
ATOM 2831 O O . GLY A 1 364 ? 9.111 -22.223 16.811 1.00 53.84 364 GLY A O 1
ATOM 2832 N N . LEU A 1 365 ? 9.395 -23.259 14.845 1.00 49.47 365 LEU A N 1
ATOM 2833 C CA . LEU A 1 365 ? 10.443 -22.335 14.364 1.00 49.47 365 LEU A CA 1
ATOM 2834 C C . LEU A 1 365 ? 10.004 -20.867 14.413 1.00 49.47 365 LEU A C 1
ATOM 2836 O O . LEU A 1 365 ? 10.807 -20.007 14.763 1.00 49.47 365 LEU A O 1
ATOM 2840 N N . TYR A 1 366 ? 8.730 -20.571 14.147 1.00 47.62 366 TYR A N 1
ATOM 2841 C CA . TYR A 1 366 ? 8.194 -19.216 14.291 1.00 47.62 366 TYR A CA 1
ATOM 2842 C C . TYR A 1 366 ? 8.322 -18.675 15.733 1.00 47.62 366 TYR A C 1
ATOM 2844 O O . TYR A 1 366 ? 8.638 -17.508 15.898 1.00 47.62 366 TYR A O 1
ATOM 2852 N N . PHE A 1 367 ? 8.171 -19.501 16.777 1.00 47.31 367 PHE A N 1
ATOM 2853 C CA . PHE A 1 367 ? 8.343 -19.097 18.186 1.00 47.31 367 PHE A CA 1
ATOM 2854 C C . PHE A 1 367 ? 9.819 -18.934 18.581 1.00 47.31 367 PHE A C 1
ATOM 2856 O O . PHE A 1 367 ? 10.135 -18.352 19.605 1.00 47.31 367 PHE A O 1
ATOM 2863 N N . GLN A 1 368 ? 10.756 -19.486 17.810 1.00 46.59 368 GLN A N 1
ATOM 2864 C CA . GLN A 1 368 ? 12.187 -19.253 18.041 1.00 46.59 368 GLN A CA 1
ATOM 2865 C C . GLN A 1 368 ? 12.671 -17.947 17.397 1.00 46.59 368 GLN A C 1
ATOM 2867 O O . GLN A 1 368 ? 13.768 -17.482 17.704 1.00 46.59 368 GLN A O 1
ATOM 2872 N N . LEU A 1 369 ? 11.884 -17.385 16.474 1.00 45.06 369 LEU A N 1
ATOM 2873 C CA . LEU A 1 369 ? 12.200 -16.155 15.747 1.00 45.06 369 LEU A CA 1
ATOM 2874 C C . LEU A 1 369 ? 11.646 -14.890 16.414 1.00 45.06 369 LEU A C 1
ATOM 2876 O O . LEU A 1 369 ? 12.124 -13.804 16.085 1.00 45.06 369 LEU A O 1
ATOM 2880 N N . TYR A 1 370 ? 10.677 -15.034 17.319 1.00 42.28 370 TYR A N 1
ATOM 2881 C CA . TYR A 1 370 ? 9.996 -13.968 18.057 1.00 42.28 370 TYR A CA 1
ATOM 2882 C C . TYR A 1 370 ? 9.909 -14.348 19.527 1.00 42.28 370 TYR A C 1
ATOM 2884 O O . TYR A 1 370 ? 10.056 -13.442 20.376 1.00 42.28 370 TYR A O 1
#

Solvent-accessible surface area (backbone atoms only — not comparable to full-atom values): 20376 Å² total; per-residue (Å²): 114,72,70,59,55,56,52,49,56,56,48,49,59,51,50,54,52,49,50,62,49,46,52,58,53,51,56,59,72,69,57,75,67,93,70,63,70,61,65,63,48,81,73,84,72,82,75,39,28,39,36,37,43,48,24,23,33,46,53,86,94,42,63,90,52,53,33,29,44,64,30,62,49,81,45,56,51,53,37,36,36,20,40,36,49,55,60,69,73,80,93,70,59,76,76,52,52,69,56,33,77,79,70,45,72,23,31,56,70,53,53,55,40,46,75,56,59,77,50,79,67,79,37,60,50,46,23,50,69,82,41,52,55,88,50,34,17,44,51,63,54,44,61,31,44,35,76,45,59,50,76,52,86,63,58,77,40,27,49,46,57,52,27,27,64,40,32,80,87,57,52,73,67,49,44,51,52,19,21,47,64,14,68,32,40,74,67,35,66,68,40,97,54,28,53,66,34,44,24,35,97,87,36,57,87,71,54,72,49,57,38,44,15,44,49,46,10,12,48,43,43,41,20,63,82,74,56,87,75,86,92,76,95,79,74,63,66,54,29,34,37,39,39,39,51,40,68,57,66,66,55,48,52,49,54,53,49,51,54,55,48,50,55,50,51,53,53,30,62,77,63,76,56,86,76,89,66,65,68,67,56,54,50,52,47,52,54,49,50,57,34,45,53,44,40,50,55,25,46,55,68,65,47,65,85,19,15,32,40,30,36,44,65,47,69,71,59,46,70,72,30,50,25,40,37,33,23,27,75,68,30,23,26,66,44,38,38,41,40,76,50,47,68,54,70,62,70,93,75,94,71,81,83,47,43,60,71,52,47,69,71,64,58,49,73,72,57,76,66,102